Protein AF-A0A512MGT5-F1 (afdb_monomer_lite)

Foldseek 3Di:
DDADAEAEEEALVQLLCVDPVSVVQVVDPVRNVVSSVVVQVLVQLLCVQPVHAYEYEAADDAQQKDWDDDDSGHIYIYHHNVDGSLRVLLVVLLVPLVPHAYEYEHPDPVSQVSSVVSNYHYDYSVVVVVSSVVSVVVVVVVVVVVVVVQVVCVVVVVPDDDDDPPDVPQAPPDQDFFDPQLLVVLLVQLQVLFFQWKWKDFLNHTPDIDGHNPHDAFFWDFLFQLLQLLVLLLVLLCVVVVLFDQQDQLCVQVVVCVVPPQNRRAGNQLLLLQQSQFAQPAVLPDAQAQQSLVVLSPTDRRDRRQAFRHHHQSSVSSVLSSSQRSLCPDPHNDHSQVSSQVQPQVQLVHHRFQFRQYNVGDGRSRTGGIGGLVSSLSSLLCLLVCNPPRDDNVSSVSQQCHGPNANQGGRQKGFQQQQPPVADADDPVVLNVPDRVPHDRHSYHPENPADRSWMWRARAQGFIWIHRNNRSMTITIGGGVRPDGSHVSRVSRSD

pLDDT: mean 87.96, std 15.78, range [27.14, 98.88]

Sequence (495 aa):
MSMPPPFLLVDGHNVMHAWPELASHLRSASKRHLARVELLQRLRNLQDMIGVQVVVVFDGTTAKITEEREPNGLQIIYADAGHTADDLIEKIAAKYAKERPVRVVSADGLVCETVAAFGADWLSPEMLKGMCEDAERDMRGQIDKLKSRRQMLIWLGLGGAGAFAEPLRAAEAGAPPPSAAALQAAGKYCAARKSFTLLVKHQGKVIHESFANGGRRGQPNRIYSGTKGFWGLAAMAAVEDGLIKLDERVADTIKEWQDDERRTKVTMEQLLDFTGGLERGLAIHEDGLKNRNTMAIKRPMVATPGRSFIYGPSQLQVFHEVLKRKLATGARKESPTRYLERRVLRPLGLGSQRYIPDAAGNPLLAAGFMMSASQWAKLGECLLNQGAPVLKPSSFKALLEGSSANGAYSFGFWNNRAAGRLGREIDIENMLDVDWQQQSWNRVCVCKSAPEDLIACIGSAYQRLYAIPSRQLVIVRQGTNVRFSDGELLRLLLA

Organism: NCBI:txid748831

Radius of gyration: 25.87 Å; chains: 1; bounding box: 61×63×74 Å

InterPro domains:
  IPR001466 Beta-lactamase-related [PF00144] (198-410)
  IPR010298 Ribosome-associated endoribonuclease 1 [PF05991] (8-150)
  IPR012338 Beta-lactamase/transpeptidase-like [G3DSA:3.40.710.10] (165-487)
  IPR012338 Beta-lactamase/transpeptidase-like [SSF56601] (166-489)
  IPR050789 Diverse Enzymatic Activities [PTHR43283] (191-479)

Secondary structure (DSSP, 8-state):
-PPPPPEEEEEHHHHHHHSHHHHHHHTSTTTHHHHHHHHHHHHHHHHHHHTPEEEEEEEEEESS-EEEE-TTS-EEEEEETTS-HHHHHHHHHHHHTTTS-EEEE-S-HHHHHHHHHTT-EEE-HHHHHHHHHHHHHHHHHHHHHHHHHHHHHHHTT---S-S---------TTPPPPPHHHHHHHHHHHHHTTEEEEEEEETTEEEEEEE-TT--TT--EE-GGGGHHHHHHHHHHHHHTTS--TTSBGGGT-GGGTT-TTGGG-BHHHHHTT-S-B---GGGG-TT-S-HHHHHHT--B-S-TTT----SSHHHHHHHHHHHHHHHHSSS---HHHHHIIIIITTTT-------B-TTS-B-TTT--EE-HHHHHHHHHHHHTTTTTTS-HHHHGGGGT--SS-TTEETTEEESTTT-TT-EE--HHHHHHS-TTT---TTEES-TTS-TT-EEEEETTTEEEEEEGGGTEEEEEEE--SS--HHHHHHHHH-

Structure (mmCIF, N/CA/C/O backbone):
data_AF-A0A512MGT5-F1
#
_entry.id   AF-A0A512MGT5-F1
#
loop_
_atom_site.group_PDB
_atom_site.id
_atom_site.type_symbol
_atom_site.label_atom_id
_atom_site.label_alt_id
_atom_site.label_comp_id
_atom_site.label_asym_id
_atom_site.label_entity_id
_atom_site.label_seq_id
_atom_site.pdbx_PDB_ins_code
_atom_site.Cartn_x
_atom_site.Cartn_y
_atom_site.Cartn_z
_atom_site.occupancy
_atom_site.B_iso_or_equiv
_atom_site.auth_seq_id
_atom_site.auth_comp_id
_atom_site.auth_asym_id
_atom_site.auth_atom_id
_atom_site.pdbx_PDB_model_num
ATOM 1 N N . MET A 1 1 ? -7.426 3.930 -47.292 1.00 37.84 1 MET A N 1
ATOM 2 C CA . MET A 1 1 ? -6.516 4.494 -46.272 1.00 37.84 1 MET A CA 1
ATOM 3 C C . MET A 1 1 ? -7.372 5.263 -45.281 1.00 37.84 1 MET A C 1
ATOM 5 O O . MET A 1 1 ? -8.122 6.123 -45.720 1.00 37.84 1 MET A O 1
ATOM 9 N N . SER A 1 2 ? -7.370 4.901 -43.996 1.00 41.69 2 SER A N 1
ATOM 10 C CA . SER A 1 2 ? -8.087 5.669 -42.971 1.00 41.69 2 SER A CA 1
ATOM 11 C C . SER A 1 2 ? -7.385 7.013 -42.783 1.00 41.69 2 SER A C 1
ATOM 13 O O . SER A 1 2 ? -6.173 7.027 -42.564 1.00 41.69 2 SER A O 1
ATOM 15 N N . MET A 1 3 ? -8.126 8.117 -42.889 1.00 46.22 3 MET A N 1
ATOM 16 C CA . MET A 1 3 ? -7.612 9.458 -42.597 1.00 46.22 3 MET A CA 1
ATOM 17 C C . MET A 1 3 ? -6.943 9.466 -41.210 1.00 46.22 3 MET A C 1
ATOM 19 O O . MET A 1 3 ? -7.508 8.882 -40.278 1.00 46.22 3 MET A O 1
ATOM 23 N N . PRO A 1 4 ? -5.756 10.077 -41.044 1.00 51.94 4 PRO A N 1
ATOM 24 C CA . PRO A 1 4 ? -5.151 10.229 -39.726 1.00 51.94 4 PRO A CA 1
ATOM 25 C C . PRO A 1 4 ? -6.115 11.006 -38.812 1.00 51.94 4 PRO A C 1
ATOM 27 O O . PRO A 1 4 ? -6.772 11.934 -39.290 1.00 51.94 4 PRO A O 1
ATOM 30 N N . PRO A 1 5 ? -6.227 10.645 -37.518 1.00 54.75 5 PRO A N 1
ATOM 31 C CA . PRO A 1 5 ? -7.159 11.308 -36.611 1.00 54.75 5 PRO A CA 1
ATOM 32 C C . PRO A 1 5 ? -6.875 12.818 -36.585 1.00 54.75 5 PRO A C 1
ATOM 34 O O . PRO A 1 5 ? -5.704 13.205 -36.665 1.00 54.75 5 PRO A O 1
ATOM 37 N N . PRO A 1 6 ? -7.894 13.688 -36.501 1.00 66.62 6 PRO A N 1
ATOM 38 C CA . PRO A 1 6 ? -7.658 15.120 -36.344 1.00 66.62 6 PRO A CA 1
ATOM 39 C C . PRO A 1 6 ? -6.798 15.352 -35.095 1.00 66.62 6 PRO A C 1
ATOM 41 O O . PRO A 1 6 ? -6.901 14.592 -34.125 1.00 66.62 6 PRO A O 1
ATOM 44 N N . PHE A 1 7 ? -5.925 16.360 -35.115 1.00 79.88 7 PHE A N 1
ATOM 45 C CA . PHE A 1 7 ? -5.235 16.781 -33.898 1.00 79.88 7 PHE A CA 1
ATOM 46 C C . PHE A 1 7 ? -5.588 18.220 -33.541 1.00 79.88 7 PHE A C 1
ATOM 48 O O . PHE A 1 7 ? -5.692 19.092 -34.405 1.00 79.88 7 PHE A O 1
ATOM 55 N N . LEU A 1 8 ? -5.834 18.419 -32.251 1.00 92.44 8 LEU A N 1
ATOM 56 C CA . LEU A 1 8 ? -6.263 19.670 -31.655 1.00 92.44 8 LEU A CA 1
ATOM 57 C C . LEU A 1 8 ? -5.042 20.345 -31.040 1.00 92.44 8 LEU A C 1
ATOM 59 O O . LEU A 1 8 ? -4.435 19.800 -30.120 1.00 92.44 8 LEU A O 1
ATOM 63 N N . LEU A 1 9 ? -4.680 21.504 -31.566 1.00 94.00 9 LEU A N 1
ATOM 64 C CA . LEU A 1 9 ? -3.543 22.291 -31.125 1.00 94.00 9 LEU A CA 1
ATOM 65 C C . LEU A 1 9 ? -4.049 23.418 -30.227 1.00 94.00 9 LEU A C 1
ATOM 67 O O . LEU A 1 9 ? -4.790 24.283 -30.678 1.00 94.00 9 LEU A O 1
ATOM 71 N N . VAL A 1 10 ? -3.701 23.374 -28.949 1.00 96.19 10 VAL A N 1
ATOM 72 C CA . VAL A 1 10 ? -4.262 24.252 -27.924 1.00 96.19 10 VAL A CA 1
ATOM 73 C C . VAL A 1 10 ? -3.202 25.232 -27.455 1.00 96.19 10 VAL A C 1
ATOM 75 O O . VAL A 1 10 ? -2.168 24.808 -26.937 1.00 96.19 10 VAL A O 1
ATOM 78 N N . ASP A 1 11 ? -3.488 26.524 -27.570 1.00 95.50 11 ASP A N 1
ATOM 79 C CA . ASP A 1 11 ? -2.745 27.549 -26.850 1.00 95.50 11 ASP A CA 1
ATOM 80 C C . ASP A 1 11 ? -3.095 27.473 -25.360 1.00 95.50 11 ASP A C 1
ATOM 82 O O . ASP A 1 11 ? -4.183 27.841 -24.904 1.00 95.50 11 ASP A O 1
ATOM 86 N N . GLY A 1 12 ? -2.155 26.946 -24.585 1.00 92.94 12 GLY A N 1
ATOM 87 C CA . GLY A 1 12 ? -2.343 26.713 -23.170 1.00 92.94 12 GLY A CA 1
ATOM 88 C C . GLY A 1 12 ? -2.480 28.002 -22.363 1.00 92.94 12 GLY A C 1
ATOM 89 O O . GLY A 1 12 ? -3.252 28.019 -21.405 1.00 92.94 12 GLY A O 1
ATOM 90 N N . HIS A 1 13 ? -1.770 29.080 -22.715 1.00 90.00 13 HIS A N 1
ATOM 91 C CA . HIS A 1 13 ? -1.859 30.334 -21.960 1.00 90.00 13 HIS A CA 1
ATOM 92 C C . HIS A 1 13 ? -3.181 31.033 -22.254 1.00 90.00 13 HIS A C 1
ATOM 94 O O . HIS A 1 13 ? -3.908 31.395 -21.324 1.00 90.00 13 HIS A O 1
ATOM 100 N N . ASN A 1 14 ? -3.535 31.135 -23.533 1.00 92.19 14 ASN A N 1
ATOM 101 C CA . ASN A 1 14 ? -4.763 31.783 -23.958 1.00 92.19 14 ASN A CA 1
ATOM 102 C C . ASN A 1 14 ? -6.011 31.104 -23.361 1.00 92.19 14 ASN A C 1
ATOM 104 O O . ASN A 1 14 ? -6.856 31.777 -22.765 1.00 92.19 14 ASN A O 1
ATOM 108 N N . VAL A 1 15 ? -6.072 29.766 -23.371 1.00 94.56 15 VAL A N 1
ATOM 109 C CA . VAL A 1 15 ? -7.192 29.029 -22.761 1.00 94.56 15 VAL A CA 1
ATOM 110 C C . VAL A 1 15 ? -7.239 29.187 -21.235 1.00 94.56 15 VAL A C 1
ATOM 112 O O . VAL A 1 15 ? -8.321 29.380 -20.674 1.00 94.56 15 VAL A O 1
ATOM 115 N N . MET A 1 16 ? -6.094 29.161 -20.538 1.00 92.94 16 MET A N 1
ATOM 116 C CA . MET A 1 16 ? -6.068 29.388 -19.083 1.00 92.94 16 MET A CA 1
ATOM 117 C C . MET A 1 16 ? -6.577 30.784 -18.695 1.00 92.94 16 MET A C 1
ATOM 119 O O . MET A 1 16 ? -7.149 30.939 -17.616 1.00 92.94 16 MET A O 1
ATOM 123 N N . HIS A 1 17 ? -6.370 31.794 -19.542 1.00 91.50 17 HIS A N 1
ATOM 124 C CA . HIS A 1 17 ? -6.880 33.147 -19.319 1.00 91.50 17 HIS A CA 1
ATOM 125 C C . HIS A 1 17 ? -8.361 33.296 -19.678 1.00 91.50 17 HIS A C 1
ATOM 127 O O . HIS A 1 17 ? -9.073 34.029 -18.991 1.00 91.50 17 HIS A O 1
ATOM 133 N N . ALA A 1 18 ? -8.827 32.596 -20.713 1.00 91.56 18 ALA A N 1
ATOM 134 C CA . ALA A 1 18 ? -10.210 32.667 -21.169 1.00 91.56 18 ALA A CA 1
ATOM 135 C C . ALA A 1 18 ? -11.196 31.969 -20.214 1.00 91.56 18 ALA A C 1
ATOM 137 O O . ALA A 1 18 ? -12.337 32.403 -20.077 1.00 91.56 18 ALA A O 1
ATOM 138 N N . TRP A 1 19 ? -10.783 30.902 -19.517 1.00 93.31 19 TRP A N 1
ATOM 139 C CA . TRP A 1 19 ? -11.670 30.164 -18.608 1.00 93.31 19 TRP A CA 1
ATOM 140 C C . TRP A 1 19 ? -11.680 30.788 -17.206 1.00 93.31 19 TRP A C 1
ATOM 142 O O . TRP A 1 19 ? -10.657 30.726 -16.520 1.00 93.31 19 TRP A O 1
ATOM 152 N N . PRO A 1 20 ? -12.813 31.340 -16.719 1.00 89.75 20 PRO A N 1
ATOM 153 C CA . PRO A 1 20 ? -12.857 32.063 -15.443 1.00 89.75 20 PRO A CA 1
ATOM 154 C C . PRO A 1 20 ? -12.349 31.256 -14.241 1.00 89.75 20 PRO A C 1
ATOM 156 O O . PRO A 1 20 ? -11.696 31.804 -13.349 1.00 89.75 20 PRO A O 1
ATOM 159 N N . GLU A 1 21 ? -12.619 29.950 -14.223 1.00 86.50 21 GLU A N 1
ATOM 160 C CA . GLU A 1 21 ? -12.133 29.023 -13.202 1.00 86.50 21 GLU A CA 1
ATOM 161 C C . GLU A 1 21 ? -10.600 28.912 -13.190 1.00 86.50 21 GLU A C 1
ATOM 163 O O . GLU A 1 21 ? -9.990 28.989 -12.123 1.00 86.50 21 GLU A O 1
ATOM 168 N N . LEU A 1 22 ? -9.964 28.854 -14.362 1.00 89.88 22 LEU A N 1
ATOM 169 C CA . LEU A 1 22 ? -8.514 28.741 -14.506 1.00 89.88 22 LEU A CA 1
ATOM 170 C C . LEU A 1 22 ? -7.835 30.089 -14.267 1.00 89.88 22 LEU A C 1
ATOM 172 O O . LEU A 1 22 ? -6.870 30.179 -13.504 1.00 89.88 22 LEU A O 1
ATOM 176 N N . ALA A 1 23 ? -8.400 31.160 -14.826 1.00 87.38 23 ALA A N 1
ATOM 177 C CA . ALA A 1 23 ? -7.924 32.526 -14.657 1.00 87.38 23 ALA A CA 1
ATOM 178 C C . ALA A 1 23 ? -7.894 32.938 -13.177 1.00 87.38 23 ALA A C 1
ATOM 180 O O . ALA A 1 23 ? -7.013 33.685 -12.738 1.00 87.38 23 ALA A O 1
ATOM 181 N N . SER A 1 24 ? -8.809 32.392 -12.366 1.00 82.12 24 SER A N 1
ATOM 182 C CA . SER A 1 24 ? -8.837 32.615 -10.920 1.00 82.12 24 SER A CA 1
ATOM 183 C C . SER A 1 24 ? -7.530 32.207 -10.220 1.00 82.12 24 SER A C 1
ATOM 185 O O . SER A 1 24 ? -7.102 32.884 -9.275 1.00 82.12 24 SER A O 1
ATOM 187 N N . HIS A 1 25 ? -6.867 31.157 -10.717 1.00 79.56 25 HIS A N 1
ATOM 188 C CA . HIS A 1 25 ? -5.601 30.633 -10.211 1.00 79.56 25 HIS A CA 1
ATOM 189 C C . HIS A 1 25 ? -4.389 31.431 -10.706 1.00 79.56 25 HIS A C 1
ATOM 191 O O . HIS A 1 25 ? -3.364 31.471 -10.023 1.00 79.56 25 HIS A O 1
ATOM 197 N N . LEU A 1 26 ? -4.507 32.130 -11.838 1.00 80.88 26 LEU A N 1
ATOM 198 C CA . LEU A 1 26 ? -3.418 32.923 -12.418 1.00 80.88 26 LEU A CA 1
ATOM 199 C C . LEU A 1 26 ? -3.116 34.208 -11.632 1.00 80.88 26 LEU A C 1
ATOM 201 O O . LEU A 1 26 ? -1.995 34.713 -11.683 1.00 80.88 26 LEU A O 1
ATOM 205 N N . ARG A 1 27 ? -4.074 34.690 -10.825 1.00 77.81 27 ARG A N 1
ATOM 206 C CA . ARG A 1 27 ? -3.921 35.880 -9.962 1.00 77.81 27 ARG A CA 1
ATOM 207 C C . ARG A 1 27 ? -2.831 35.746 -8.896 1.00 77.81 27 ARG A C 1
ATOM 209 O O . ARG A 1 27 ? -2.408 36.745 -8.324 1.00 77.81 27 ARG A O 1
ATOM 216 N N . SER A 1 28 ? -2.383 34.527 -8.600 1.00 73.94 28 SER A N 1
ATOM 217 C CA . SER A 1 28 ? -1.331 34.264 -7.621 1.00 73.94 28 SER A CA 1
ATOM 218 C C . SER A 1 28 ? -0.199 33.472 -8.260 1.00 73.94 28 SER A C 1
ATOM 220 O O . SER A 1 28 ? -0.414 32.387 -8.798 1.00 73.94 28 SER A O 1
ATOM 222 N N . ALA A 1 29 ? 1.030 33.988 -8.162 1.00 67.81 29 ALA A N 1
ATOM 223 C CA . ALA A 1 29 ? 2.218 33.338 -8.718 1.00 67.81 29 ALA A CA 1
ATOM 224 C C . ALA A 1 29 ? 2.404 31.897 -8.211 1.00 67.81 29 ALA A C 1
ATOM 226 O O . ALA A 1 29 ? 2.769 31.021 -8.989 1.00 67.81 29 ALA A O 1
ATOM 227 N N . SER A 1 30 ? 2.063 31.629 -6.945 1.00 67.62 30 SER A N 1
ATOM 228 C CA . SER A 1 30 ? 2.135 30.289 -6.347 1.00 67.62 30 SER A CA 1
ATOM 229 C C . SER A 1 30 ? 1.038 29.331 -6.826 1.00 67.62 30 SER A C 1
ATOM 231 O O . SER A 1 30 ? 1.142 28.130 -6.590 1.00 67.62 30 SER A O 1
ATOM 233 N N . LYS A 1 31 ? -0.001 29.831 -7.508 1.00 69.56 31 LYS A N 1
ATOM 234 C CA . LYS A 1 31 ? -1.149 29.047 -7.990 1.00 69.56 31 LYS A CA 1
ATOM 235 C C . LYS A 1 31 ? -1.207 28.907 -9.511 1.00 69.56 31 LYS A C 1
ATOM 237 O O . LYS A 1 31 ? -2.011 28.115 -9.988 1.00 69.56 31 LYS A O 1
ATOM 242 N N . ARG A 1 32 ? -0.336 29.577 -10.280 1.00 73.06 32 ARG A N 1
ATOM 243 C CA . ARG A 1 32 ? -0.312 29.468 -11.757 1.00 73.06 32 ARG A CA 1
ATOM 244 C C . ARG A 1 32 ? -0.155 28.027 -12.250 1.00 73.06 32 ARG A C 1
ATOM 246 O O . ARG A 1 32 ? -0.757 27.646 -13.246 1.00 73.06 32 ARG A O 1
ATOM 253 N N . HIS A 1 33 ? 0.600 27.205 -11.520 1.00 78.69 33 HIS A N 1
ATOM 254 C CA . HIS A 1 33 ? 0.732 25.779 -11.822 1.00 78.69 33 HIS A CA 1
ATOM 255 C C . HIS A 1 33 ? -0.613 25.026 -11.752 1.00 78.69 33 HIS A C 1
ATOM 257 O O . HIS A 1 33 ? -0.822 24.106 -12.536 1.00 78.69 33 HIS A O 1
ATOM 263 N N . LEU A 1 34 ? -1.539 25.437 -10.875 1.00 75.44 34 LEU A N 1
ATOM 264 C CA . LEU A 1 34 ? -2.852 24.798 -10.718 1.00 75.44 34 LEU A CA 1
ATOM 265 C C . LEU A 1 34 ? -3.745 25.010 -11.945 1.00 75.44 34 LEU A C 1
ATOM 267 O O . LEU A 1 34 ? -4.357 24.051 -12.402 1.00 75.44 34 LEU A O 1
ATOM 271 N N . ALA A 1 35 ? -3.746 26.219 -12.527 1.00 83.06 35 ALA A N 1
ATOM 272 C CA . ALA A 1 35 ? -4.462 26.499 -13.779 1.00 83.06 35 ALA A CA 1
ATOM 273 C C . ALA A 1 35 ? -4.009 25.551 -14.899 1.00 83.06 35 ALA A C 1
ATOM 275 O O . ALA A 1 35 ? -4.823 24.969 -15.612 1.00 83.06 35 ALA A O 1
ATOM 276 N N . ARG A 1 36 ? -2.688 25.348 -14.998 1.00 87.81 36 ARG A N 1
ATOM 277 C CA . ARG A 1 36 ? -2.080 24.462 -15.991 1.00 87.81 36 ARG A CA 1
ATOM 278 C C . ARG A 1 36 ? -2.481 23.007 -15.768 1.00 87.81 36 ARG A C 1
ATOM 280 O O . ARG A 1 36 ? -2.835 22.317 -16.716 1.00 87.81 36 ARG A O 1
ATOM 287 N N . VAL A 1 37 ? -2.423 22.534 -14.525 1.00 84.56 37 VAL A N 1
ATOM 288 C CA . VAL A 1 37 ? -2.795 21.154 -14.178 1.00 84.56 37 VAL A CA 1
ATOM 289 C C . VAL A 1 37 ? -4.266 20.880 -14.493 1.00 84.56 37 VAL A C 1
ATOM 291 O O . VAL A 1 37 ? -4.570 19.846 -15.089 1.00 84.56 37 VAL A O 1
ATOM 294 N N . GLU A 1 38 ? -5.164 21.804 -14.145 1.00 86.88 38 GLU A N 1
ATOM 295 C CA . GLU A 1 38 ? -6.597 21.652 -14.400 1.00 86.88 38 GLU A CA 1
ATOM 296 C C . GLU A 1 38 ? -6.926 21.692 -15.900 1.00 86.88 38 GLU A C 1
ATOM 298 O O . GLU A 1 38 ? -7.662 20.824 -16.376 1.00 86.88 38 GLU A O 1
ATOM 303 N N . LEU A 1 39 ? -6.319 22.609 -16.667 1.00 92.62 39 LEU A N 1
ATOM 304 C CA . LEU A 1 39 ? -6.465 22.649 -18.126 1.00 92.62 39 LEU A CA 1
ATOM 305 C C . LEU A 1 39 ? -6.080 21.310 -18.766 1.00 92.62 39 LEU A C 1
ATOM 307 O O . LEU A 1 39 ? -6.860 20.722 -19.517 1.00 92.62 39 LEU A O 1
ATOM 311 N N . LEU A 1 40 ? -4.892 20.799 -18.432 1.00 92.00 40 LEU A N 1
ATOM 312 C CA . LEU A 1 40 ? -4.407 19.532 -18.974 1.00 92.00 40 LEU A CA 1
ATOM 313 C C . LEU A 1 40 ? -5.333 18.367 -18.595 1.00 92.00 40 LEU A C 1
ATOM 315 O O . LEU A 1 40 ? -5.548 17.467 -19.400 1.00 92.00 40 LEU A O 1
ATOM 319 N N . GLN A 1 41 ? -5.937 18.376 -17.403 1.00 87.38 41 GLN A N 1
ATOM 320 C CA . GLN A 1 41 ? -6.884 17.330 -17.016 1.00 87.38 41 GLN A CA 1
ATOM 321 C C . GLN A 1 41 ? -8.157 17.335 -17.872 1.00 87.38 41 GLN A C 1
ATOM 323 O O . GLN A 1 41 ? -8.597 16.266 -18.301 1.00 87.38 41 GLN A O 1
ATOM 328 N N . ARG A 1 42 ? -8.736 18.508 -18.151 1.00 90.62 42 ARG A N 1
ATOM 329 C CA . ARG A 1 42 ? -9.940 18.606 -18.995 1.00 90.62 42 ARG A CA 1
ATOM 330 C C . ARG A 1 42 ? -9.651 18.219 -20.444 1.00 90.62 42 ARG A C 1
ATOM 332 O O . ARG A 1 42 ? -10.417 17.474 -21.048 1.00 90.62 42 ARG A O 1
ATOM 339 N N . LEU A 1 43 ? -8.492 18.623 -20.962 1.00 92.50 43 LEU A N 1
ATOM 340 C CA . LEU A 1 43 ? -8.041 18.248 -22.302 1.00 92.50 43 LEU A CA 1
ATOM 341 C C . LEU A 1 43 ? -7.778 16.743 -22.448 1.00 92.50 43 LEU A C 1
ATOM 343 O O . LEU A 1 43 ? -8.092 16.178 -23.493 1.00 92.50 43 LEU A O 1
ATOM 347 N N . ARG A 1 44 ? -7.269 16.072 -21.403 1.00 89.19 44 ARG A N 1
ATOM 348 C CA . ARG A 1 44 ? -7.161 14.599 -21.378 1.00 89.19 44 ARG A CA 1
ATOM 349 C C . ARG A 1 44 ? -8.531 13.937 -21.473 1.00 89.19 44 ARG A C 1
ATOM 351 O O . ARG A 1 44 ? -8.715 13.045 -22.294 1.00 89.19 44 ARG A O 1
ATOM 358 N N . ASN A 1 45 ? -9.495 14.395 -20.670 1.00 82.38 45 ASN A N 1
ATOM 359 C CA . ASN A 1 45 ? -10.861 13.864 -20.704 1.00 82.38 45 ASN A CA 1
ATOM 360 C C . ASN A 1 45 ? -11.483 14.031 -22.098 1.00 82.38 45 ASN A C 1
ATOM 362 O O . ASN A 1 45 ? -12.121 13.109 -22.601 1.00 82.38 45 ASN A O 1
ATOM 366 N N . LEU A 1 46 ? -11.266 15.187 -22.732 1.00 86.69 46 LEU A N 1
ATOM 367 C CA . LEU A 1 46 ? -11.719 15.452 -24.092 1.00 86.69 46 LEU A CA 1
ATOM 368 C C . LEU A 1 46 ? -11.067 14.494 -25.100 1.00 86.69 46 LEU A C 1
ATOM 370 O O . LEU A 1 46 ? -11.786 13.820 -25.835 1.00 86.69 46 LEU A O 1
ATOM 374 N N . GLN A 1 47 ? -9.732 14.393 -25.102 1.00 88.19 47 GLN A N 1
ATOM 375 C CA . GLN A 1 47 ? -8.970 13.471 -25.955 1.00 88.19 47 GLN A CA 1
ATOM 376 C C . GLN A 1 47 ? -9.507 12.037 -25.867 1.00 88.19 47 GLN A C 1
ATOM 378 O O . GLN A 1 47 ? -9.779 11.419 -26.898 1.00 88.19 47 GLN A O 1
ATOM 383 N N . ASP A 1 48 ? -9.705 11.532 -24.650 1.00 80.56 48 ASP A N 1
ATOM 384 C CA . ASP A 1 48 ? -10.178 10.168 -24.409 1.00 80.56 48 ASP A CA 1
ATOM 385 C C . ASP A 1 48 ? -11.612 9.946 -24.914 1.00 80.56 48 ASP A C 1
ATOM 387 O O . ASP A 1 48 ? -11.941 8.860 -25.394 1.00 80.56 48 ASP A O 1
ATOM 391 N N . MET A 1 49 ? -12.471 10.965 -24.817 1.00 79.44 49 MET A N 1
ATOM 392 C CA . MET A 1 49 ? -13.886 10.859 -25.178 1.00 79.44 49 MET A CA 1
ATOM 393 C C . MET A 1 49 ? -14.142 10.972 -26.679 1.00 79.44 49 MET A C 1
ATOM 395 O O . MET A 1 49 ? -14.991 10.246 -27.196 1.00 79.44 49 MET A O 1
ATOM 399 N N . ILE A 1 50 ? -13.430 11.859 -27.381 1.00 78.19 50 ILE A N 1
ATOM 400 C CA . ILE A 1 50 ? -13.659 12.095 -28.818 1.00 78.19 50 ILE A CA 1
ATOM 401 C C . ILE A 1 50 ? -12.563 11.508 -29.719 1.00 78.19 50 ILE A C 1
ATOM 403 O O . ILE A 1 50 ? -12.658 11.609 -30.940 1.00 78.19 50 ILE A O 1
ATOM 407 N N . GLY A 1 51 ? -11.536 10.868 -29.145 1.00 73.94 51 GLY A N 1
ATOM 408 C CA . GLY A 1 51 ? -10.481 10.171 -29.890 1.00 73.94 51 GLY A CA 1
ATOM 409 C C . GLY A 1 51 ? -9.566 11.096 -30.701 1.00 73.94 51 GLY A C 1
ATOM 410 O O . GLY A 1 51 ? -9.004 10.677 -31.714 1.00 73.94 51 GLY A O 1
ATOM 411 N N . VAL A 1 52 ? -9.440 12.357 -30.282 1.00 81.56 52 VAL A N 1
ATOM 412 C CA . VAL A 1 52 ? -8.599 13.387 -30.913 1.00 81.56 52 VAL A CA 1
ATOM 413 C C . VAL A 1 52 ? -7.214 13.398 -30.270 1.00 81.56 52 VAL A C 1
ATOM 415 O O . VAL A 1 52 ? -7.107 13.289 -29.056 1.00 81.56 52 VAL A O 1
ATOM 418 N N . GLN A 1 53 ? -6.142 13.567 -31.047 1.00 85.62 53 GLN A N 1
ATOM 419 C CA . GLN A 1 53 ? -4.816 13.792 -30.458 1.00 85.62 53 GLN A CA 1
ATOM 420 C C . GLN A 1 53 ? -4.693 15.265 -30.053 1.00 85.62 53 GLN A C 1
ATOM 422 O O . GLN A 1 53 ? -4.774 16.139 -30.910 1.00 85.62 53 GLN A O 1
ATOM 427 N N . VAL A 1 54 ? -4.484 15.562 -28.775 1.00 92.31 54 VAL A N 1
ATOM 428 C CA . VAL A 1 54 ? -4.372 16.937 -28.279 1.00 92.31 54 VAL A CA 1
ATOM 429 C C . VAL A 1 54 ? -2.907 17.288 -28.025 1.00 92.31 54 VAL A C 1
ATOM 431 O O . VAL A 1 54 ? -2.178 16.574 -27.329 1.00 92.31 54 VAL A O 1
ATOM 434 N N . VAL A 1 55 ? -2.487 18.411 -28.602 1.00 93.81 55 VAL A N 1
ATOM 435 C CA . VAL A 1 55 ? -1.171 19.020 -28.416 1.00 93.81 55 VAL A CA 1
ATOM 436 C C . VAL A 1 55 ? -1.374 20.362 -27.727 1.00 93.81 55 VAL A C 1
ATOM 438 O O . VAL A 1 55 ? -2.118 21.194 -28.233 1.00 93.81 55 VAL A O 1
ATOM 441 N N . VAL A 1 56 ? -0.737 20.583 -26.583 1.00 95.62 56 VAL A N 1
ATOM 442 C CA . VAL A 1 56 ? -0.858 21.825 -25.811 1.00 95.62 56 VAL A CA 1
ATOM 443 C C . VAL A 1 56 ? 0.461 22.570 -25.867 1.00 95.62 56 VAL A C 1
ATOM 445 O O . VAL A 1 56 ? 1.497 22.002 -25.522 1.00 95.62 56 VAL A O 1
ATOM 448 N N . VAL A 1 57 ? 0.425 23.827 -26.294 1.00 95.31 57 VAL A N 1
ATOM 449 C CA . VAL A 1 57 ? 1.609 24.676 -26.417 1.00 95.31 57 VAL A CA 1
ATOM 450 C C . VAL A 1 57 ? 1.573 25.752 -25.340 1.00 95.31 57 VAL A C 1
ATOM 452 O O . VAL A 1 57 ? 0.553 26.402 -25.139 1.00 95.31 57 VAL A O 1
ATOM 455 N N . PHE A 1 58 ? 2.680 25.925 -24.628 1.00 93.50 58 PHE A N 1
ATOM 456 C CA . PHE A 1 58 ? 2.875 27.003 -23.663 1.00 93.50 58 PHE A CA 1
ATOM 457 C C . PHE A 1 58 ? 4.100 27.830 -24.047 1.00 93.50 58 PHE A C 1
ATOM 459 O O . PHE A 1 58 ? 5.055 27.304 -24.622 1.00 93.50 58 PHE A O 1
ATOM 466 N N . ASP A 1 59 ? 4.125 29.094 -23.632 1.00 89.38 59 ASP A N 1
ATOM 467 C CA . ASP A 1 59 ? 5.369 29.859 -23.614 1.00 89.38 59 ASP A CA 1
ATOM 468 C C . ASP A 1 59 ? 6.384 29.166 -22.704 1.00 89.38 59 ASP A C 1
ATOM 470 O O . ASP A 1 59 ? 6.047 28.681 -21.613 1.00 89.38 59 ASP A O 1
ATOM 474 N N . GLY A 1 60 ? 7.637 29.114 -23.142 1.00 84.81 60 GLY A N 1
ATOM 475 C CA . GLY A 1 60 ? 8.718 28.578 -22.331 1.00 84.81 60 GLY A CA 1
ATOM 476 C C . GLY A 1 60 ? 9.750 29.628 -21.966 1.00 84.81 60 GLY A C 1
ATOM 477 O O . GLY A 1 60 ? 9.846 30.711 -22.531 1.00 84.81 60 GLY A O 1
ATOM 478 N N . THR A 1 61 ? 10.530 29.292 -20.947 1.00 79.69 61 THR A N 1
ATOM 479 C CA . THR A 1 61 ? 11.574 30.156 -20.380 1.00 79.69 61 THR A CA 1
ATOM 480 C C . THR A 1 61 ? 12.976 29.613 -20.653 1.00 79.69 61 THR A C 1
ATOM 482 O O . THR A 1 61 ? 13.971 30.165 -20.184 1.00 79.69 61 THR A O 1
ATOM 485 N N . THR A 1 62 ? 13.073 28.506 -21.391 1.00 79.00 62 THR A N 1
ATOM 486 C CA . THR A 1 62 ? 14.312 27.776 -21.660 1.00 79.00 62 THR A CA 1
ATOM 487 C C . THR A 1 62 ? 14.894 28.148 -23.017 1.00 79.00 62 THR A C 1
ATOM 489 O O . THR A 1 62 ? 14.168 28.417 -23.961 1.00 79.00 62 THR A O 1
ATOM 492 N N . ALA A 1 63 ? 16.219 28.082 -23.167 1.00 77.19 63 ALA A N 1
ATOM 493 C CA . ALA A 1 63 ? 16.900 28.408 -24.429 1.00 77.19 63 ALA A CA 1
ATOM 494 C C . ALA A 1 63 ? 16.596 27.443 -25.601 1.00 77.19 63 ALA A C 1
ATOM 496 O O . ALA A 1 63 ? 17.106 27.634 -26.701 1.00 77.19 63 ALA A O 1
ATOM 497 N N . LYS A 1 64 ? 15.835 26.370 -25.362 1.00 83.06 64 LYS A N 1
ATOM 498 C CA . LYS A 1 64 ? 15.411 25.388 -26.366 1.00 83.06 64 LYS A CA 1
ATOM 499 C C . LYS A 1 64 ? 13.959 25.000 -26.124 1.00 83.06 64 LYS A C 1
ATOM 501 O O . LYS A 1 64 ? 13.534 24.968 -24.966 1.00 83.06 64 LYS A O 1
ATOM 506 N N . ILE A 1 65 ? 13.266 24.642 -27.205 1.00 82.69 65 ILE A N 1
ATOM 507 C CA . ILE A 1 65 ? 11.936 24.032 -27.163 1.00 82.69 65 ILE A CA 1
ATOM 508 C C . ILE A 1 65 ? 12.033 22.739 -26.352 1.00 82.69 65 ILE A C 1
ATOM 510 O O . ILE A 1 65 ? 12.953 21.938 -26.554 1.00 82.69 65 ILE A O 1
ATOM 514 N N . THR A 1 66 ? 11.093 22.540 -25.433 1.00 87.38 66 THR A N 1
ATOM 515 C CA . THR A 1 66 ? 10.984 21.295 -24.666 1.00 87.38 66 THR A CA 1
ATOM 516 C C . THR A 1 66 ? 9.655 20.621 -24.954 1.00 87.38 66 THR A C 1
ATOM 518 O O . THR A 1 66 ? 8.636 21.280 -25.135 1.00 87.38 66 THR A O 1
ATOM 521 N N . GLU A 1 67 ? 9.682 19.295 -25.029 1.00 86.75 67 GLU A N 1
ATOM 522 C CA . GLU A 1 67 ? 8.508 18.476 -25.300 1.00 86.75 67 GLU A CA 1
ATOM 523 C C . GLU A 1 67 ? 8.356 17.433 -24.195 1.00 86.75 67 GLU A C 1
ATOM 525 O O . GLU A 1 67 ? 9.288 16.686 -23.882 1.00 86.75 67 GLU A O 1
ATOM 530 N N . GLU A 1 68 ? 7.160 17.367 -23.626 1.00 86.31 68 GLU A N 1
ATOM 531 C CA . GLU A 1 68 ? 6.725 16.336 -22.699 1.00 86.31 68 GLU A CA 1
ATOM 532 C C . GLU A 1 68 ? 5.619 15.527 -23.380 1.00 86.31 68 GLU A C 1
ATOM 534 O O . GLU A 1 68 ? 4.571 16.059 -23.745 1.00 86.31 68 GLU A O 1
ATOM 539 N N . ARG A 1 69 ? 5.842 14.223 -23.570 1.00 79.38 69 ARG A N 1
ATOM 540 C CA . ARG A 1 69 ? 4.856 13.335 -24.194 1.00 79.38 69 ARG A CA 1
ATOM 541 C C . ARG A 1 69 ? 4.354 12.309 -23.195 1.00 79.38 69 ARG A C 1
ATOM 543 O O . ARG A 1 69 ? 5.114 11.456 -22.734 1.00 79.38 69 ARG A O 1
ATOM 550 N N . GLU A 1 70 ? 3.067 12.375 -22.882 1.00 76.56 70 GLU A N 1
ATOM 551 C CA . GLU A 1 70 ? 2.416 11.396 -22.018 1.00 76.56 70 GLU A CA 1
ATOM 552 C C . GLU A 1 70 ? 2.160 10.087 -22.800 1.00 76.56 70 GLU A C 1
ATOM 554 O O . GLU A 1 70 ? 1.697 10.132 -23.946 1.00 76.56 70 GLU A O 1
ATOM 559 N N . PRO A 1 71 ? 2.423 8.895 -22.229 1.00 48.00 71 PRO A N 1
ATOM 560 C CA . PRO A 1 71 ? 2.087 7.627 -22.879 1.00 48.00 71 PRO A CA 1
ATOM 561 C C . PRO A 1 71 ? 0.571 7.504 -23.124 1.00 48.00 71 PRO A C 1
ATOM 563 O O . PRO A 1 71 ? -0.198 7.355 -22.177 1.00 48.00 71 PRO A O 1
ATOM 566 N N . ASN A 1 72 ? 0.147 7.551 -24.395 1.00 59.56 72 ASN A N 1
ATOM 567 C CA . ASN A 1 72 ? -1.260 7.623 -24.839 1.00 59.56 72 ASN A CA 1
ATOM 568 C C . ASN A 1 72 ? -2.046 8.848 -24.316 1.00 59.56 72 ASN A C 1
ATOM 570 O O . ASN A 1 72 ? -3.273 8.821 -24.308 1.00 59.56 72 ASN A O 1
ATOM 574 N N . GLY A 1 73 ? -1.350 9.899 -23.873 1.00 74.69 73 GLY A N 1
ATOM 575 C CA . GLY A 1 73 ? -1.943 11.116 -23.313 1.00 74.69 73 GLY A CA 1
ATOM 576 C C . GLY A 1 73 ? -1.655 12.348 -24.167 1.00 74.69 73 GLY A C 1
ATOM 577 O O . GLY A 1 73 ? -1.500 12.244 -25.387 1.00 74.69 73 GLY A O 1
ATOM 578 N N . LEU A 1 74 ? -1.606 13.516 -23.529 1.00 88.25 74 LEU A N 1
ATOM 579 C CA . LEU A 1 74 ? -1.336 14.777 -24.218 1.00 88.25 74 LEU A CA 1
ATOM 580 C C . LEU A 1 74 ? 0.120 14.854 -24.690 1.00 88.25 74 LEU A C 1
ATOM 582 O O . LEU A 1 74 ? 1.035 14.295 -24.075 1.00 88.25 74 LEU A O 1
ATOM 586 N N . GLN A 1 75 ? 0.339 15.607 -25.762 1.00 91.19 75 GLN A N 1
ATOM 587 C CA . GLN A 1 75 ? 1.661 16.121 -26.105 1.00 91.19 75 GLN A CA 1
ATOM 588 C C . GLN A 1 75 ? 1.739 17.570 -25.627 1.00 91.19 75 GLN A C 1
ATOM 590 O O . GLN A 1 75 ? 0.904 18.384 -26.003 1.00 91.19 75 GLN A O 1
ATOM 595 N N . ILE A 1 76 ? 2.707 17.894 -24.778 1.00 93.75 76 ILE A N 1
ATOM 596 C CA . ILE A 1 76 ? 2.868 19.229 -24.201 1.00 93.75 76 ILE A CA 1
ATOM 597 C C . ILE A 1 76 ? 4.182 19.800 -24.715 1.00 93.75 76 ILE A C 1
ATOM 599 O O . ILE A 1 76 ? 5.228 19.167 -24.588 1.00 93.75 76 ILE A O 1
ATOM 603 N N . ILE A 1 77 ? 4.132 20.988 -25.302 1.00 92.81 77 ILE A N 1
ATOM 604 C CA . ILE A 1 77 ? 5.293 21.648 -25.891 1.00 92.81 77 ILE A CA 1
ATOM 605 C C . ILE A 1 77 ? 5.463 23.011 -25.229 1.00 92.81 77 ILE A C 1
ATOM 607 O O . ILE A 1 77 ? 4.512 23.781 -25.138 1.00 92.81 77 ILE A O 1
ATOM 611 N N . TYR A 1 78 ? 6.675 23.316 -24.777 1.00 91.62 78 TYR A N 1
ATOM 612 C CA . TYR A 1 78 ? 7.044 24.657 -24.333 1.00 91.62 78 TYR A CA 1
ATOM 613 C C . TYR A 1 78 ? 7.934 25.293 -25.394 1.00 91.62 78 TYR A C 1
ATOM 615 O O . TYR A 1 78 ? 8.949 24.696 -25.776 1.00 91.62 78 TYR A O 1
ATOM 623 N N . ALA A 1 79 ? 7.560 26.486 -25.853 1.00 89.69 79 ALA A N 1
ATOM 624 C CA . ALA A 1 79 ? 8.379 27.285 -26.759 1.00 89.69 79 ALA A CA 1
ATOM 625 C C . ALA A 1 79 ? 9.748 27.614 -26.128 1.00 89.69 79 ALA A C 1
ATOM 627 O O . ALA A 1 79 ? 9.949 27.464 -24.923 1.00 89.69 79 ALA A O 1
ATOM 628 N N . ASP A 1 80 ? 10.730 28.013 -26.933 1.00 88.00 80 ASP A N 1
ATOM 629 C CA . ASP A 1 80 ? 11.980 28.535 -26.374 1.00 88.00 80 ASP A CA 1
ATOM 630 C C . ASP A 1 80 ? 11.831 30.007 -25.962 1.00 88.00 80 ASP A C 1
ATOM 632 O O . ASP A 1 80 ? 10.887 30.678 -26.349 1.00 88.00 80 ASP A O 1
ATOM 636 N N . ALA A 1 81 ? 12.779 30.529 -25.187 1.00 80.00 81 ALA A N 1
ATOM 637 C CA . ALA A 1 81 ? 12.740 31.902 -24.683 1.00 80.00 81 ALA A CA 1
ATOM 638 C C . ALA A 1 81 ? 12.778 32.992 -25.780 1.00 80.00 81 ALA A C 1
ATOM 640 O O . ALA A 1 81 ? 12.638 34.170 -25.455 1.00 80.00 81 ALA A O 1
ATOM 641 N N . GLY A 1 82 ? 13.030 32.628 -27.044 1.00 82.62 82 GLY A N 1
ATOM 642 C CA . GLY A 1 82 ? 13.059 33.533 -28.193 1.00 82.62 82 GLY A CA 1
ATOM 643 C C . GLY A 1 82 ? 11.824 33.453 -29.094 1.00 82.62 82 GLY A C 1
ATOM 644 O O . GLY A 1 82 ? 11.770 34.208 -30.061 1.00 82.62 82 GLY A O 1
ATOM 645 N N . HIS A 1 83 ? 10.863 32.573 -28.800 1.00 86.50 83 HIS A N 1
ATOM 646 C CA . HIS A 1 83 ? 9.638 32.384 -29.578 1.00 86.50 83 HIS A CA 1
ATOM 647 C C . HIS A 1 83 ? 8.428 32.220 -28.654 1.00 86.50 83 HIS A C 1
ATOM 649 O O . HIS A 1 83 ? 8.534 31.642 -27.574 1.00 86.50 83 HIS A O 1
ATOM 655 N N . THR A 1 84 ? 7.261 32.680 -29.087 1.00 89.12 84 THR A N 1
ATOM 656 C CA . THR A 1 84 ? 6.015 32.506 -28.329 1.00 89.12 84 THR A CA 1
ATOM 657 C C . THR A 1 84 ? 5.344 31.166 -28.637 1.00 89.12 84 THR A C 1
ATOM 659 O O . THR A 1 84 ? 5.692 30.460 -29.594 1.00 89.12 84 THR A O 1
ATOM 662 N N . ALA A 1 85 ? 4.363 30.790 -27.814 1.00 87.94 85 ALA A N 1
ATOM 663 C CA . ALA A 1 85 ? 3.451 29.696 -28.126 1.00 87.94 85 ALA A CA 1
ATOM 664 C C . ALA A 1 85 ? 2.775 29.906 -29.490 1.00 87.94 85 ALA A C 1
ATOM 666 O O . ALA A 1 85 ? 2.692 28.953 -30.266 1.00 87.94 85 ALA A O 1
ATOM 667 N N . ASP A 1 86 ? 2.390 31.143 -29.807 1.00 90.00 86 ASP A N 1
ATOM 668 C CA . ASP A 1 86 ? 1.781 31.529 -31.084 1.00 90.00 86 ASP A CA 1
ATOM 669 C C . ASP A 1 86 ? 2.701 31.211 -32.267 1.00 90.00 86 ASP A C 1
ATOM 671 O O . ASP A 1 86 ? 2.299 30.486 -33.180 1.00 90.00 86 ASP A O 1
ATOM 675 N N . ASP A 1 87 ? 3.974 31.627 -32.202 1.00 86.38 87 ASP A N 1
ATOM 676 C CA . ASP A 1 87 ? 4.970 31.350 -33.248 1.00 86.38 87 ASP A CA 1
ATOM 677 C C . ASP A 1 87 ? 5.086 29.847 -33.537 1.00 86.38 87 ASP A C 1
ATOM 679 O O . ASP A 1 87 ? 5.284 29.402 -34.675 1.00 86.38 87 ASP A O 1
ATOM 683 N N . LEU A 1 88 ? 5.024 29.033 -32.481 1.00 90.69 88 LEU A N 1
ATOM 684 C CA . LEU A 1 88 ? 5.143 27.587 -32.593 1.00 90.69 88 LEU A CA 1
ATOM 685 C C . LEU A 1 88 ? 3.849 26.951 -33.109 1.00 90.69 88 LEU A C 1
ATOM 687 O O . LEU A 1 88 ? 3.912 26.015 -33.911 1.00 90.69 88 LEU A O 1
ATOM 691 N N . ILE A 1 89 ? 2.693 27.470 -32.697 1.00 91.75 89 ILE A N 1
ATOM 692 C CA . ILE A 1 89 ? 1.376 27.053 -33.178 1.00 91.75 89 ILE A CA 1
ATOM 693 C C . ILE A 1 89 ? 1.256 27.303 -34.681 1.00 91.75 89 ILE A C 1
ATOM 695 O O . ILE A 1 89 ? 0.904 26.382 -35.423 1.00 91.75 89 ILE A O 1
ATOM 699 N N . GLU A 1 90 ? 1.631 28.492 -35.149 1.00 90.56 90 GLU A N 1
ATOM 700 C CA . GLU A 1 90 ? 1.631 28.851 -36.568 1.00 90.56 90 GLU A CA 1
ATOM 701 C C . GLU A 1 90 ? 2.567 27.951 -37.382 1.00 90.56 90 GLU A C 1
ATOM 703 O O . GLU A 1 90 ? 2.171 27.422 -38.422 1.00 90.56 90 GLU A O 1
ATOM 708 N N . LYS A 1 91 ? 3.786 27.686 -36.885 1.00 90.06 91 LYS A N 1
ATOM 709 C CA . LYS A 1 91 ? 4.742 26.765 -37.531 1.00 90.06 91 LYS A CA 1
ATOM 710 C C . LYS A 1 91 ? 4.201 25.336 -37.629 1.00 90.06 91 LYS A C 1
ATOM 712 O O . LYS A 1 91 ? 4.379 24.680 -38.658 1.00 90.06 91 LYS A O 1
ATOM 717 N N . ILE A 1 92 ? 3.558 24.832 -36.573 1.00 89.88 92 ILE A N 1
ATOM 718 C CA . ILE A 1 92 ? 2.947 23.494 -36.563 1.00 89.88 92 ILE A CA 1
ATOM 719 C C . ILE A 1 92 ? 1.766 23.453 -37.543 1.00 89.88 92 ILE A C 1
ATOM 721 O O . ILE A 1 92 ? 1.676 22.517 -38.341 1.00 89.88 92 ILE A O 1
ATOM 725 N N . ALA A 1 93 ? 0.900 24.467 -37.537 1.00 88.31 93 ALA A N 1
ATOM 726 C CA . ALA A 1 93 ? -0.230 24.565 -38.456 1.00 88.31 93 ALA A CA 1
ATOM 727 C C . ALA A 1 93 ? 0.237 24.628 -39.920 1.00 88.31 93 ALA A C 1
ATOM 729 O O . ALA A 1 93 ? -0.179 23.793 -40.720 1.00 88.31 93 ALA A O 1
ATOM 730 N N . ALA A 1 94 ? 1.179 25.514 -40.256 1.00 87.69 94 ALA A N 1
ATOM 731 C CA . ALA A 1 94 ? 1.743 25.649 -41.603 1.00 87.69 94 ALA A CA 1
ATOM 732 C C . ALA A 1 94 ? 2.315 24.333 -42.148 1.00 87.69 94 ALA A C 1
ATOM 734 O O . ALA A 1 94 ? 2.186 24.033 -43.337 1.00 87.69 94 ALA A O 1
ATOM 735 N N . LYS A 1 95 ? 2.944 23.543 -41.270 1.00 89.19 95 LYS A N 1
ATOM 736 C CA . LYS A 1 95 ? 3.558 22.267 -41.632 1.00 89.19 95 LYS A CA 1
ATOM 737 C C . LYS A 1 95 ? 2.530 21.164 -41.885 1.00 89.19 95 LYS A C 1
ATOM 739 O O . LYS A 1 95 ? 2.698 20.405 -42.831 1.00 89.19 95 LYS A O 1
ATOM 744 N N . TYR A 1 96 ? 1.508 21.039 -41.039 1.00 87.56 96 TYR A N 1
ATOM 745 C CA . TYR A 1 96 ? 0.647 19.8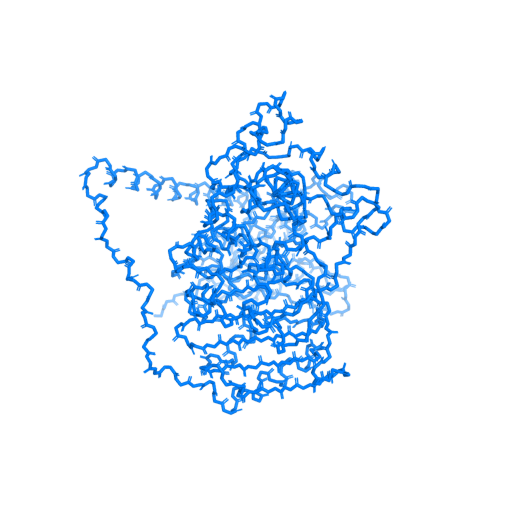50 -41.033 1.00 87.56 96 TYR A CA 1
ATOM 746 C C . TYR A 1 96 ? -0.764 20.070 -41.589 1.00 87.56 96 TYR A C 1
ATOM 748 O O . TYR A 1 96 ? -1.393 19.089 -41.983 1.00 87.56 96 TYR A O 1
ATOM 756 N N . ALA A 1 97 ? -1.262 21.309 -41.663 1.00 86.94 97 ALA A N 1
ATOM 757 C CA . ALA A 1 97 ? -2.643 21.606 -42.068 1.00 86.94 97 ALA A CA 1
ATOM 758 C C . ALA A 1 97 ? -2.985 21.158 -43.499 1.00 86.94 97 ALA A C 1
ATOM 760 O O . ALA A 1 97 ? -4.132 20.836 -43.791 1.00 86.94 97 ALA A O 1
ATOM 761 N N . LYS A 1 98 ? -1.982 21.055 -44.379 1.00 83.69 98 LYS A N 1
ATOM 762 C CA . LYS A 1 98 ? -2.153 20.540 -45.749 1.00 83.69 98 LYS A CA 1
ATOM 763 C C . LYS A 1 98 ? -2.168 19.011 -45.837 1.00 83.69 98 LYS A C 1
ATOM 765 O O . LYS A 1 98 ? -2.647 18.467 -46.826 1.00 83.69 98 LYS A O 1
ATOM 770 N N . GLU A 1 99 ? -1.625 18.321 -44.834 1.00 82.69 99 GLU A N 1
ATOM 771 C CA . GLU A 1 99 ? -1.433 16.863 -44.839 1.00 82.69 99 GLU A CA 1
ATOM 772 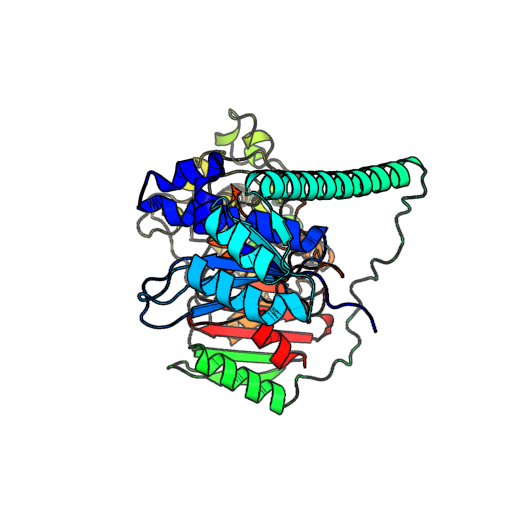C C . GLU A 1 99 ? -2.483 16.123 -44.002 1.00 82.69 99 GLU A C 1
ATOM 774 O O . GLU A 1 99 ? -2.778 14.953 -44.256 1.00 82.69 99 GLU A O 1
ATOM 779 N N . ARG A 1 100 ? -3.052 16.783 -42.986 1.00 83.69 100 ARG A N 1
ATOM 780 C CA . ARG A 1 100 ? -4.101 16.226 -42.125 1.00 83.69 100 ARG A CA 1
ATOM 781 C C . ARG A 1 100 ? -4.959 17.329 -41.501 1.00 83.69 100 ARG A C 1
ATOM 783 O O . ARG A 1 100 ? -4.473 18.444 -41.352 1.00 83.69 100 ARG A O 1
ATOM 790 N N . PRO A 1 101 ? -6.192 17.021 -41.056 1.00 84.81 101 PRO A N 1
ATOM 791 C CA . PRO A 1 101 ? -7.025 17.996 -40.361 1.00 84.81 101 PRO A CA 1
ATOM 792 C C . PRO A 1 101 ? -6.357 18.491 -39.070 1.00 84.81 101 PRO A C 1
ATOM 794 O O . PRO A 1 101 ? -6.075 17.698 -38.162 1.00 84.81 101 PRO A O 1
ATOM 797 N N . VAL A 1 102 ? -6.124 19.802 -39.000 1.00 90.38 102 VAL A N 1
ATOM 798 C CA . VAL A 1 102 ? -5.600 20.511 -37.827 1.00 90.38 102 VAL A CA 1
ATOM 799 C C . VAL A 1 102 ? -6.659 21.479 -37.348 1.00 90.38 102 VAL A C 1
ATOM 801 O O . VAL A 1 102 ? -7.238 22.205 -38.154 1.00 90.38 102 VAL A O 1
ATOM 804 N N . ARG A 1 103 ? -6.899 21.492 -36.038 1.00 92.88 103 ARG A N 1
ATOM 805 C CA . ARG A 1 103 ? -7.779 22.472 -35.413 1.00 92.88 103 ARG A CA 1
ATOM 806 C C . ARG A 1 103 ? -7.043 23.195 -34.301 1.00 92.88 103 ARG A C 1
ATOM 808 O O . ARG A 1 103 ? -6.520 22.538 -33.407 1.00 92.88 103 ARG A O 1
ATOM 815 N N . VAL A 1 104 ? -6.998 24.517 -34.363 1.00 94.31 104 VAL A N 1
ATOM 816 C CA . VAL A 1 104 ? -6.281 25.367 -33.407 1.00 94.31 104 VAL A CA 1
ATOM 817 C C . VAL A 1 104 ? -7.260 25.969 -32.405 1.00 94.31 104 VAL A C 1
ATOM 819 O O . VAL A 1 104 ? -8.362 26.355 -32.776 1.00 94.31 104 VAL A O 1
ATOM 822 N N . VAL A 1 105 ? -6.885 26.039 -31.131 1.00 95.75 105 VAL A N 1
ATOM 823 C CA . VAL A 1 105 ? -7.666 26.723 -30.097 1.00 95.75 105 VAL A CA 1
ATOM 824 C C . VAL A 1 105 ? -6.885 27.922 -29.595 1.00 95.75 105 VAL A C 1
ATOM 826 O O . VAL A 1 105 ? -5.863 27.749 -28.932 1.00 95.75 105 VAL A O 1
ATOM 829 N N . SER A 1 106 ? -7.390 29.114 -29.897 1.00 92.00 106 SER A N 1
ATOM 830 C CA . SER A 1 106 ? -6.905 30.388 -29.367 1.00 92.00 106 SER A CA 1
ATOM 831 C C . SER A 1 106 ? -8.029 31.428 -29.442 1.00 92.00 106 SER A C 1
ATOM 833 O O . SER A 1 106 ? -8.937 31.321 -30.264 1.00 92.00 106 SER A O 1
ATOM 835 N N . ALA A 1 107 ? -7.998 32.412 -28.552 1.00 85.75 107 ALA A N 1
ATOM 836 C CA . ALA A 1 107 ? -8.801 33.629 -28.609 1.00 85.75 107 ALA A CA 1
ATOM 837 C C . ALA A 1 107 ? -8.060 34.778 -29.312 1.00 85.75 107 ALA A C 1
ATOM 839 O O . ALA A 1 107 ? -8.632 35.857 -29.453 1.00 85.75 107 ALA A O 1
ATOM 840 N N . ASP A 1 108 ? -6.803 34.579 -29.726 1.00 86.94 108 ASP A N 1
ATOM 841 C CA . ASP A 1 108 ? -6.087 35.562 -30.536 1.00 86.94 108 ASP A CA 1
ATOM 842 C C . ASP A 1 108 ? -6.567 35.495 -31.995 1.00 86.94 108 ASP A C 1
ATOM 844 O O . ASP A 1 108 ? -6.399 34.487 -32.689 1.00 86.94 108 ASP A O 1
ATOM 848 N N . GLY A 1 109 ? -7.192 36.582 -32.455 1.00 78.19 109 GLY A N 1
ATOM 849 C CA . GLY A 1 109 ? -7.731 36.691 -33.807 1.00 78.19 109 GLY A CA 1
ATOM 850 C C . GLY A 1 109 ? -6.661 36.633 -34.899 1.00 78.19 109 GLY A C 1
ATOM 851 O O . GLY A 1 109 ? -6.920 36.049 -35.948 1.00 78.19 109 GLY A O 1
ATOM 852 N N . LEU A 1 110 ? -5.457 37.158 -34.647 1.00 81.25 110 LEU A N 1
ATOM 853 C CA . LEU A 1 110 ? -4.359 37.124 -35.618 1.00 81.25 110 LEU A CA 1
ATOM 854 C C . LEU A 1 110 ? -3.843 35.698 -35.800 1.00 81.25 110 LEU A C 1
ATOM 856 O O . LEU A 1 110 ? -3.687 35.243 -36.932 1.00 81.25 110 LEU A O 1
ATOM 860 N N . VAL A 1 111 ? -3.672 34.955 -34.703 1.00 86.56 111 VAL A N 1
ATOM 861 C CA . VAL A 1 111 ? -3.294 33.534 -34.764 1.00 86.56 111 VAL A CA 1
ATOM 862 C C . VAL A 1 111 ? -4.357 32.740 -35.527 1.00 86.56 111 VAL A C 1
ATOM 864 O O . VAL A 1 111 ? -4.019 31.930 -36.390 1.00 86.56 111 VAL A O 1
ATOM 867 N N . CYS A 1 112 ? -5.645 33.000 -35.271 1.00 86.69 112 CYS A N 1
ATOM 868 C CA . CYS A 1 112 ? -6.752 32.335 -35.966 1.00 86.69 112 CYS A CA 1
ATOM 869 C C . CYS A 1 112 ? -6.764 32.615 -37.479 1.00 86.69 112 CYS A C 1
ATOM 871 O O . CYS A 1 112 ? -6.945 31.687 -38.270 1.00 86.69 112 CYS A O 1
ATOM 873 N N . GLU A 1 113 ? -6.551 33.865 -37.898 1.00 80.56 113 GLU A N 1
ATOM 874 C CA . GLU A 1 113 ? -6.461 34.241 -39.315 1.00 80.56 113 GLU A CA 1
ATOM 875 C C . GLU A 1 113 ? -5.261 33.579 -40.004 1.00 80.56 113 GLU A C 1
ATOM 877 O O . GLU A 1 113 ? -5.401 33.009 -41.092 1.00 80.56 113 GLU A O 1
ATOM 882 N N . THR A 1 114 ? -4.098 33.579 -39.348 1.00 85.44 114 THR A N 1
ATOM 883 C CA . THR A 1 114 ? -2.867 32.983 -39.878 1.00 85.44 114 THR A CA 1
ATOM 884 C C . THR A 1 114 ? -3.002 31.472 -40.071 1.00 85.44 114 THR A C 1
ATOM 886 O O . THR A 1 114 ? -2.699 30.946 -41.146 1.00 85.44 114 THR A O 1
ATOM 889 N N . VAL A 1 115 ? -3.504 30.741 -39.070 1.00 86.31 115 VAL A N 1
ATOM 890 C CA . VAL A 1 115 ? -3.656 29.278 -39.181 1.00 86.31 115 VAL A CA 1
ATOM 891 C C . VAL A 1 115 ? -4.759 28.889 -40.170 1.00 86.31 115 VAL A C 1
ATOM 893 O O . VAL A 1 115 ? -4.611 27.885 -40.874 1.00 86.31 115 VAL A O 1
ATOM 896 N N . ALA A 1 116 ? -5.806 29.711 -40.308 1.00 86.19 116 ALA A N 1
ATOM 897 C CA . ALA A 1 116 ? -6.824 29.543 -41.343 1.00 86.19 116 ALA A CA 1
ATOM 898 C C . ALA A 1 116 ? -6.239 29.713 -42.753 1.00 86.19 116 ALA A C 1
ATOM 900 O O . ALA A 1 116 ? -6.527 28.904 -43.638 1.00 86.19 116 ALA A O 1
ATOM 901 N N . ALA A 1 117 ? -5.347 30.689 -42.963 1.00 83.75 117 ALA A N 1
ATOM 902 C CA . ALA A 1 117 ? -4.636 30.864 -44.232 1.00 83.75 117 ALA A CA 1
ATOM 903 C C . ALA A 1 117 ? -3.747 29.654 -44.594 1.00 83.75 117 ALA A C 1
ATOM 905 O O . ALA A 1 117 ? -3.511 29.382 -45.775 1.00 83.75 117 ALA A O 1
ATOM 906 N N . PHE A 1 118 ? -3.291 28.884 -43.599 1.00 88.88 118 PHE A N 1
ATOM 907 C CA . PHE A 1 118 ? -2.570 27.622 -43.804 1.00 88.88 118 PHE A CA 1
ATOM 908 C C . PHE A 1 118 ? -3.473 26.401 -44.039 1.00 88.88 118 PHE A C 1
ATOM 910 O O . PHE A 1 118 ? -2.962 25.339 -44.403 1.00 88.88 118 PHE A O 1
ATOM 917 N N . GLY A 1 119 ? -4.793 26.552 -43.894 1.00 85.25 119 GLY A N 1
ATOM 918 C CA . GLY A 1 119 ? -5.785 25.492 -44.085 1.00 85.25 119 GLY A CA 1
ATOM 919 C C . GLY A 1 119 ? -6.179 24.744 -42.809 1.00 85.25 119 GLY A C 1
ATOM 920 O O . GLY A 1 119 ? -6.747 23.658 -42.910 1.00 85.25 119 GLY A O 1
ATOM 921 N N . ALA A 1 120 ? -5.864 25.276 -41.621 1.00 88.94 120 ALA A N 1
ATOM 922 C CA . ALA A 1 120 ? -6.344 24.732 -40.351 1.00 88.94 120 ALA A CA 1
ATOM 923 C C . ALA A 1 120 ? -7.703 25.340 -39.963 1.00 88.94 120 ALA A C 1
ATOM 925 O O . ALA A 1 120 ? -7.965 26.514 -40.212 1.00 88.94 120 ALA A O 1
ATOM 926 N N . ASP A 1 121 ? -8.543 24.555 -39.290 1.00 88.50 121 ASP A N 1
ATOM 927 C CA . ASP A 1 121 ? -9.720 25.086 -38.597 1.00 88.50 121 ASP A CA 1
ATOM 928 C C . ASP A 1 121 ? -9.293 25.764 -37.288 1.00 88.50 121 ASP A C 1
ATOM 930 O O . ASP A 1 121 ? -8.255 25.422 -36.713 1.00 88.50 121 ASP A O 1
ATOM 934 N N . TRP A 1 122 ? -10.135 26.637 -36.734 1.00 91.75 122 TRP A N 1
ATOM 935 C CA . TRP A 1 122 ? -9.937 27.171 -35.387 1.00 91.75 122 TRP A CA 1
ATOM 936 C C . TRP A 1 122 ? -11.206 27.089 -34.524 1.00 91.75 122 TRP A C 1
ATOM 938 O O . TRP A 1 122 ? -12.320 26.945 -35.030 1.00 91.75 122 TRP A O 1
ATOM 948 N N . LEU A 1 123 ? -11.022 27.119 -33.204 1.00 91.69 123 LEU A N 1
ATOM 949 C CA . LEU A 1 123 ? -12.071 27.161 -32.185 1.00 91.69 123 LEU A CA 1
ATOM 950 C C . LEU A 1 123 ? -11.734 28.213 -31.139 1.00 91.69 123 LEU A C 1
ATOM 952 O O . LEU A 1 123 ? -10.575 28.355 -30.750 1.00 91.69 123 LEU A O 1
ATOM 956 N N . SER A 1 124 ? -12.765 28.862 -30.603 1.00 93.38 124 SER A N 1
ATOM 957 C CA . SER A 1 124 ? -12.579 29.694 -29.420 1.00 93.38 124 SER A CA 1
ATOM 958 C C . SER A 1 124 ? -12.360 28.830 -28.166 1.00 93.38 124 SER A C 1
ATOM 960 O O . SER A 1 124 ? -12.841 27.685 -28.098 1.00 93.38 124 SER A O 1
ATOM 962 N N . PRO A 1 125 ? -11.691 29.363 -27.129 1.00 95.12 125 PRO A N 1
ATOM 963 C CA . PRO A 1 125 ? -11.585 28.693 -25.839 1.00 95.12 125 PRO A CA 1
ATOM 964 C C . PRO A 1 125 ? -12.942 28.331 -25.219 1.00 95.12 125 PRO A C 1
ATOM 966 O O . PRO A 1 125 ? -13.045 27.315 -24.535 1.00 95.12 125 PRO A O 1
ATOM 969 N N . GLU A 1 126 ? -13.999 29.106 -25.456 1.00 93.38 126 GLU A N 1
ATOM 970 C CA . GLU A 1 126 ? -15.353 28.838 -24.950 1.00 93.38 126 GLU A CA 1
ATOM 971 C C . GLU A 1 126 ? -15.982 27.628 -25.643 1.00 93.38 126 GLU A C 1
ATOM 973 O O . GLU A 1 126 ? -16.608 26.797 -24.985 1.00 93.38 126 GLU A O 1
ATOM 978 N N . MET A 1 127 ? -15.774 27.477 -26.955 1.00 89.94 127 MET A N 1
ATOM 979 C CA . MET A 1 127 ? -16.209 26.277 -27.674 1.00 89.94 127 MET A CA 1
ATOM 980 C C . MET A 1 127 ? -15.460 25.042 -27.171 1.00 89.94 127 MET A C 1
ATOM 982 O O . MET A 1 127 ? -16.082 24.010 -26.917 1.00 89.94 127 MET A O 1
ATOM 986 N N . LEU A 1 128 ? -14.144 25.155 -26.952 1.00 94.50 128 LEU A N 1
ATOM 987 C CA . LEU A 1 128 ? -13.354 24.091 -26.330 1.00 94.50 128 LEU A CA 1
ATOM 988 C C . LEU A 1 128 ? -13.879 23.746 -24.928 1.00 94.50 128 LEU A C 1
ATOM 990 O O . LEU A 1 128 ? -13.946 22.568 -24.574 1.00 94.50 128 LEU A O 1
ATOM 994 N N . LYS A 1 129 ? -14.271 24.752 -24.138 1.00 94.38 129 LYS A N 1
ATOM 995 C CA . LYS A 1 129 ? -14.854 24.550 -22.808 1.00 94.38 129 LYS A CA 1
ATOM 996 C C . LYS A 1 129 ? -16.140 23.738 -22.890 1.00 94.38 129 LYS A C 1
ATOM 998 O O . LYS A 1 129 ? -16.248 22.733 -22.196 1.00 94.38 129 LYS A O 1
ATOM 1003 N N . GLY A 1 130 ? -17.056 24.120 -23.782 1.00 91.56 130 GLY A N 1
ATOM 1004 C CA . GLY A 1 130 ? -18.293 23.377 -24.025 1.00 91.56 130 GLY A CA 1
ATOM 1005 C C . GLY A 1 130 ? -18.025 21.930 -24.444 1.00 91.56 130 GLY A C 1
ATOM 1006 O O . GLY A 1 130 ? -18.619 21.011 -23.892 1.00 91.56 130 GLY A O 1
ATOM 1007 N N . MET A 1 131 ? -17.049 21.704 -25.329 1.00 91.12 131 MET A N 1
ATOM 1008 C CA . MET A 1 131 ? -16.631 20.350 -25.713 1.00 91.12 131 MET A CA 1
ATOM 1009 C C . MET A 1 131 ? -16.093 19.537 -24.525 1.00 91.12 131 MET A C 1
ATOM 1011 O O . MET A 1 131 ? -16.398 18.351 -24.410 1.00 91.12 131 MET A O 1
ATOM 1015 N N . CYS A 1 132 ? -15.306 20.150 -23.634 1.00 89.19 132 CYS A N 1
ATOM 1016 C CA . CYS A 1 132 ? -14.825 19.491 -22.417 1.00 89.19 132 CYS A CA 1
ATOM 1017 C C . CYS A 1 132 ? -15.981 19.152 -21.465 1.00 89.19 132 CYS A C 1
ATOM 1019 O O . CYS A 1 132 ? -16.048 18.036 -20.958 1.00 89.19 132 CYS A O 1
ATOM 1021 N N . GLU A 1 133 ? -16.906 20.086 -21.247 1.00 90.69 133 GLU A N 1
ATOM 1022 C CA . GLU A 1 133 ? -18.077 19.890 -20.385 1.00 90.69 133 GLU A CA 1
ATOM 1023 C C . GLU A 1 133 ? -19.017 18.807 -20.936 1.00 90.69 133 GLU A C 1
ATOM 1025 O O . GLU A 1 133 ? -19.511 17.966 -20.181 1.00 90.69 133 GLU A O 1
ATOM 1030 N N . ASP A 1 134 ? -19.219 18.773 -22.254 1.00 84.62 134 ASP A N 1
ATOM 1031 C CA . ASP A 1 134 ? -19.989 17.738 -22.939 1.00 84.62 134 ASP A CA 1
ATOM 1032 C C . ASP A 1 134 ? -19.307 16.372 -22.823 1.00 84.62 134 ASP A C 1
ATOM 1034 O O . ASP A 1 134 ? -19.960 15.394 -22.460 1.00 84.62 134 ASP A O 1
ATOM 1038 N N . ALA A 1 135 ? -17.989 16.301 -23.036 1.00 78.81 135 ALA A N 1
ATOM 1039 C CA . ALA A 1 135 ? -17.209 15.081 -22.844 1.00 78.81 135 ALA A CA 1
ATOM 1040 C C . ALA A 1 135 ? -17.307 14.564 -21.397 1.00 78.81 135 ALA A C 1
ATOM 1042 O O . ALA A 1 135 ? -17.495 13.367 -21.166 1.00 78.81 135 ALA A O 1
ATOM 1043 N N . GLU A 1 136 ? -17.246 15.455 -20.407 1.00 82.38 136 GLU A N 1
ATOM 1044 C CA . GLU A 1 136 ? -17.419 15.118 -18.993 1.00 82.38 136 GLU A CA 1
ATOM 1045 C C . GLU A 1 136 ? -18.849 14.659 -18.668 1.00 82.38 136 GLU A C 1
ATOM 1047 O O . GLU A 1 136 ? -19.044 13.707 -17.899 1.00 82.38 136 GLU A O 1
ATOM 1052 N N . ARG A 1 137 ? -19.865 15.295 -19.265 1.00 82.94 137 ARG A N 1
ATOM 1053 C CA . ARG A 1 137 ? -21.274 14.905 -19.123 1.00 82.94 137 ARG A CA 1
ATOM 1054 C C . ARG A 1 137 ? -21.543 13.547 -19.759 1.00 82.94 137 ARG A C 1
ATOM 1056 O O . ARG A 1 137 ? -22.203 12.717 -19.136 1.00 82.94 137 ARG A O 1
ATOM 1063 N N . ASP A 1 138 ? -21.011 13.290 -20.945 1.00 73.50 138 ASP A N 1
ATOM 1064 C CA . ASP A 1 138 ? -21.161 12.021 -21.654 1.00 73.50 138 ASP A CA 1
ATOM 1065 C C . ASP A 1 138 ? -20.432 10.895 -20.929 1.00 73.50 138 ASP A C 1
ATOM 1067 O O . ASP A 1 138 ? -20.982 9.803 -20.766 1.00 73.50 138 ASP A O 1
ATOM 1071 N N . MET A 1 139 ? -19.244 11.173 -20.390 1.00 68.31 139 MET A N 1
ATOM 1072 C CA . MET A 1 139 ? -18.531 10.254 -19.507 1.00 68.31 139 MET A CA 1
ATOM 1073 C C . MET A 1 139 ? -19.379 9.907 -18.275 1.00 68.31 139 MET A C 1
ATOM 1075 O O . MET A 1 139 ? -19.543 8.730 -17.936 1.00 68.31 139 MET A O 1
ATOM 1079 N N . ARG A 1 140 ? -19.994 10.909 -17.633 1.00 70.38 140 ARG A N 1
ATOM 1080 C CA . ARG A 1 140 ? -20.919 10.708 -16.505 1.00 70.38 140 ARG A CA 1
ATOM 1081 C C . ARG A 1 140 ? -22.155 9.899 -16.921 1.00 70.38 140 ARG A C 1
ATOM 1083 O O . ARG A 1 140 ? -22.531 8.958 -16.226 1.00 70.38 140 ARG A O 1
ATOM 1090 N N . GLY A 1 141 ? -22.724 10.182 -18.091 1.00 64.38 141 GLY A N 1
ATOM 1091 C CA . GLY A 1 141 ? -23.863 9.461 -18.660 1.00 64.38 141 GLY A CA 1
ATOM 1092 C C . GLY A 1 141 ? -23.552 8.002 -19.009 1.00 64.38 141 GLY A C 1
ATOM 1093 O O . GLY A 1 141 ? -24.382 7.123 -18.775 1.00 64.38 141 GLY A O 1
ATOM 1094 N N . GLN A 1 142 ? -22.352 7.698 -19.510 1.00 59.94 142 GLN A N 1
ATOM 1095 C CA . GLN A 1 142 ? -21.895 6.322 -19.730 1.00 59.94 142 GLN A CA 1
ATOM 1096 C C . GLN A 1 142 ? -21.728 5.571 -18.405 1.00 59.94 142 GLN A C 1
ATOM 1098 O O . GLN A 1 142 ? -22.154 4.419 -18.292 1.00 59.94 142 GLN A O 1
ATOM 1103 N N . ILE A 1 143 ? -21.182 6.230 -17.379 1.00 53.41 143 ILE A N 1
ATOM 1104 C CA . ILE A 1 143 ? -21.080 5.680 -16.021 1.00 53.41 143 ILE A CA 1
ATOM 1105 C C . ILE A 1 143 ? -22.475 5.370 -15.453 1.00 53.41 143 ILE A C 1
ATOM 1107 O O . ILE A 1 143 ? -22.682 4.292 -14.889 1.00 53.41 143 ILE A O 1
ATOM 1111 N N . ASP A 1 144 ? -23.453 6.254 -15.643 1.00 53.47 144 ASP A N 1
ATOM 1112 C CA . ASP A 1 144 ? -24.813 6.070 -15.128 1.00 53.47 144 ASP A CA 1
ATOM 1113 C C . ASP A 1 144 ? -25.631 5.050 -15.942 1.00 53.47 144 ASP A C 1
ATOM 1115 O O . ASP A 1 144 ? -26.387 4.263 -15.363 1.00 53.47 144 ASP A O 1
ATOM 1119 N N . LYS A 1 145 ? -25.407 4.936 -17.260 1.00 47.88 145 LYS A N 1
ATOM 1120 C CA . LYS A 1 145 ? -25.923 3.830 -18.095 1.00 47.88 145 LYS A CA 1
ATOM 1121 C C . LYS A 1 145 ? -25.362 2.471 -17.667 1.00 47.88 145 LYS A C 1
ATOM 1123 O O . LYS A 1 145 ? -26.080 1.473 -17.679 1.00 47.88 145 LYS A O 1
ATOM 1128 N N . LEU A 1 146 ? -24.093 2.411 -17.264 1.00 42.75 146 LEU A N 1
ATOM 1129 C CA . LEU A 1 146 ? -23.473 1.184 -16.757 1.00 42.75 146 LEU A CA 1
ATOM 1130 C C . LEU A 1 146 ? -24.001 0.805 -15.366 1.00 42.75 146 LEU A C 1
ATOM 1132 O O . LEU A 1 146 ? -24.239 -0.376 -15.107 1.00 42.75 146 LEU A O 1
ATOM 1136 N N . LYS A 1 147 ? -24.254 1.787 -14.492 1.00 45.66 147 LYS A N 1
ATOM 1137 C CA . LYS A 1 147 ? -24.900 1.563 -13.186 1.00 45.66 147 LYS A CA 1
ATOM 1138 C C . LYS A 1 147 ? -26.348 1.099 -13.334 1.00 45.66 147 LYS A C 1
ATOM 1140 O O . LYS A 1 147 ? -26.726 0.114 -12.709 1.00 45.66 147 LYS A O 1
ATOM 1145 N N . SER A 1 148 ? -27.129 1.742 -14.201 1.00 45.97 148 SER A N 1
ATOM 1146 C CA . SER A 1 148 ? -28.532 1.384 -14.457 1.00 45.97 148 SER A CA 1
ATOM 1147 C C . SER A 1 148 ? -28.680 0.034 -15.161 1.00 45.97 148 SER A C 1
ATOM 1149 O O . SER A 1 148 ? -29.531 -0.749 -14.756 1.00 45.97 148 SER A O 1
ATOM 1151 N N . ARG A 1 149 ? -27.805 -0.321 -16.117 1.00 42.12 149 ARG A N 1
ATOM 1152 C CA . ARG A 1 149 ? -27.737 -1.689 -16.673 1.00 42.12 149 ARG A CA 1
ATOM 1153 C C . ARG A 1 149 ? -27.414 -2.727 -15.605 1.00 42.12 149 ARG A C 1
ATOM 1155 O O . ARG A 1 149 ? -28.043 -3.778 -15.572 1.00 42.12 149 ARG A O 1
ATOM 1162 N N . ARG A 1 150 ? -26.476 -2.428 -14.702 1.00 41.03 150 ARG A N 1
ATOM 1163 C CA . ARG A 1 150 ? -26.152 -3.302 -13.567 1.00 41.03 150 ARG A CA 1
ATOM 1164 C C . ARG A 1 150 ? -27.344 -3.452 -12.612 1.00 41.03 150 ARG A C 1
ATOM 1166 O O . ARG A 1 150 ? -27.621 -4.565 -12.188 1.00 41.03 150 ARG A O 1
ATOM 1173 N N . GLN A 1 151 ? -28.080 -2.374 -12.329 1.00 39.34 151 GLN A N 1
ATOM 1174 C CA . GLN A 1 151 ? -29.307 -2.398 -11.518 1.00 39.34 151 GLN A CA 1
ATOM 1175 C C . GLN A 1 151 ? -30.452 -3.171 -12.202 1.00 39.34 151 GLN A C 1
ATOM 1177 O O . GLN A 1 151 ? -31.134 -3.953 -11.550 1.00 39.34 151 GLN A O 1
ATOM 1182 N N . MET A 1 152 ? -30.640 -2.993 -13.512 1.00 30.75 152 MET A N 1
ATOM 1183 C CA . MET A 1 152 ? -31.673 -3.656 -14.318 1.00 30.75 152 MET A CA 1
ATOM 1184 C C . MET A 1 152 ? -31.416 -5.162 -14.451 1.00 30.75 152 MET A C 1
ATOM 1186 O O . MET A 1 152 ? -32.349 -5.952 -14.353 1.00 30.75 152 MET A O 1
ATOM 1190 N N . LEU A 1 153 ? -30.154 -5.574 -14.605 1.00 33.38 153 LEU A N 1
ATOM 1191 C CA . LEU A 1 153 ? -29.766 -6.989 -14.609 1.00 33.38 153 LEU A CA 1
ATOM 1192 C C . LEU A 1 153 ? -30.021 -7.654 -13.247 1.00 33.38 153 LEU A C 1
ATOM 1194 O O . LEU A 1 153 ? -30.473 -8.794 -13.208 1.00 33.38 153 LEU A O 1
ATOM 1198 N N . ILE A 1 154 ? -29.807 -6.932 -12.142 1.00 37.88 154 ILE A N 1
ATOM 1199 C CA . ILE A 1 154 ? -30.166 -7.389 -10.788 1.00 37.88 154 ILE A CA 1
ATOM 1200 C C . ILE A 1 154 ? -31.692 -7.531 -10.642 1.00 37.88 154 ILE A C 1
ATOM 1202 O O . ILE A 1 154 ? -32.162 -8.506 -10.066 1.00 37.88 154 ILE A O 1
ATOM 1206 N N . TRP A 1 155 ? -32.468 -6.594 -11.194 1.00 32.06 155 TRP A N 1
ATOM 1207 C CA . TRP A 1 155 ? -33.933 -6.581 -11.096 1.00 32.06 155 TRP A CA 1
ATOM 1208 C C . TRP A 1 155 ? -34.614 -7.665 -11.951 1.00 32.06 155 TRP A C 1
ATOM 1210 O O . TRP A 1 155 ? -35.622 -8.228 -11.542 1.00 32.06 155 TRP A O 1
ATOM 1220 N N . LEU A 1 156 ? -34.042 -8.003 -13.112 1.00 32.62 156 LEU A N 1
ATOM 1221 C CA . LEU A 1 156 ? -34.550 -9.046 -14.015 1.00 32.62 156 LEU A CA 1
ATOM 1222 C C . LEU A 1 156 ? -34.191 -10.479 -13.585 1.00 32.62 156 LEU A C 1
ATOM 1224 O O . LEU A 1 156 ? -34.469 -11.417 -14.327 1.00 32.62 156 LEU A O 1
ATOM 1228 N N . GLY A 1 157 ? -33.516 -10.677 -12.447 1.00 30.77 157 GLY A N 1
ATOM 1229 C CA . GLY A 1 157 ? -33.079 -12.010 -12.004 1.00 30.77 157 GLY A CA 1
ATOM 1230 C C . GLY A 1 157 ? -32.044 -12.683 -12.921 1.00 30.77 157 GLY A C 1
ATOM 1231 O O . GLY A 1 157 ? -31.612 -13.797 -12.647 1.00 30.77 157 GLY A O 1
ATOM 1232 N N . LEU A 1 158 ? -31.601 -11.997 -13.980 1.00 34.09 158 LEU A N 1
ATOM 1233 C CA . LEU A 1 158 ? -30.505 -12.398 -14.868 1.00 34.09 158 LEU A CA 1
ATOM 1234 C C . LEU A 1 158 ? -29.131 -11.988 -14.317 1.00 34.09 158 LEU A C 1
ATOM 1236 O O . LEU A 1 158 ? -28.099 -12.364 -14.868 1.00 34.09 158 LEU A O 1
ATOM 1240 N N . GLY A 1 159 ? -29.097 -11.253 -13.204 1.00 34.25 159 GLY A N 1
ATOM 1241 C CA . GLY A 1 159 ? -27.922 -11.027 -12.367 1.00 34.25 159 GLY A CA 1
ATOM 1242 C C . GLY A 1 159 ? -27.560 -12.278 -11.568 1.00 34.25 159 GLY A C 1
ATOM 1243 O O . GLY A 1 159 ? -27.452 -12.224 -10.346 1.00 34.25 159 GLY A O 1
ATOM 1244 N N . GLY A 1 160 ? -27.422 -13.410 -12.257 1.00 28.89 160 GLY A N 1
ATOM 1245 C CA . GLY A 1 160 ? -26.957 -14.655 -11.679 1.00 28.89 160 GLY A CA 1
ATOM 1246 C C . GLY A 1 160 ? -25.528 -14.500 -11.177 1.00 28.89 160 GLY A C 1
ATOM 1247 O O . GLY A 1 160 ? -24.607 -14.178 -11.930 1.00 28.89 160 GLY A O 1
ATOM 1248 N N . ALA A 1 161 ? -25.352 -14.768 -9.886 1.00 35.06 161 ALA A N 1
ATOM 1249 C CA . ALA A 1 161 ? -24.108 -15.297 -9.365 1.00 35.06 161 ALA A CA 1
ATOM 1250 C C . ALA A 1 161 ? -23.653 -16.453 -10.275 1.00 35.06 161 ALA A C 1
ATOM 1252 O O . ALA A 1 161 ? -24.388 -17.417 -10.458 1.00 35.06 161 ALA A O 1
ATOM 1253 N N . GLY A 1 162 ? -22.464 -16.334 -10.866 1.00 31.34 162 GLY A N 1
ATOM 1254 C CA . GLY A 1 162 ? -21.899 -17.374 -11.729 1.00 31.34 162 GLY A CA 1
ATOM 1255 C C . GLY A 1 162 ? -21.796 -16.987 -13.202 1.00 31.34 162 GLY A C 1
ATOM 1256 O O . GLY A 1 162 ? -22.458 -17.563 -14.054 1.00 31.34 162 GLY A O 1
ATOM 1257 N N . ALA A 1 163 ? -20.885 -16.069 -13.515 1.00 27.14 163 ALA A N 1
ATOM 1258 C CA . ALA A 1 163 ? -20.184 -16.070 -14.796 1.00 27.14 163 ALA A CA 1
ATOM 1259 C C . ALA A 1 163 ? -18.740 -15.614 -14.544 1.00 27.14 163 ALA A C 1
ATOM 1261 O O . ALA A 1 163 ? -18.432 -14.427 -14.524 1.00 27.14 163 ALA A O 1
ATOM 1262 N N . PHE A 1 164 ? -17.899 -16.612 -14.259 1.00 33.25 164 PHE A N 1
ATOM 1263 C CA . PHE A 1 164 ? -16.434 -16.603 -14.274 1.00 33.25 164 PHE A CA 1
ATOM 1264 C C . PHE A 1 164 ? -15.724 -15.493 -13.479 1.00 33.25 164 PHE A C 1
ATOM 1266 O O . PHE A 1 164 ? -14.945 -14.714 -14.017 1.00 33.25 164 PHE A O 1
ATOM 1273 N N . ALA A 1 165 ? -15.864 -15.527 -12.153 1.00 33.28 165 ALA A N 1
ATOM 1274 C CA . ALA A 1 165 ? -14.634 -15.598 -11.375 1.00 33.28 165 ALA A CA 1
ATOM 1275 C C . ALA A 1 165 ? -14.236 -17.074 -11.414 1.00 33.28 165 ALA A C 1
ATOM 1277 O O . ALA A 1 165 ? -14.850 -17.890 -10.722 1.00 33.28 165 ALA A O 1
ATOM 1278 N N . GLU A 1 166 ? -13.273 -17.434 -12.269 1.00 28.30 166 GLU A N 1
ATOM 1279 C CA . GLU A 1 166 ? -12.536 -18.670 -12.020 1.00 28.30 166 GLU A CA 1
ATOM 1280 C C . GLU A 1 166 ? -12.128 -18.657 -10.531 1.00 28.30 166 GLU A C 1
ATOM 1282 O O . GLU A 1 166 ? -11.830 -17.579 -9.985 1.00 28.30 166 GLU A O 1
ATOM 1287 N N . PRO A 1 167 ? -12.106 -19.811 -9.836 1.00 32.81 167 PRO A N 1
ATOM 1288 C CA . PRO A 1 167 ? -11.283 -19.888 -8.633 1.00 32.81 167 PRO A CA 1
ATOM 1289 C C . PRO A 1 167 ? -9.925 -19.284 -9.000 1.00 32.81 167 PRO A C 1
ATOM 1291 O O . PRO A 1 167 ? -9.488 -19.504 -10.127 1.00 32.81 167 PRO A O 1
ATOM 1294 N N . LEU A 1 168 ? -9.295 -18.495 -8.113 1.00 39.78 168 LEU A N 1
ATOM 1295 C CA . LEU A 1 168 ? -7.875 -18.139 -8.257 1.00 39.78 168 LEU A CA 1
ATOM 1296 C C . LEU A 1 168 ? -7.196 -19.422 -8.721 1.00 39.78 168 LEU A C 1
ATOM 1298 O O . LEU A 1 168 ? -7.172 -20.373 -7.934 1.00 39.78 168 LEU A O 1
ATOM 1302 N N . ARG A 1 169 ? -6.848 -19.509 -10.018 1.00 36.44 169 ARG A N 1
ATOM 1303 C CA . ARG A 1 169 ? -6.438 -20.775 -10.621 1.00 36.44 169 ARG A CA 1
ATOM 1304 C C . ARG A 1 169 ? -5.324 -21.241 -9.709 1.00 36.44 169 ARG A C 1
ATOM 1306 O O . ARG A 1 169 ? -4.355 -20.502 -9.516 1.00 36.44 169 ARG A O 1
ATOM 1313 N N . ALA A 1 170 ? -5.513 -22.396 -9.066 1.00 39.53 170 ALA A N 1
ATOM 1314 C CA . ALA A 1 170 ? -4.404 -23.066 -8.414 1.00 39.53 170 ALA A CA 1
ATOM 1315 C C . ALA A 1 170 ? -3.292 -23.032 -9.454 1.00 39.53 170 ALA A C 1
ATOM 1317 O O . ALA A 1 170 ? -3.563 -23.418 -10.595 1.00 39.53 170 ALA A O 1
ATOM 1318 N N . ALA A 1 171 ? -2.161 -22.407 -9.100 1.00 40.56 171 ALA A N 1
ATOM 1319 C CA . ALA A 1 171 ? -1.089 -22.109 -10.033 1.00 40.56 171 ALA A CA 1
ATOM 1320 C C . ALA A 1 171 ? -0.955 -23.292 -10.988 1.00 40.56 171 ALA A C 1
ATOM 1322 O O . ALA A 1 171 ? -0.747 -24.415 -10.523 1.00 40.56 171 ALA A O 1
ATOM 1323 N N . GLU A 1 172 ? -1.143 -23.072 -12.294 1.00 41.19 172 GLU A N 1
ATOM 1324 C CA . GLU A 1 172 ? -0.636 -24.050 -13.243 1.00 41.19 172 GLU A CA 1
ATOM 1325 C C . GLU A 1 172 ? 0.837 -24.188 -12.871 1.00 41.19 172 GLU A C 1
ATOM 1327 O O . GLU A 1 172 ? 1.614 -23.232 -12.959 1.00 41.19 172 GLU A O 1
ATOM 1332 N N . ALA A 1 173 ? 1.196 -25.341 -12.314 1.00 43.38 173 ALA A N 1
ATOM 1333 C CA . ALA A 1 173 ? 2.572 -25.681 -12.046 1.00 43.38 173 ALA A CA 1
ATOM 1334 C C . ALA A 1 173 ? 3.269 -25.674 -13.411 1.00 43.38 173 ALA A C 1
ATOM 1336 O O . ALA A 1 173 ? 3.174 -26.649 -14.148 1.00 43.38 173 ALA A O 1
ATOM 1337 N N . GLY A 1 174 ? 3.869 -24.546 -13.809 1.00 56.16 174 GLY A N 1
ATOM 1338 C CA . GLY A 1 174 ? 4.358 -24.451 -15.184 1.00 56.16 174 GLY A CA 1
ATOM 1339 C C . GLY A 1 174 ? 4.770 -23.093 -15.737 1.00 56.16 174 GLY A C 1
ATOM 1340 O O . GLY A 1 174 ? 5.368 -23.086 -16.809 1.00 56.16 174 GLY A O 1
ATOM 1341 N N . ALA A 1 175 ? 4.531 -21.955 -15.074 1.00 73.81 175 ALA A N 1
ATOM 1342 C CA . ALA A 1 175 ? 5.135 -20.711 -15.560 1.00 73.81 175 ALA A CA 1
ATOM 1343 C C . ALA A 1 175 ? 6.673 -20.816 -15.446 1.00 73.81 175 ALA A C 1
ATOM 1345 O O . ALA A 1 175 ? 7.175 -21.062 -14.345 1.00 73.81 175 ALA A O 1
ATOM 1346 N N . PRO A 1 176 ? 7.436 -20.673 -16.546 1.00 87.50 176 PRO A N 1
ATOM 1347 C CA . PRO A 1 176 ? 8.888 -20.706 -16.465 1.00 87.50 176 PRO A CA 1
ATOM 1348 C C . PRO A 1 176 ? 9.391 -19.513 -15.639 1.00 87.50 176 PRO A C 1
ATOM 1350 O O . PRO A 1 176 ? 8.756 -18.450 -15.642 1.00 87.50 176 PRO A O 1
ATOM 1353 N N . PRO A 1 177 ? 10.532 -19.652 -14.937 1.00 94.19 177 PRO A N 1
ATOM 1354 C CA . PRO A 1 177 ? 11.156 -18.507 -14.294 1.00 94.19 177 PRO A CA 1
ATOM 1355 C C . PRO A 1 177 ? 11.535 -17.454 -15.350 1.00 94.19 177 PRO A C 1
ATOM 1357 O O . PRO A 1 177 ? 11.792 -17.812 -16.505 1.00 94.19 177 PRO A O 1
ATOM 1360 N N . PRO A 1 178 ? 11.658 -16.174 -14.957 1.00 96.00 178 PRO A N 1
ATOM 1361 C CA . PRO A 1 178 ? 12.276 -15.154 -15.792 1.00 96.00 178 PRO A CA 1
ATOM 1362 C C . PRO A 1 178 ? 13.608 -15.646 -16.370 1.00 96.00 178 PRO A C 1
ATOM 1364 O O . PRO A 1 178 ? 14.419 -16.249 -15.659 1.00 96.00 178 PRO A O 1
ATOM 1367 N N . SER A 1 179 ? 13.842 -15.387 -17.657 1.00 96.88 179 SER A N 1
ATOM 1368 C CA . SER A 1 179 ? 15.080 -15.802 -18.323 1.00 96.88 179 SER A CA 1
ATOM 1369 C C . SER A 1 179 ? 16.314 -15.150 -17.684 1.00 96.88 179 SER A C 1
ATOM 1371 O O . SER A 1 179 ? 16.241 -14.076 -17.084 1.00 96.88 179 SER A O 1
ATOM 1373 N N . ALA A 1 180 ? 17.493 -15.751 -17.865 1.00 96.88 180 ALA A N 1
ATOM 1374 C CA . ALA A 1 180 ? 18.741 -15.146 -17.395 1.00 96.88 180 ALA A CA 1
ATOM 1375 C C . ALA A 1 180 ? 18.955 -13.727 -17.968 1.00 96.88 180 ALA A C 1
ATOM 1377 O O . ALA A 1 180 ? 19.434 -12.841 -17.261 1.00 96.88 180 ALA A O 1
ATOM 1378 N N . ALA A 1 181 ? 18.548 -13.492 -19.221 1.00 97.69 181 ALA A N 1
ATOM 1379 C CA . ALA A 1 181 ? 18.601 -12.176 -19.853 1.00 97.69 181 ALA A CA 1
ATOM 1380 C C . ALA A 1 181 ? 17.643 -11.174 -19.183 1.00 97.69 181 ALA A C 1
ATOM 1382 O O . ALA A 1 181 ? 18.055 -10.052 -18.887 1.00 97.69 181 ALA A O 1
ATOM 1383 N N . ALA A 1 182 ? 16.410 -11.591 -18.876 1.00 98.00 182 ALA A N 1
ATOM 1384 C CA . ALA A 1 182 ? 15.430 -10.787 -18.142 1.00 98.00 182 ALA A CA 1
ATOM 1385 C C . ALA A 1 182 ? 15.943 -10.398 -16.745 1.00 98.00 182 ALA A C 1
ATOM 1387 O O . ALA A 1 182 ? 15.910 -9.226 -16.368 1.00 98.00 182 ALA A O 1
ATOM 1388 N N . LEU A 1 183 ? 16.503 -11.358 -16.001 1.00 98.50 183 LEU A N 1
ATOM 1389 C CA . LEU A 1 183 ? 17.087 -11.124 -14.676 1.00 98.50 183 LEU A CA 1
ATOM 1390 C C . LEU A 1 183 ? 18.267 -10.142 -14.733 1.00 98.50 183 LEU A C 1
ATOM 1392 O O . LEU A 1 183 ? 18.350 -9.215 -13.923 1.00 98.50 183 LEU A O 1
ATOM 1396 N N . GLN A 1 184 ? 19.155 -10.285 -15.723 1.00 98.00 184 GLN A N 1
ATOM 1397 C CA . GLN A 1 184 ? 20.259 -9.345 -15.932 1.00 98.00 184 GLN A CA 1
ATOM 1398 C C . GLN A 1 184 ? 19.767 -7.943 -16.309 1.00 98.00 184 GLN A C 1
ATOM 1400 O O . GLN A 1 184 ? 20.286 -6.954 -15.786 1.00 98.00 184 GLN A O 1
ATOM 1405 N N . ALA A 1 185 ? 18.774 -7.839 -17.196 1.00 98.44 185 ALA A N 1
ATOM 1406 C CA . ALA A 1 185 ? 18.199 -6.562 -17.607 1.00 98.44 185 ALA A CA 1
ATOM 1407 C C . ALA A 1 185 ? 17.522 -5.850 -16.426 1.00 98.44 185 ALA A C 1
ATOM 1409 O O . ALA A 1 185 ? 17.800 -4.676 -16.178 1.00 98.44 185 ALA A O 1
ATOM 1410 N N . ALA A 1 186 ? 16.730 -6.577 -15.632 1.00 98.31 186 ALA A N 1
ATOM 1411 C CA . ALA A 1 186 ? 16.123 -6.077 -14.403 1.00 98.31 186 ALA A CA 1
ATOM 1412 C C . ALA A 1 186 ? 17.179 -5.631 -13.376 1.00 98.31 186 ALA A C 1
ATOM 1414 O O . ALA A 1 186 ? 17.057 -4.558 -12.785 1.00 98.31 186 ALA A O 1
ATOM 1415 N N . GLY A 1 187 ? 18.260 -6.400 -13.203 1.00 97.94 187 GLY A N 1
ATOM 1416 C CA . GLY A 1 187 ? 19.384 -6.027 -12.342 1.00 97.94 187 GLY A CA 1
ATOM 1417 C C . GLY A 1 187 ? 20.053 -4.716 -12.772 1.00 97.94 187 GLY A C 1
ATOM 1418 O O . GLY A 1 187 ? 20.242 -3.820 -11.946 1.00 97.94 187 GLY A O 1
ATOM 1419 N N . LYS A 1 188 ? 20.355 -4.565 -14.071 1.00 97.75 188 LYS A N 1
ATOM 1420 C CA . LYS A 1 188 ? 20.927 -3.331 -14.647 1.00 97.75 188 LYS A CA 1
ATOM 1421 C C . LYS A 1 188 ? 19.984 -2.140 -14.483 1.00 97.75 188 LYS A C 1
ATOM 1423 O O . LYS A 1 188 ? 20.419 -1.073 -14.049 1.00 97.75 188 LYS A O 1
ATOM 1428 N N . TYR A 1 189 ? 18.700 -2.340 -14.774 1.00 97.56 189 TYR A N 1
ATOM 1429 C CA . TYR A 1 189 ? 17.653 -1.347 -14.565 1.00 97.56 189 TYR A CA 1
ATOM 1430 C C . TYR A 1 189 ? 17.628 -0.870 -13.107 1.00 97.56 189 TYR A C 1
ATOM 1432 O O . TYR A 1 189 ? 17.823 0.315 -12.827 1.00 97.56 189 TYR A O 1
ATOM 1440 N N . CYS A 1 190 ? 17.491 -1.796 -12.156 1.00 97.00 190 CYS A N 1
ATOM 1441 C CA . CYS A 1 190 ? 17.461 -1.478 -10.734 1.00 97.00 190 CYS A CA 1
ATOM 1442 C C . CYS A 1 190 ? 18.731 -0.747 -10.276 1.00 97.00 190 CYS A C 1
ATOM 1444 O O . CYS A 1 190 ? 18.625 0.250 -9.555 1.00 97.00 190 CYS A O 1
ATOM 1446 N N . ALA A 1 191 ? 19.916 -1.191 -10.702 1.00 95.50 191 ALA A N 1
ATOM 1447 C CA . ALA A 1 191 ? 21.182 -0.547 -10.358 1.00 95.50 191 ALA A CA 1
ATOM 1448 C C . ALA A 1 191 ? 21.242 0.909 -10.853 1.00 95.50 191 ALA A C 1
ATOM 1450 O O . ALA A 1 191 ? 21.596 1.805 -10.080 1.00 95.50 191 ALA A O 1
ATOM 1451 N N . ALA A 1 192 ? 20.817 1.163 -12.097 1.00 95.12 192 ALA A N 1
ATOM 1452 C CA . ALA A 1 192 ? 20.761 2.503 -12.680 1.00 95.12 192 ALA A CA 1
ATOM 1453 C C . ALA A 1 192 ? 19.759 3.430 -11.964 1.00 95.12 192 ALA A C 1
ATOM 1455 O O . ALA A 1 192 ? 19.948 4.644 -11.947 1.00 95.12 192 ALA A O 1
ATOM 1456 N N . ARG A 1 193 ? 18.718 2.869 -11.333 1.00 94.00 193 ARG A N 1
ATOM 1457 C CA . ARG A 1 193 ? 17.696 3.591 -10.548 1.00 94.00 193 ARG A CA 1
ATOM 1458 C C . ARG A 1 193 ? 17.985 3.560 -9.046 1.00 94.00 193 ARG A C 1
ATOM 1460 O O . ARG A 1 193 ? 17.081 3.450 -8.220 1.00 94.00 193 ARG A O 1
ATOM 1467 N N . LYS A 1 194 ? 19.272 3.598 -8.683 1.00 91.12 194 LYS A N 1
ATOM 1468 C CA . LYS A 1 194 ? 19.752 3.694 -7.292 1.00 91.12 194 LYS A CA 1
ATOM 1469 C C . LYS A 1 194 ? 19.158 2.634 -6.354 1.00 91.12 194 LYS A C 1
ATOM 1471 O O . LYS A 1 194 ? 18.886 2.898 -5.184 1.00 91.12 194 LYS A O 1
ATOM 1476 N N . SER A 1 195 ? 18.949 1.419 -6.863 1.00 94.31 195 SER A N 1
ATOM 1477 C CA . SER A 1 195 ? 18.589 0.281 -6.013 1.00 94.31 195 SER A CA 1
ATOM 1478 C C . SER A 1 195 ? 19.817 -0.226 -5.266 1.00 94.31 195 SER A C 1
ATOM 1480 O O . SER A 1 195 ? 20.903 -0.310 -5.840 1.00 94.31 195 SER A O 1
ATOM 1482 N N . PHE A 1 196 ? 19.631 -0.563 -3.995 1.00 94.88 196 PHE A N 1
ATOM 1483 C CA . PHE A 1 196 ? 20.621 -1.222 -3.150 1.00 94.88 196 PHE A CA 1
ATOM 1484 C C . PHE A 1 196 ? 20.593 -2.734 -3.356 1.00 94.88 196 PHE A C 1
ATOM 1486 O O . PHE A 1 196 ? 21.643 -3.361 -3.467 1.00 94.88 196 PHE A O 1
ATOM 1493 N N . THR A 1 197 ? 19.385 -3.297 -3.456 1.00 98.19 197 THR A N 1
ATOM 1494 C CA . THR A 1 197 ? 19.160 -4.739 -3.586 1.00 98.19 197 THR A CA 1
ATOM 1495 C C . THR A 1 197 ? 17.991 -5.005 -4.528 1.00 98.19 197 THR A C 1
ATOM 1497 O O . THR A 1 197 ? 16.932 -4.388 -4.392 1.00 98.19 197 THR A O 1
ATOM 1500 N N . LEU A 1 198 ? 18.173 -5.957 -5.443 1.00 98.62 198 LEU A N 1
ATOM 1501 C CA . LEU A 1 198 ? 17.094 -6.652 -6.148 1.00 98.62 198 LEU A CA 1
ATOM 1502 C C . LEU A 1 198 ? 17.213 -8.141 -5.821 1.00 98.62 198 LEU A C 1
ATOM 1504 O O . LEU A 1 198 ? 18.265 -8.730 -6.053 1.00 98.62 198 LEU A O 1
ATOM 1508 N N . LEU A 1 199 ? 16.141 -8.730 -5.303 1.00 98.88 199 LEU A N 1
ATOM 1509 C CA . LEU A 1 199 ? 16.008 -10.156 -5.023 1.00 98.88 199 LEU A CA 1
ATOM 1510 C C . LEU A 1 199 ? 14.811 -10.691 -5.808 1.00 98.88 199 LEU A C 1
ATOM 1512 O O . LEU A 1 199 ? 13.723 -10.125 -5.722 1.00 98.88 199 LEU A O 1
ATOM 1516 N N . VAL A 1 200 ? 14.994 -11.793 -6.528 1.00 98.81 200 VAL A N 1
ATOM 1517 C CA . VAL A 1 200 ? 13.916 -12.501 -7.225 1.00 98.81 200 VAL A CA 1
ATOM 1518 C C . VAL A 1 200 ? 13.918 -13.954 -6.776 1.00 98.81 200 VAL A C 1
ATOM 1520 O O . VAL A 1 200 ? 14.941 -14.644 -6.846 1.00 98.81 200 VAL A O 1
ATOM 1523 N N . LYS A 1 201 ? 12.760 -14.423 -6.317 1.00 98.69 201 LYS A N 1
ATOM 1524 C CA . LYS A 1 201 ? 12.503 -15.820 -5.992 1.00 98.69 201 LYS A CA 1
ATOM 1525 C C . LYS A 1 201 ? 11.457 -16.395 -6.930 1.00 98.69 201 LYS A C 1
ATOM 1527 O O . LYS A 1 201 ? 10.466 -15.732 -7.211 1.00 98.69 201 LYS A O 1
ATOM 1532 N N . HIS A 1 202 ? 11.658 -17.640 -7.335 1.00 98.06 202 HIS A N 1
ATOM 1533 C CA . HIS A 1 202 ? 10.689 -18.440 -8.072 1.00 98.06 202 HIS A CA 1
ATOM 1534 C C . HIS A 1 202 ? 10.524 -19.783 -7.363 1.00 98.06 202 HIS A C 1
ATOM 1536 O O . HIS A 1 202 ? 11.526 -20.426 -7.042 1.00 98.06 202 HIS A O 1
ATOM 1542 N N . GLN A 1 203 ? 9.281 -20.178 -7.068 1.00 95.44 203 GLN A N 1
ATOM 1543 C CA . GLN A 1 203 ? 8.969 -21.430 -6.356 1.00 95.44 203 GLN A CA 1
ATOM 1544 C C . GLN A 1 203 ? 9.801 -21.601 -5.066 1.00 95.44 203 GLN A C 1
ATOM 1546 O O . GLN A 1 203 ? 10.430 -22.629 -4.820 1.00 95.44 203 GLN A O 1
ATOM 1551 N N . GLY A 1 204 ? 9.892 -20.531 -4.269 1.00 94.50 204 GLY A N 1
ATOM 1552 C CA . GLY A 1 204 ? 10.629 -20.515 -2.998 1.00 94.50 204 GLY A CA 1
ATOM 1553 C C . GLY A 1 204 ? 12.162 -20.468 -3.112 1.00 94.50 204 GLY A C 1
ATOM 1554 O O . GLY A 1 204 ? 12.835 -20.235 -2.104 1.00 94.50 204 GLY A O 1
ATOM 1555 N N . LYS A 1 205 ? 12.743 -20.600 -4.311 1.00 97.19 205 LYS A N 1
ATOM 1556 C CA . LYS A 1 205 ? 14.197 -20.541 -4.538 1.00 97.19 205 LYS A CA 1
ATOM 1557 C C . LYS A 1 205 ? 14.624 -19.155 -5.003 1.00 97.19 205 LYS A C 1
ATOM 1559 O O . LYS A 1 205 ? 13.957 -18.553 -5.836 1.00 97.19 205 LYS A O 1
ATOM 1564 N N . VAL A 1 206 ? 15.739 -18.648 -4.479 1.00 98.38 206 VAL A N 1
ATOM 1565 C CA . VAL A 1 206 ? 16.359 -17.415 -4.991 1.00 98.38 206 VAL A CA 1
ATOM 1566 C C . VAL A 1 206 ? 16.967 -17.720 -6.358 1.00 98.38 206 VAL A C 1
ATOM 1568 O O . VAL A 1 206 ? 17.857 -18.560 -6.448 1.00 98.38 206 VAL A O 1
ATOM 1571 N N . ILE A 1 207 ? 16.478 -17.054 -7.402 1.00 98.25 207 ILE A N 1
ATOM 1572 C CA . ILE A 1 207 ? 16.973 -17.207 -8.782 1.00 98.25 207 ILE A CA 1
ATOM 1573 C C . ILE A 1 207 ? 17.799 -16.005 -9.242 1.00 98.25 207 ILE A C 1
ATOM 1575 O O . ILE A 1 207 ? 18.569 -16.114 -10.188 1.00 98.25 207 ILE A O 1
ATOM 1579 N N . HIS A 1 208 ? 17.667 -14.867 -8.558 1.00 98.38 208 HIS A N 1
ATOM 1580 C CA . HIS A 1 208 ? 18.510 -13.699 -8.774 1.00 98.38 208 HIS A CA 1
ATOM 1581 C C . HIS A 1 208 ? 18.655 -12.907 -7.489 1.00 98.38 208 HIS A C 1
ATOM 1583 O O . HIS A 1 208 ? 17.684 -12.677 -6.767 1.00 98.38 208 HIS A O 1
ATOM 1589 N N . GLU A 1 209 ? 19.867 -12.437 -7.239 1.00 98.06 209 GLU A N 1
ATOM 1590 C CA . GLU A 1 209 ? 20.131 -11.464 -6.198 1.00 98.06 209 GLU A CA 1
ATOM 1591 C C . GLU A 1 209 ? 21.298 -10.585 -6.625 1.00 98.06 209 GLU A C 1
ATOM 1593 O O . GLU A 1 209 ? 22.397 -11.071 -6.888 1.00 98.06 209 GLU A O 1
ATOM 1598 N N . SER A 1 210 ? 21.055 -9.283 -6.706 1.00 97.31 210 SER A N 1
ATOM 1599 C CA . SER A 1 210 ? 22.070 -8.309 -7.090 1.00 97.31 210 SER A CA 1
ATOM 1600 C C . SER A 1 210 ? 22.105 -7.155 -6.110 1.00 97.31 210 SER A C 1
ATOM 1602 O O . SER A 1 210 ? 21.059 -6.672 -5.668 1.00 97.31 210 SER A O 1
ATOM 1604 N N . PHE A 1 211 ? 23.318 -6.684 -5.845 1.00 97.69 211 PHE A N 1
ATOM 1605 C CA . PHE A 1 211 ? 23.591 -5.555 -4.974 1.00 97.69 211 PHE A CA 1
ATOM 1606 C C . PHE A 1 211 ? 24.275 -4.450 -5.769 1.00 97.69 211 PHE A C 1
ATOM 1608 O O . PHE A 1 211 ? 25.170 -4.717 -6.568 1.00 97.69 211 PHE A O 1
ATOM 1615 N N . ALA A 1 212 ? 23.852 -3.212 -5.557 1.00 95.88 212 ALA A N 1
ATOM 1616 C CA . ALA A 1 212 ? 24.424 -2.037 -6.201 1.00 95.88 212 ALA A CA 1
ATOM 1617 C C . ALA A 1 212 ? 24.381 -0.850 -5.236 1.00 95.88 212 ALA A C 1
ATOM 1619 O O . ALA A 1 212 ? 23.784 -0.936 -4.167 1.00 95.88 212 ALA A O 1
ATOM 1620 N N . ASN A 1 213 ? 25.017 0.267 -5.597 1.00 94.31 213 ASN A N 1
ATOM 1621 C CA . ASN A 1 213 ? 24.915 1.529 -4.850 1.00 94.31 213 ASN A CA 1
ATOM 1622 C C . ASN A 1 213 ? 25.190 1.384 -3.332 1.00 94.31 213 ASN A C 1
ATOM 1624 O O . ASN A 1 213 ? 24.511 1.997 -2.514 1.00 94.31 213 ASN A O 1
ATOM 1628 N N . GLY A 1 214 ? 26.160 0.540 -2.958 1.00 92.44 214 GLY A N 1
ATOM 1629 C CA . GLY A 1 214 ? 26.541 0.290 -1.562 1.00 92.44 214 GLY A CA 1
ATOM 1630 C C . GLY A 1 214 ? 25.708 -0.763 -0.818 1.00 92.44 214 GLY A C 1
ATOM 1631 O O . GLY A 1 214 ? 26.012 -1.044 0.342 1.00 92.44 214 GLY A O 1
ATOM 1632 N N . GLY A 1 215 ? 24.704 -1.366 -1.463 1.00 93.88 215 GLY A N 1
ATOM 1633 C CA . GLY A 1 215 ? 23.914 -2.458 -0.897 1.00 93.88 215 GLY A CA 1
ATOM 1634 C C . GLY A 1 215 ? 24.733 -3.726 -0.651 1.00 93.88 215 GLY A C 1
ATOM 1635 O O . GLY A 1 215 ? 25.724 -3.991 -1.336 1.00 93.88 215 GLY A O 1
ATOM 1636 N N . ARG A 1 216 ? 24.327 -4.518 0.347 1.00 94.75 216 ARG A N 1
ATOM 1637 C CA . ARG A 1 216 ? 24.981 -5.784 0.713 1.00 94.75 216 ARG A CA 1
ATOM 1638 C C . ARG A 1 216 ? 23.961 -6.854 1.094 1.00 94.75 216 ARG A C 1
ATOM 1640 O O . ARG A 1 216 ? 22.868 -6.558 1.581 1.00 94.75 216 ARG A O 1
ATOM 1647 N N . ARG A 1 217 ? 24.356 -8.118 0.930 1.00 95.94 217 ARG A N 1
ATOM 1648 C CA . ARG A 1 217 ? 23.576 -9.286 1.364 1.00 95.94 217 ARG A CA 1
ATOM 1649 C C . ARG A 1 217 ? 23.219 -9.177 2.842 1.00 95.94 217 ARG A C 1
ATOM 1651 O O . ARG A 1 217 ? 24.071 -8.868 3.667 1.00 95.94 217 ARG A O 1
ATOM 1658 N N . GLY A 1 218 ? 21.954 -9.435 3.167 1.00 94.19 218 GLY A N 1
ATOM 1659 C CA . GLY A 1 218 ? 21.461 -9.422 4.547 1.00 94.19 218 GLY A CA 1
ATOM 1660 C C . GLY A 1 218 ? 21.361 -8.036 5.196 1.00 94.19 218 GLY A C 1
ATOM 1661 O O . GLY A 1 218 ? 20.903 -7.952 6.332 1.00 94.19 218 GLY A O 1
ATOM 1662 N N . GLN A 1 219 ? 21.724 -6.951 4.502 1.00 93.88 219 GLN A N 1
ATOM 1663 C CA . GLN A 1 219 ? 21.629 -5.601 5.052 1.00 93.88 219 GLN A CA 1
ATOM 1664 C C . GLN A 1 219 ? 20.159 -5.195 5.250 1.00 93.88 219 GLN A C 1
ATOM 1666 O O . GLN A 1 219 ? 19.391 -5.216 4.283 1.00 93.88 219 GLN A O 1
ATOM 1671 N N . PRO A 1 220 ? 19.743 -4.810 6.470 1.00 93.31 220 PRO A N 1
ATOM 1672 C CA . PRO A 1 220 ? 18.393 -4.328 6.706 1.00 93.31 220 PRO A CA 1
ATOM 1673 C C . PRO A 1 220 ? 18.227 -2.887 6.216 1.00 93.31 220 PRO A C 1
ATOM 1675 O O . PRO A 1 220 ? 19.002 -2.004 6.579 1.00 93.31 220 PRO A O 1
ATOM 1678 N N . ASN A 1 221 ? 17.167 -2.638 5.449 1.00 92.38 221 ASN A N 1
ATOM 1679 C CA . ASN A 1 221 ? 16.775 -1.310 4.980 1.00 92.38 221 ASN A CA 1
ATOM 1680 C C . ASN A 1 221 ? 15.380 -0.963 5.496 1.00 92.38 221 ASN A C 1
ATOM 1682 O O . ASN A 1 221 ? 14.563 -1.852 5.747 1.00 92.38 221 ASN A O 1
ATOM 1686 N N . ARG A 1 222 ? 15.085 0.333 5.640 1.00 91.25 222 ARG A N 1
ATOM 1687 C CA . ARG A 1 222 ? 13.720 0.792 5.928 1.00 91.25 222 ARG A CA 1
ATOM 1688 C C . ARG A 1 222 ? 12.802 0.340 4.798 1.00 91.25 222 ARG A C 1
ATOM 1690 O O . ARG A 1 222 ? 13.077 0.639 3.642 1.00 91.25 222 ARG A O 1
ATOM 1697 N N . ILE A 1 223 ? 11.709 -0.337 5.141 1.00 94.12 223 ILE A N 1
ATOM 1698 C CA . ILE A 1 223 ? 10.665 -0.705 4.169 1.00 94.12 223 ILE A CA 1
ATOM 1699 C C . ILE A 1 223 ? 9.503 0.296 4.164 1.00 94.12 223 ILE A C 1
ATOM 1701 O O . ILE A 1 223 ? 8.584 0.170 3.358 1.00 94.12 223 ILE A O 1
ATOM 1705 N N . TYR A 1 224 ? 9.546 1.302 5.050 1.00 93.06 224 TYR A N 1
ATOM 1706 C CA . TYR A 1 224 ? 8.534 2.351 5.188 1.00 93.06 224 TYR A CA 1
ATOM 1707 C C . TYR A 1 224 ? 7.118 1.748 5.198 1.00 93.06 224 TYR A C 1
ATOM 1709 O O . TYR A 1 224 ? 6.854 0.810 5.955 1.00 93.06 224 TYR A O 1
ATOM 1717 N N . SER A 1 225 ? 6.221 2.238 4.334 1.00 95.00 225 SER A N 1
ATOM 1718 C CA . SER A 1 225 ? 4.846 1.745 4.185 1.00 95.00 225 SER A CA 1
ATOM 1719 C C . SER A 1 225 ? 4.708 0.250 3.889 1.00 95.00 225 SER A C 1
ATOM 1721 O O . SER A 1 225 ? 3.658 -0.309 4.199 1.00 95.00 225 SER A O 1
ATOM 1723 N N . GLY A 1 226 ? 5.774 -0.433 3.460 1.00 95.00 226 GLY A N 1
ATOM 1724 C CA . GLY A 1 226 ? 5.832 -1.895 3.419 1.00 95.00 226 GLY A CA 1
ATOM 1725 C C . GLY A 1 226 ? 5.575 -2.580 4.771 1.00 95.00 226 GLY A C 1
ATOM 1726 O O . GLY A 1 226 ? 5.255 -3.764 4.805 1.00 95.00 226 GLY A O 1
ATOM 1727 N N . THR A 1 227 ? 5.655 -1.839 5.884 1.00 97.19 227 THR A N 1
ATOM 1728 C CA . THR A 1 227 ? 5.304 -2.301 7.240 1.00 97.19 227 THR A CA 1
ATOM 1729 C C . THR A 1 227 ? 3.813 -2.644 7.375 1.00 97.19 227 THR A C 1
ATOM 1731 O O . THR A 1 227 ? 3.456 -3.535 8.145 1.00 97.19 227 THR A O 1
ATOM 1734 N N . LYS A 1 228 ? 2.930 -1.965 6.627 1.00 98.38 228 LYS A N 1
ATOM 1735 C CA . LYS A 1 228 ? 1.471 -2.063 6.804 1.00 98.38 228 LYS A CA 1
ATOM 1736 C C . LYS A 1 228 ? 0.933 -3.469 6.550 1.00 98.38 228 LYS A C 1
ATOM 1738 O O . LYS A 1 228 ? 0.085 -3.919 7.311 1.00 98.38 228 LYS A O 1
ATOM 1743 N N . GLY A 1 229 ? 1.474 -4.184 5.560 1.00 97.94 229 GLY A N 1
ATOM 1744 C CA . GLY A 1 229 ? 1.034 -5.546 5.233 1.00 97.94 229 GLY A CA 1
ATOM 1745 C C . GLY A 1 229 ? 1.154 -6.526 6.409 1.00 97.94 229 GLY A C 1
ATOM 1746 O O . GLY A 1 229 ? 0.302 -7.392 6.583 1.00 97.94 229 GLY A O 1
ATOM 1747 N N . PHE A 1 230 ? 2.143 -6.349 7.295 1.00 98.75 230 PHE A N 1
ATOM 1748 C CA . PHE A 1 230 ? 2.259 -7.166 8.512 1.00 98.75 230 PHE A CA 1
ATOM 1749 C C . PHE A 1 230 ? 1.118 -6.905 9.502 1.00 98.75 230 PHE A C 1
ATOM 1751 O O . PHE A 1 230 ? 0.638 -7.831 10.151 1.00 98.75 230 PHE A O 1
ATOM 1758 N N . TRP A 1 231 ? 0.666 -5.655 9.602 1.00 98.50 231 TRP A N 1
ATOM 1759 C CA . TRP A 1 231 ? -0.469 -5.285 10.445 1.00 98.50 231 TRP A CA 1
ATOM 1760 C C . TRP A 1 231 ? -1.814 -5.654 9.814 1.00 98.50 231 TRP A C 1
ATOM 1762 O O . TRP A 1 231 ? -2.727 -5.998 10.555 1.00 98.50 231 TRP A O 1
ATOM 1772 N N . GLY A 1 232 ? -1.913 -5.694 8.481 1.00 98.50 232 GLY A N 1
ATOM 1773 C CA . GLY A 1 232 ? -3.048 -6.295 7.772 1.00 98.50 232 GLY A CA 1
ATOM 1774 C C . GLY A 1 232 ? -3.198 -7.786 8.072 1.00 98.50 232 GLY A C 1
ATOM 1775 O O . GLY A 1 232 ? -4.274 -8.240 8.456 1.00 98.50 232 GLY A O 1
ATOM 1776 N N . LEU A 1 233 ? -2.092 -8.540 8.014 1.00 98.81 233 LEU A N 1
ATOM 1777 C CA . LEU A 1 233 ? -2.075 -9.939 8.458 1.00 98.81 233 LEU A CA 1
ATOM 1778 C C . LEU A 1 233 ? -2.457 -10.075 9.938 1.00 98.81 233 LEU A C 1
ATOM 1780 O O . LEU A 1 233 ? -3.203 -10.982 10.294 1.00 98.81 233 LEU A O 1
ATOM 1784 N N . ALA A 1 234 ? -1.981 -9.176 10.805 1.00 98.81 234 ALA A N 1
ATOM 1785 C CA . ALA A 1 234 ? -2.347 -9.189 12.221 1.00 98.81 234 ALA A CA 1
ATOM 1786 C C . ALA A 1 234 ? -3.842 -8.911 12.442 1.00 98.81 234 ALA A C 1
ATOM 1788 O O . ALA A 1 234 ? -4.444 -9.537 13.311 1.00 98.81 234 ALA A O 1
ATOM 1789 N N . ALA A 1 235 ? -4.442 -8.013 11.656 1.00 98.81 235 ALA A N 1
ATOM 1790 C CA . ALA A 1 235 ? -5.873 -7.739 11.700 1.00 98.81 235 ALA A CA 1
ATOM 1791 C C . ALA A 1 235 ? -6.683 -8.984 11.326 1.00 98.81 235 ALA A C 1
ATOM 1793 O O . ALA A 1 235 ? -7.535 -9.410 12.099 1.00 98.81 235 ALA A O 1
ATOM 1794 N N . MET A 1 236 ? -6.357 -9.647 10.215 1.00 98.75 236 MET A N 1
ATOM 1795 C CA . MET A 1 236 ? -7.064 -10.874 9.834 1.00 98.75 236 MET A CA 1
ATOM 1796 C C . MET A 1 236 ? -6.785 -12.047 10.774 1.00 98.75 236 MET A C 1
ATOM 1798 O O . MET A 1 236 ? -7.683 -12.841 11.033 1.00 98.75 236 MET A O 1
ATOM 1802 N N . ALA A 1 237 ? -5.597 -12.125 11.377 1.00 98.75 237 ALA A N 1
ATOM 1803 C CA . ALA A 1 237 ? -5.349 -13.085 12.448 1.00 98.75 237 ALA A CA 1
ATOM 1804 C C . ALA A 1 237 ? -6.246 -12.789 13.659 1.00 98.75 237 ALA A C 1
ATOM 1806 O O . ALA A 1 237 ? -6.736 -13.710 14.295 1.00 98.75 237 ALA A O 1
ATOM 1807 N N . ALA A 1 238 ? -6.481 -11.512 13.981 1.00 98.69 238 ALA A N 1
ATOM 1808 C CA . ALA A 1 238 ? -7.385 -11.110 15.062 1.00 98.69 238 ALA A CA 1
ATOM 1809 C C . ALA A 1 238 ? -8.858 -11.404 14.740 1.00 98.69 238 ALA A C 1
ATOM 1811 O O . ALA A 1 238 ? -9.625 -11.674 15.661 1.00 98.69 238 ALA A O 1
ATOM 1812 N N . VAL A 1 239 ? -9.237 -11.421 13.459 1.00 98.69 239 VAL A N 1
ATOM 1813 C CA . VAL A 1 239 ? -10.534 -11.951 13.011 1.00 98.69 239 VAL A CA 1
ATOM 1814 C C . VAL A 1 239 ? -10.611 -13.463 13.249 1.00 98.69 239 VAL A C 1
ATOM 1816 O O . VAL A 1 239 ? -11.580 -13.932 13.839 1.00 98.69 239 VAL A O 1
ATOM 1819 N N . GLU A 1 240 ? -9.587 -14.233 12.860 1.00 98.44 240 GLU A N 1
ATOM 1820 C CA . GLU A 1 240 ? -9.548 -15.689 13.100 1.00 98.44 240 GLU A CA 1
ATOM 1821 C C . GLU A 1 240 ? -9.563 -16.053 14.587 1.00 98.44 240 GLU A C 1
ATOM 1823 O O . GLU A 1 240 ? -10.216 -17.019 14.980 1.00 98.44 240 GLU A O 1
ATOM 1828 N N . ASP A 1 241 ? -8.866 -15.266 15.406 1.00 97.94 241 ASP A N 1
ATOM 1829 C CA . ASP A 1 241 ? -8.799 -15.425 16.858 1.00 97.94 241 ASP A CA 1
ATOM 1830 C C . ASP A 1 241 ? -10.082 -14.886 17.553 1.00 97.94 241 ASP A C 1
ATOM 1832 O O . ASP A 1 241 ? -10.193 -14.948 18.777 1.00 97.94 241 ASP A O 1
ATOM 1836 N N . GLY A 1 242 ? -11.058 -14.348 16.803 1.00 97.06 242 GLY A N 1
ATOM 1837 C CA . GLY A 1 242 ? -12.339 -13.851 17.324 1.00 97.06 242 GLY A CA 1
ATOM 1838 C C . GLY A 1 242 ? -12.249 -12.558 18.145 1.00 97.06 242 GLY A C 1
ATOM 1839 O O . GLY A 1 242 ? -13.193 -12.207 18.852 1.00 97.06 242 GLY A O 1
ATOM 1840 N N . LEU A 1 243 ? -11.121 -11.844 18.075 1.00 97.62 243 LEU A N 1
ATOM 1841 C CA . LEU A 1 243 ? -10.890 -10.588 18.796 1.00 97.62 243 LEU A CA 1
ATOM 1842 C C . LEU A 1 243 ? -11.626 -9.408 18.154 1.00 97.62 243 LEU A C 1
ATOM 1844 O O . LEU A 1 243 ? -12.039 -8.485 18.862 1.00 97.62 243 LEU A O 1
ATOM 1848 N N . ILE A 1 244 ? -11.767 -9.435 16.827 1.00 97.94 244 ILE A N 1
ATOM 1849 C CA . ILE A 1 244 ? -12.461 -8.409 16.046 1.00 97.94 244 ILE A CA 1
ATOM 1850 C C . ILE A 1 244 ? -13.346 -9.025 14.956 1.00 97.94 244 ILE A C 1
ATOM 1852 O O . ILE A 1 244 ? -13.137 -10.168 14.550 1.00 97.94 244 ILE A O 1
ATOM 1856 N N . LYS A 1 245 ? -14.307 -8.251 14.448 1.00 98.50 245 LYS A N 1
ATOM 1857 C CA . LYS A 1 245 ? -15.061 -8.549 13.218 1.00 98.50 245 LYS A CA 1
ATOM 1858 C C . LYS A 1 245 ? -14.936 -7.383 12.245 1.00 98.50 245 LYS A C 1
ATOM 1860 O O . LYS A 1 245 ? -14.881 -6.232 12.663 1.00 98.50 245 LYS A O 1
ATOM 1865 N N . LEU A 1 246 ? -14.904 -7.671 10.947 1.00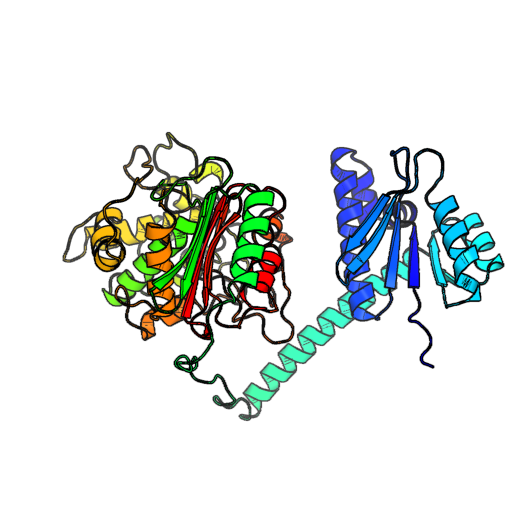 98.38 246 LEU A N 1
ATOM 1866 C CA . LEU A 1 246 ? -14.737 -6.643 9.914 1.00 98.38 246 LEU A CA 1
ATOM 1867 C C . LEU A 1 246 ? -15.906 -5.647 9.862 1.00 98.38 246 LEU A C 1
ATOM 1869 O O . LEU A 1 246 ? -15.696 -4.453 9.652 1.00 98.38 246 LEU A O 1
ATOM 1873 N N . ASP A 1 247 ? -17.119 -6.116 10.130 1.00 98.00 247 ASP A N 1
ATOM 1874 C CA . ASP A 1 247 ? -18.344 -5.323 10.135 1.00 98.00 247 ASP A CA 1
ATOM 1875 C C . ASP A 1 247 ? -18.658 -4.664 11.493 1.00 98.00 247 ASP A C 1
ATOM 1877 O O . ASP A 1 247 ? -19.580 -3.847 11.568 1.00 98.00 247 ASP A O 1
ATOM 1881 N N . GLU A 1 248 ? -17.895 -4.957 12.560 1.00 98.50 248 GLU A N 1
ATOM 1882 C CA . GLU A 1 248 ? -18.113 -4.320 13.867 1.00 98.50 248 GLU A CA 1
ATOM 1883 C C . GLU A 1 248 ? -17.811 -2.820 13.809 1.00 98.50 248 GLU A C 1
ATOM 1885 O O . GLU A 1 248 ? -16.950 -2.360 13.045 1.00 98.50 248 GLU A O 1
ATOM 1890 N N . ARG A 1 249 ? -18.497 -2.036 14.649 1.00 98.69 249 ARG A N 1
ATOM 1891 C CA . ARG A 1 249 ? -18.245 -0.598 14.720 1.00 98.69 249 ARG A CA 1
ATOM 1892 C C . ARG A 1 249 ? -16.999 -0.351 15.548 1.00 98.69 249 ARG A C 1
ATOM 1894 O O . ARG A 1 249 ? -16.865 -0.824 16.673 1.00 98.69 249 ARG A O 1
ATOM 1901 N N . VAL A 1 250 ? -16.104 0.492 15.041 1.00 98.75 250 VAL A N 1
ATOM 1902 C CA . VAL A 1 250 ? -14.901 0.900 15.785 1.00 98.75 250 VAL A CA 1
ATOM 1903 C C . VAL A 1 250 ? -15.286 1.556 17.119 1.00 98.75 250 VAL A C 1
ATOM 1905 O O . VAL A 1 250 ? -14.636 1.322 18.141 1.00 98.75 250 VAL A O 1
ATOM 1908 N N . ALA A 1 251 ? -16.392 2.309 17.134 1.00 98.50 251 ALA A N 1
ATOM 1909 C CA . ALA A 1 251 ? -16.942 2.956 18.326 1.00 98.50 251 ALA A CA 1
ATOM 1910 C C . ALA A 1 251 ? -17.436 1.974 19.410 1.00 98.50 251 ALA A C 1
ATOM 1912 O O . ALA A 1 251 ? -17.582 2.364 20.571 1.00 98.50 251 ALA A O 1
ATOM 1913 N N . ASP A 1 252 ? -17.617 0.687 19.091 1.00 98.06 252 ASP A N 1
ATOM 1914 C CA . ASP A 1 252 ? -17.911 -0.333 20.103 1.00 98.06 252 ASP A CA 1
ATOM 1915 C C . ASP A 1 252 ? -16.725 -0.512 21.061 1.00 98.06 252 ASP A C 1
ATOM 1917 O O . ASP A 1 252 ? -16.925 -0.817 22.237 1.00 98.06 252 ASP A O 1
ATOM 1921 N N . THR A 1 253 ? -15.502 -0.229 20.597 1.00 98.50 253 THR A N 1
ATOM 1922 C CA . THR A 1 253 ? -14.266 -0.297 21.395 1.00 98.50 253 THR A CA 1
ATOM 1923 C C . THR A 1 253 ? -13.692 1.084 21.730 1.00 98.50 253 THR A C 1
ATOM 1925 O O . THR A 1 253 ? -13.201 1.316 22.840 1.00 98.50 253 THR A O 1
ATOM 1928 N N . ILE A 1 254 ? -13.746 2.018 20.781 1.00 98.62 254 ILE A N 1
ATOM 1929 C CA . ILE A 1 254 ? -13.287 3.401 20.947 1.00 98.62 254 ILE A CA 1
ATOM 1930 C C . ILE A 1 254 ? -14.472 4.250 21.397 1.00 98.62 254 ILE A C 1
ATOM 1932 O O . ILE A 1 254 ? -15.149 4.885 20.592 1.00 98.62 254 ILE A O 1
ATOM 1936 N N . LYS A 1 255 ? -14.751 4.232 22.703 1.00 98.12 255 LYS A N 1
ATOM 1937 C CA . LYS A 1 255 ? -15.902 4.939 23.283 1.00 98.12 255 LYS A CA 1
ATOM 1938 C C . LYS A 1 255 ? -15.832 6.455 23.089 1.00 98.12 255 LYS A C 1
ATOM 1940 O O . LYS A 1 255 ? -16.864 7.103 23.005 1.00 98.12 255 LYS A O 1
ATOM 1945 N N . GLU A 1 256 ? -14.634 6.996 22.882 1.00 98.00 256 GLU A N 1
ATOM 1946 C CA . GLU A 1 256 ? -14.388 8.401 22.535 1.00 98.00 256 GLU A CA 1
ATOM 1947 C C . GLU A 1 256 ? -15.045 8.850 21.218 1.00 98.00 256 GLU A C 1
ATOM 1949 O O . GLU A 1 256 ? -15.016 10.031 20.888 1.00 98.00 256 GLU A O 1
ATOM 1954 N N . TRP A 1 257 ? -15.578 7.919 20.425 1.00 98.19 257 TRP A N 1
ATOM 1955 C CA . TRP A 1 257 ? -16.261 8.197 19.164 1.00 98.19 257 TRP A CA 1
ATOM 1956 C C . TRP A 1 257 ? -17.790 8.189 19.271 1.00 98.19 257 TRP A C 1
ATOM 1958 O O . TRP A 1 257 ? -18.444 8.459 18.267 1.00 98.19 257 TRP A O 1
ATOM 1968 N N . GLN A 1 258 ? -18.367 7.879 20.439 1.00 95.56 258 GLN A N 1
ATOM 1969 C CA . GLN A 1 258 ? -19.818 7.700 20.590 1.00 95.56 258 GLN A CA 1
ATOM 1970 C C . GLN A 1 258 ? -20.636 8.971 20.330 1.00 95.56 258 GLN A C 1
ATOM 1972 O O . GLN A 1 258 ? -21.753 8.866 19.831 1.00 95.56 258 GLN A O 1
ATOM 1977 N N . ASP A 1 259 ? -20.058 10.147 20.579 1.00 93.81 259 ASP A N 1
ATOM 1978 C CA . ASP A 1 259 ? -20.750 11.435 20.438 1.00 93.81 259 ASP A CA 1
ATOM 1979 C C . ASP A 1 259 ? -20.688 12.025 19.011 1.00 93.81 259 ASP A C 1
ATOM 1981 O O . ASP A 1 259 ? -21.202 13.114 18.762 1.00 93.81 259 ASP A O 1
ATOM 1985 N N . ASP A 1 260 ? -20.059 11.336 18.049 1.00 94.81 260 ASP A N 1
ATOM 1986 C CA . ASP A 1 260 ? -19.958 11.775 16.650 1.00 94.81 260 ASP A CA 1
ATOM 1987 C C . ASP A 1 260 ? -20.655 10.767 15.727 1.00 94.81 260 ASP A C 1
ATOM 1989 O O . ASP A 1 260 ? -20.175 9.653 15.497 1.00 94.81 260 ASP A O 1
ATOM 1993 N N . GLU A 1 261 ? -21.781 11.187 15.146 1.00 95.19 261 GLU A N 1
ATOM 1994 C CA . GLU A 1 261 ? -22.631 10.355 14.288 1.00 95.19 261 GLU A CA 1
ATOM 1995 C C . GLU A 1 261 ? -21.887 9.741 13.087 1.00 95.19 261 GLU A C 1
ATOM 1997 O O . GLU A 1 261 ? -22.249 8.670 12.594 1.00 95.19 261 GLU A O 1
ATOM 2002 N N . ARG A 1 262 ? -20.835 10.398 12.579 1.00 95.88 262 ARG A N 1
ATOM 2003 C CA . ARG A 1 262 ? -20.039 9.845 11.475 1.00 95.88 262 ARG A CA 1
ATOM 2004 C C . ARG A 1 262 ? -19.091 8.769 11.985 1.00 95.88 262 ARG A C 1
ATOM 2006 O O . ARG A 1 262 ? -18.928 7.748 11.322 1.00 95.88 262 ARG A O 1
ATOM 2013 N N . ARG A 1 263 ? -18.482 8.969 13.154 1.00 97.44 263 ARG A N 1
ATOM 2014 C CA . ARG A 1 263 ? -17.516 8.019 13.728 1.00 97.44 263 ARG A CA 1
ATOM 2015 C C . ARG A 1 263 ? -18.168 6.734 14.213 1.00 97.44 263 ARG A C 1
ATOM 2017 O O . ARG A 1 263 ? -17.586 5.665 14.037 1.00 97.44 263 ARG A O 1
ATOM 2024 N N . THR A 1 264 ? -19.380 6.811 14.760 1.00 97.50 264 THR A N 1
ATOM 2025 C CA . THR A 1 264 ? -20.135 5.623 15.197 1.00 97.50 264 THR A CA 1
ATOM 2026 C C . THR A 1 264 ? -20.462 4.667 14.050 1.00 97.50 264 THR A C 1
ATOM 2028 O O . THR A 1 264 ? -20.651 3.474 14.277 1.00 97.50 264 THR A O 1
ATOM 2031 N N . LYS A 1 265 ? -20.463 5.159 12.805 1.00 97.62 265 LYS A N 1
ATOM 2032 C CA . LYS A 1 265 ? -20.716 4.364 11.596 1.00 97.62 265 LYS A CA 1
ATOM 2033 C C . LYS A 1 265 ? -19.464 3.705 11.014 1.00 97.62 265 LYS A C 1
ATOM 2035 O O . LYS A 1 265 ? -19.613 2.825 10.170 1.00 97.62 265 LYS A O 1
ATOM 2040 N N . VAL A 1 266 ? -18.253 4.073 11.433 1.00 98.69 266 VAL A N 1
ATOM 2041 C CA . VAL A 1 266 ? -17.020 3.491 10.875 1.00 98.69 266 VAL A CA 1
ATOM 2042 C C . VAL A 1 266 ? -16.911 2.019 11.275 1.00 98.69 266 VAL A C 1
ATOM 2044 O O . VAL A 1 266 ? -16.878 1.694 12.465 1.00 98.69 266 VAL A O 1
ATOM 2047 N N . THR A 1 267 ? -16.850 1.128 10.286 1.00 98.81 267 THR A N 1
ATOM 2048 C CA . THR A 1 267 ? -16.590 -0.304 10.503 1.00 98.81 267 THR A CA 1
ATOM 2049 C C . THR A 1 267 ? -15.090 -0.584 10.589 1.00 98.81 267 THR A C 1
ATOM 2051 O O . THR A 1 267 ? -14.276 0.194 10.082 1.00 98.81 267 THR A O 1
ATOM 2054 N N . MET A 1 268 ? -14.709 -1.728 11.154 1.00 98.81 268 MET A N 1
ATOM 2055 C CA . MET A 1 268 ? -13.311 -2.170 11.153 1.00 98.81 268 MET A CA 1
ATOM 2056 C C . MET A 1 268 ? -12.738 -2.328 9.732 1.00 98.81 268 MET A C 1
ATOM 2058 O O . MET A 1 268 ? -11.615 -1.905 9.478 1.00 98.81 268 MET A O 1
ATOM 2062 N N . GLU A 1 269 ? -13.519 -2.856 8.787 1.00 98.62 269 GLU A N 1
ATOM 2063 C CA . GLU A 1 269 ? -13.123 -2.999 7.379 1.00 98.62 269 GLU A CA 1
ATOM 2064 C C . GLU A 1 269 ? -12.777 -1.650 6.742 1.00 98.62 269 GLU A C 1
ATOM 2066 O O . GLU A 1 269 ? -11.651 -1.443 6.302 1.00 98.62 269 GLU A O 1
ATOM 2071 N N . GLN A 1 270 ? -13.697 -0.681 6.795 1.00 98.69 270 GLN A N 1
ATOM 2072 C CA . GLN A 1 270 ? -13.450 0.695 6.355 1.00 98.69 270 GLN A CA 1
ATOM 2073 C C . GLN A 1 270 ? -12.208 1.319 7.000 1.00 98.69 270 GLN A C 1
ATOM 2075 O O . GLN A 1 270 ? -11.478 2.054 6.333 1.00 98.69 270 GLN A O 1
ATOM 2080 N N . LEU A 1 271 ? -11.951 1.038 8.281 1.00 98.00 271 LEU A N 1
ATOM 2081 C CA . LEU A 1 271 ? -10.754 1.522 8.963 1.00 98.00 271 LEU A CA 1
ATOM 2082 C C . LEU A 1 271 ? -9.473 0.921 8.359 1.00 98.00 271 LEU A C 1
ATOM 2084 O O . LEU A 1 271 ? -8.488 1.632 8.172 1.00 98.00 271 LEU A O 1
ATOM 2088 N N . LEU A 1 272 ? -9.476 -0.372 8.036 1.00 98.38 272 LEU A N 1
ATOM 2089 C CA . LEU A 1 272 ? -8.325 -1.098 7.488 1.00 98.38 272 LEU A CA 1
ATOM 2090 C C . LEU A 1 272 ? -8.123 -0.868 5.978 1.00 98.38 272 LEU A C 1
ATOM 2092 O O . LEU A 1 272 ? -6.985 -0.860 5.510 1.00 98.38 272 LEU A O 1
ATOM 2096 N N . ASP A 1 273 ? -9.194 -0.593 5.233 1.00 98.06 273 ASP A N 1
ATOM 2097 C CA . ASP A 1 273 ? -9.165 -0.165 3.824 1.00 98.06 273 ASP A CA 1
ATOM 2098 C C . ASP A 1 273 ? -8.835 1.320 3.646 1.00 98.06 273 ASP A C 1
ATOM 2100 O O . ASP A 1 273 ? -8.762 1.827 2.527 1.00 98.06 273 ASP A O 1
ATOM 2104 N N . PHE A 1 274 ? -8.644 2.041 4.749 1.00 98.25 274 PHE A N 1
ATOM 2105 C CA . PHE A 1 274 ? -8.391 3.478 4.767 1.00 98.25 274 PHE A CA 1
ATOM 2106 C C . PHE A 1 274 ? -9.520 4.302 4.136 1.00 98.25 274 PHE A C 1
ATOM 2108 O O . PHE A 1 274 ? -9.302 5.376 3.572 1.00 98.25 274 PHE A O 1
ATOM 2115 N N . THR A 1 275 ? -10.756 3.846 4.317 1.00 98.31 275 THR A N 1
ATOM 2116 C CA . THR A 1 275 ? -11.977 4.546 3.907 1.00 98.31 275 THR A CA 1
ATOM 2117 C C . THR A 1 275 ? -12.822 5.037 5.080 1.00 98.31 275 THR A C 1
ATOM 2119 O O . THR A 1 275 ? -13.898 5.589 4.873 1.00 98.31 275 THR A O 1
ATOM 2122 N N . GLY A 1 276 ? -12.333 4.938 6.319 1.00 97.19 276 GLY A N 1
ATOM 2123 C CA . GLY A 1 276 ? -13.033 5.411 7.517 1.00 97.19 276 GLY A CA 1
ATOM 2124 C C . GLY A 1 276 ? -13.242 6.928 7.610 1.00 97.19 276 GLY A C 1
ATOM 2125 O O . GLY A 1 276 ? -13.940 7.372 8.509 1.00 97.19 276 GLY A O 1
ATOM 2126 N N . GLY A 1 277 ? -12.676 7.732 6.700 1.00 97.06 277 GLY A N 1
ATOM 2127 C CA . GLY A 1 277 ? -12.944 9.174 6.588 1.00 97.06 277 GLY A CA 1
ATOM 2128 C C . GLY A 1 277 ? -12.138 10.089 7.519 1.00 97.06 277 GLY A C 1
ATOM 2129 O O . GLY A 1 277 ? -12.360 11.302 7.521 1.00 97.06 277 GLY A O 1
ATOM 2130 N N . LEU A 1 278 ? -11.192 9.538 8.284 1.00 97.56 278 LEU A N 1
ATOM 2131 C CA . LEU A 1 278 ? -10.262 10.319 9.104 1.00 97.56 278 LEU A CA 1
ATOM 2132 C C . LEU A 1 278 ? -9.230 11.058 8.246 1.00 97.56 278 LEU A C 1
ATOM 2134 O O . LEU A 1 278 ? -8.751 10.534 7.242 1.00 97.56 278 LEU A O 1
ATOM 2138 N N . GLU A 1 279 ? -8.826 12.242 8.702 1.00 95.81 279 GLU A N 1
ATOM 2139 C CA . GLU A 1 279 ? -7.665 12.968 8.177 1.00 95.81 279 GLU A CA 1
ATOM 2140 C C . GLU A 1 279 ? -6.400 12.081 8.185 1.00 95.81 279 GLU A C 1
ATOM 2142 O O . GLU A 1 279 ? -6.192 11.290 9.113 1.00 95.81 279 GLU A O 1
ATOM 2147 N N . ARG A 1 280 ? -5.549 12.213 7.152 1.00 87.50 280 ARG A N 1
ATOM 2148 C CA . ARG A 1 280 ? -4.370 11.356 6.894 1.00 87.50 280 ARG A CA 1
ATOM 2149 C C . ARG A 1 280 ? -3.456 11.238 8.115 1.00 87.50 280 ARG A C 1
ATOM 2151 O O . ARG A 1 280 ? -3.004 10.136 8.420 1.00 87.50 280 ARG A O 1
ATOM 2158 N N . GLY A 1 281 ? -3.197 12.350 8.804 1.00 88.38 281 GLY A N 1
ATOM 2159 C CA . GLY A 1 281 ? -2.448 12.420 10.056 1.00 88.38 281 GLY A CA 1
ATOM 2160 C C . GLY A 1 281 ? -0.945 12.256 9.886 1.00 88.38 281 GLY A C 1
ATOM 2161 O O . GLY A 1 281 ? -0.326 11.554 10.677 1.00 88.38 281 GLY A O 1
ATOM 2162 N N . LEU A 1 282 ? -0.336 12.881 8.872 1.00 84.12 282 LEU A N 1
ATOM 2163 C CA . LEU A 1 282 ? 1.089 12.689 8.550 1.00 84.12 282 LEU A CA 1
ATOM 2164 C C . LEU A 1 282 ? 2.036 12.931 9.740 1.00 84.12 282 LEU A C 1
ATOM 2166 O O . LEU A 1 282 ? 2.998 12.178 9.883 1.00 84.12 282 LEU A O 1
ATOM 2170 N N . ALA A 1 283 ? 1.708 13.871 10.632 1.00 80.75 283 ALA A N 1
ATOM 2171 C CA . ALA A 1 283 ? 2.456 14.160 11.861 1.00 80.75 283 ALA A CA 1
ATOM 2172 C C . ALA A 1 283 ? 2.546 12.972 12.848 1.00 80.75 283 ALA A C 1
ATOM 2174 O O . ALA A 1 283 ? 3.403 12.952 13.720 1.00 80.75 283 ALA A O 1
ATOM 2175 N N . ILE A 1 284 ? 1.730 11.919 12.699 1.00 88.88 284 ILE A N 1
ATOM 2176 C CA . ILE A 1 284 ? 1.852 10.674 13.489 1.00 88.88 284 ILE A CA 1
ATOM 2177 C C . ILE A 1 284 ? 3.188 9.944 13.232 1.00 88.88 284 ILE A C 1
ATOM 2179 O O . ILE A 1 284 ? 3.605 9.117 14.050 1.00 88.88 284 ILE A O 1
ATOM 2183 N N . HIS A 1 285 ? 3.857 10.234 12.109 1.00 84.12 285 HIS A N 1
ATOM 2184 C CA . HIS A 1 285 ? 5.187 9.701 11.806 1.00 84.12 285 HIS A CA 1
ATOM 2185 C C . HIS A 1 285 ? 6.304 10.329 12.640 1.00 84.12 285 HIS A C 1
ATOM 2187 O O . HIS A 1 285 ? 7.397 9.770 12.653 1.00 84.12 285 HIS A O 1
ATOM 2193 N N . GLU A 1 286 ? 6.056 11.464 13.296 1.00 80.69 286 GLU A N 1
ATOM 2194 C CA . GLU A 1 286 ? 7.074 12.158 14.077 1.00 80.69 286 GLU A CA 1
ATOM 2195 C C . GLU A 1 286 ? 7.549 11.310 15.266 1.00 80.69 286 GLU A C 1
ATOM 2197 O O . GLU A 1 286 ? 6.801 10.529 15.876 1.00 80.69 286 GLU A O 1
ATOM 2202 N N . ASP A 1 287 ? 8.828 11.477 15.586 1.00 83.94 287 ASP A N 1
ATOM 2203 C CA . ASP A 1 287 ? 9.437 10.931 16.791 1.00 83.94 287 ASP A CA 1
ATOM 2204 C C . ASP A 1 287 ? 9.080 11.810 18.007 1.00 83.94 287 ASP A C 1
ATOM 2206 O O . ASP A 1 287 ? 8.652 12.953 17.873 1.00 83.94 287 ASP A O 1
ATOM 2210 N N . GLY A 1 288 ? 9.231 11.278 19.223 1.00 88.94 288 GLY A N 1
ATOM 2211 C CA . GLY A 1 288 ? 9.025 12.054 20.458 1.00 88.94 288 GLY A CA 1
ATOM 2212 C C . GLY A 1 288 ? 7.564 12.377 20.809 1.00 88.94 288 GLY A C 1
ATOM 2213 O O . GLY A 1 288 ? 7.309 13.070 21.793 1.00 88.94 288 GLY A O 1
ATOM 2214 N N . LEU A 1 289 ? 6.589 11.859 20.055 1.00 93.38 289 LEU A N 1
ATOM 2215 C CA . LEU A 1 289 ? 5.169 12.036 20.360 1.00 93.38 289 LEU A CA 1
ATOM 2216 C C . LEU A 1 289 ? 4.806 11.468 21.740 1.00 93.38 289 LEU A C 1
ATOM 2218 O O . LEU A 1 289 ? 5.263 10.394 22.136 1.00 93.38 289 LEU A O 1
ATOM 2222 N N . LYS A 1 290 ? 3.897 12.150 22.448 1.00 97.62 290 LYS A N 1
ATOM 2223 C CA . LYS A 1 290 ? 3.383 11.680 23.745 1.00 97.62 290 LYS A CA 1
ATOM 2224 C C . LYS A 1 290 ? 2.556 10.399 23.607 1.00 97.62 290 LYS A C 1
ATOM 2226 O O . LYS A 1 290 ? 2.771 9.435 24.331 1.00 97.62 290 LYS A O 1
ATOM 2231 N N . ASN A 1 291 ? 1.563 10.416 22.718 1.00 98.25 291 ASN A N 1
ATOM 2232 C CA . ASN A 1 291 ? 0.691 9.273 22.459 1.00 98.25 291 ASN A CA 1
ATOM 2233 C C . ASN A 1 291 ? 0.069 9.385 21.060 1.00 98.25 291 ASN A C 1
ATOM 2235 O O . ASN A 1 291 ? -0.872 10.156 20.842 1.00 98.25 291 ASN A O 1
ATOM 2239 N N . ARG A 1 292 ? 0.583 8.609 20.107 1.00 97.06 292 ARG A N 1
ATOM 2240 C CA . ARG A 1 292 ? 0.132 8.630 18.717 1.00 97.06 292 ARG A CA 1
ATOM 2241 C C . ARG A 1 292 ? -1.226 7.966 18.504 1.00 97.06 292 ARG A C 1
ATOM 2243 O O . ARG A 1 292 ? -1.946 8.376 17.600 1.00 97.06 292 ARG A O 1
ATOM 2250 N N . ASN A 1 293 ? -1.624 7.006 19.344 1.00 98.50 293 ASN A N 1
ATOM 2251 C CA . ASN A 1 293 ? -2.971 6.430 19.258 1.00 98.50 293 ASN A CA 1
ATOM 2252 C C . ASN A 1 293 ? -4.016 7.475 19.642 1.00 98.50 293 ASN A C 1
ATOM 2254 O O . ASN A 1 293 ? -4.957 7.705 18.892 1.00 98.50 293 ASN A O 1
ATOM 2258 N N . THR A 1 294 ? -3.828 8.169 20.768 1.00 98.44 294 THR A N 1
ATOM 2259 C CA . THR A 1 294 ? -4.729 9.255 21.179 1.00 98.44 294 THR A CA 1
ATOM 2260 C C . THR A 1 294 ? -4.767 10.367 20.132 1.00 98.44 294 THR A C 1
ATOM 2262 O O . THR A 1 294 ? -5.837 10.893 19.833 1.00 98.44 294 THR A O 1
ATOM 2265 N N . MET A 1 295 ? -3.619 10.704 19.535 1.00 98.12 295 MET A N 1
ATOM 2266 C CA . MET A 1 295 ? -3.553 11.663 18.431 1.00 98.12 295 MET A CA 1
ATOM 2267 C C . MET A 1 295 ? -4.382 11.219 17.217 1.00 98.12 295 MET A C 1
ATOM 2269 O O . MET A 1 295 ? -5.049 12.064 16.618 1.00 98.12 295 MET A O 1
ATOM 2273 N N . ALA A 1 296 ? -4.353 9.924 16.880 1.00 98.31 296 ALA A N 1
ATOM 2274 C CA . ALA A 1 296 ? -5.115 9.323 15.788 1.00 98.31 296 ALA A CA 1
ATOM 2275 C C . ALA A 1 296 ? -6.627 9.287 16.071 1.00 98.31 296 ALA A C 1
ATOM 2277 O O . ALA A 1 296 ? -7.420 9.708 15.234 1.00 98.31 296 ALA A O 1
ATOM 2278 N N . ILE A 1 297 ? -7.030 8.870 17.276 1.00 98.56 297 ILE A N 1
ATOM 2279 C CA . ILE A 1 297 ? -8.435 8.841 17.724 1.00 98.56 297 ILE A CA 1
ATOM 2280 C C . ILE A 1 297 ? -9.070 10.230 17.616 1.00 98.56 297 ILE A C 1
ATOM 2282 O O . ILE A 1 297 ? -10.221 10.349 17.203 1.00 98.56 297 ILE A O 1
ATOM 2286 N N . LYS A 1 298 ? -8.307 11.283 17.935 1.00 97.69 298 LYS A N 1
ATOM 2287 C CA . LYS A 1 298 ? -8.748 12.685 17.883 1.00 97.69 298 LYS A CA 1
ATOM 2288 C C . LYS A 1 298 ? -8.657 13.327 16.492 1.00 97.69 298 LYS A C 1
ATOM 2290 O O . LYS A 1 298 ? -9.000 14.499 16.358 1.00 97.69 298 LYS A O 1
ATOM 2295 N N . ARG A 1 299 ? -8.187 12.616 15.456 1.00 96.75 299 ARG A N 1
ATOM 2296 C CA . ARG A 1 299 ? -8.094 13.182 14.097 1.00 96.75 299 ARG A CA 1
ATOM 2297 C C . ARG A 1 299 ? -9.470 13.609 13.591 1.00 96.75 299 ARG A C 1
ATOM 2299 O O . ARG A 1 299 ? -10.428 12.880 13.848 1.00 96.75 299 ARG A O 1
ATOM 2306 N N . PRO A 1 300 ? -9.594 14.738 12.874 1.00 96.94 300 PRO A N 1
ATOM 2307 C CA . PRO A 1 300 ? -10.864 15.159 12.292 1.00 96.94 300 PRO A CA 1
ATOM 2308 C C . PRO A 1 300 ? -11.428 14.142 11.292 1.00 96.94 300 PRO A C 1
ATOM 2310 O O . PRO A 1 300 ? -10.676 13.470 10.586 1.00 96.94 300 PRO A O 1
ATOM 2313 N N . MET A 1 301 ? -12.757 14.089 11.198 1.00 96.25 301 MET A N 1
ATOM 2314 C CA . MET A 1 301 ? -13.476 13.415 10.115 1.00 96.25 301 MET A CA 1
ATOM 2315 C C . MET A 1 301 ? -13.588 14.365 8.918 1.00 96.25 301 MET A C 1
ATOM 2317 O O . MET A 1 301 ? -14.327 15.351 8.979 1.00 96.25 301 MET A O 1
ATOM 2321 N N . VAL A 1 302 ? -12.859 14.072 7.840 1.00 94.88 302 VAL A N 1
ATOM 2322 C CA . VAL A 1 302 ? -12.772 14.911 6.627 1.00 94.88 302 VAL A CA 1
ATOM 2323 C C . VAL A 1 302 ? -13.551 14.341 5.441 1.00 94.88 302 VAL A C 1
ATOM 2325 O O . VAL A 1 302 ? -13.762 15.042 4.457 1.00 94.88 302 VAL A O 1
ATOM 2328 N N . ALA A 1 303 ? -14.015 13.094 5.539 1.00 93.44 303 ALA A N 1
ATOM 2329 C CA . ALA A 1 303 ? -14.884 12.468 4.551 1.00 93.44 303 ALA A CA 1
ATOM 2330 C C . ALA A 1 303 ? -15.954 11.595 5.218 1.00 93.44 303 ALA A C 1
ATOM 2332 O O . ALA A 1 303 ? -15.864 11.237 6.394 1.00 93.44 303 ALA A O 1
ATOM 2333 N N . THR A 1 304 ? -16.983 11.247 4.448 1.00 94.69 304 THR A N 1
ATOM 2334 C CA . THR A 1 304 ? -17.987 10.267 4.878 1.00 94.69 304 THR A CA 1
ATOM 2335 C C . THR A 1 304 ? -17.365 8.863 4.863 1.00 94.69 304 THR A C 1
ATOM 2337 O O . THR A 1 304 ? -16.734 8.517 3.858 1.00 94.69 304 THR A O 1
ATOM 2340 N N . PRO A 1 305 ? -17.550 8.037 5.913 1.00 96.19 305 PRO A N 1
ATOM 2341 C CA . PRO A 1 305 ? -17.046 6.664 5.931 1.00 96.19 305 PRO A CA 1
ATOM 2342 C C . PRO A 1 305 ? -17.455 5.867 4.683 1.00 96.19 305 PRO A C 1
ATOM 2344 O O . PRO A 1 305 ? -18.595 5.944 4.222 1.00 96.19 305 PRO A O 1
ATOM 2347 N N . GLY A 1 306 ? -16.506 5.130 4.112 1.00 93.69 306 GLY A N 1
ATOM 2348 C CA . GLY A 1 306 ? -16.659 4.321 2.904 1.00 93.69 306 GLY A CA 1
ATOM 2349 C C . GLY A 1 306 ? -16.631 5.093 1.578 1.00 93.69 306 GLY A C 1
ATOM 2350 O O . GLY A 1 306 ? -16.664 4.460 0.526 1.00 93.69 306 GLY A O 1
ATOM 2351 N N . ARG A 1 307 ? -16.588 6.437 1.580 1.00 92.75 307 ARG A N 1
ATOM 2352 C CA . ARG A 1 307 ? -16.701 7.242 0.342 1.00 92.75 307 ARG A CA 1
ATOM 2353 C C . ARG A 1 307 ? -15.381 7.641 -0.298 1.00 92.75 307 ARG A C 1
ATOM 2355 O O . ARG A 1 307 ? -15.356 7.877 -1.501 1.00 92.75 307 ARG A O 1
ATOM 2362 N N . SER A 1 308 ? -14.310 7.737 0.479 1.00 93.94 308 SER A N 1
ATOM 2363 C CA . SER A 1 308 ? -13.025 8.240 -0.008 1.00 93.94 308 SER A CA 1
ATOM 2364 C C . SER A 1 308 ? -11.887 7.429 0.575 1.00 93.94 308 SER A C 1
ATOM 2366 O O . SER A 1 308 ? -11.894 7.115 1.763 1.00 93.94 308 SER A O 1
ATOM 2368 N N . PHE A 1 309 ? -10.906 7.115 -0.263 1.00 97.44 309 PHE A N 1
ATOM 2369 C CA . PHE A 1 309 ? -9.662 6.496 0.161 1.00 97.44 309 PHE A CA 1
ATOM 2370 C C . PHE A 1 309 ? -8.690 7.576 0.638 1.00 97.44 309 PHE A C 1
ATOM 2372 O O . PHE A 1 309 ? -8.326 8.468 -0.125 1.00 97.44 309 PHE A O 1
ATOM 2379 N N . ILE A 1 310 ? -8.287 7.514 1.908 1.00 96.56 310 ILE A N 1
ATOM 2380 C CA . ILE A 1 310 ? -7.437 8.526 2.542 1.00 96.56 310 ILE A CA 1
ATOM 2381 C C . ILE A 1 310 ? -6.224 7.835 3.155 1.00 96.56 310 ILE A C 1
ATOM 2383 O O . ILE A 1 310 ? -6.235 7.385 4.303 1.00 96.56 310 ILE A O 1
ATOM 2387 N N . TYR A 1 311 ? -5.157 7.749 2.364 1.00 95.19 311 TYR A N 1
ATOM 2388 C CA . TYR A 1 311 ? -3.955 7.030 2.758 1.00 95.19 311 TYR A CA 1
ATOM 2389 C C . TYR A 1 311 ? -3.126 7.796 3.789 1.00 95.19 311 TYR A C 1
ATOM 2391 O O . TYR A 1 311 ? -2.631 8.898 3.527 1.00 95.19 311 TYR A O 1
ATOM 2399 N N . GLY A 1 312 ? -2.914 7.186 4.952 1.00 90.12 312 GLY A N 1
ATOM 2400 C CA . GLY A 1 312 ? -2.134 7.777 6.031 1.00 90.12 312 GLY A CA 1
ATOM 2401 C C . GLY A 1 312 ? -2.037 6.873 7.261 1.00 90.12 312 GLY A C 1
ATOM 2402 O O . GLY A 1 312 ? -2.598 5.777 7.281 1.00 90.12 312 GLY A O 1
ATOM 2403 N N . PRO A 1 313 ? -1.286 7.290 8.290 1.00 93.88 313 PRO A N 1
ATOM 2404 C CA . PRO A 1 313 ? -1.098 6.509 9.510 1.00 93.88 313 PRO A CA 1
ATOM 2405 C C . PRO A 1 313 ? -2.310 6.506 10.453 1.00 93.88 313 PRO A C 1
ATOM 2407 O O . PRO A 1 313 ? -2.405 5.597 11.277 1.00 93.88 313 PRO A O 1
ATOM 2410 N N . SER A 1 314 ? -3.220 7.486 10.361 1.00 97.81 314 SER A N 1
ATOM 2411 C CA . SER A 1 314 ? -4.314 7.667 11.328 1.00 97.81 314 SER A CA 1
ATOM 2412 C C . SER A 1 314 ? -5.143 6.408 11.542 1.00 97.81 314 SER A C 1
ATOM 2414 O O . SER A 1 314 ? -5.284 5.943 12.671 1.00 97.81 314 SER A O 1
ATOM 2416 N N . GLN A 1 315 ? -5.667 5.831 10.460 1.00 98.06 315 GLN A N 1
ATOM 2417 C CA . GLN A 1 315 ? -6.616 4.723 10.569 1.00 98.06 315 GLN A CA 1
ATOM 2418 C C . GLN A 1 315 ? -5.957 3.477 11.175 1.00 98.06 315 GLN A C 1
ATOM 2420 O O . GLN A 1 315 ? -6.525 2.825 12.049 1.00 98.06 315 GLN A O 1
ATOM 2425 N N . LEU A 1 316 ? -4.695 3.224 10.818 1.00 97.94 316 LEU A N 1
ATOM 2426 C CA . LEU A 1 316 ? -3.932 2.097 11.345 1.00 97.94 316 LEU A CA 1
ATOM 2427 C C . LEU A 1 316 ? -3.558 2.273 12.829 1.00 97.94 316 LEU A C 1
ATOM 2429 O O . LEU A 1 316 ? -3.543 1.293 13.572 1.00 97.94 316 LEU A O 1
ATOM 2433 N N . GLN A 1 317 ? -3.316 3.502 13.303 1.00 98.56 317 GLN A N 1
ATOM 2434 C CA . GLN A 1 317 ? -3.132 3.747 14.742 1.00 98.56 317 GLN A CA 1
ATOM 2435 C C . GLN A 1 317 ? -4.430 3.602 15.543 1.00 98.56 317 GLN A C 1
ATOM 2437 O O . GLN A 1 317 ? -4.380 3.166 16.693 1.00 98.56 317 GLN A O 1
ATOM 2442 N N . VAL A 1 318 ? -5.589 3.930 14.961 1.00 98.88 318 VAL A N 1
ATOM 2443 C CA . VAL A 1 318 ? -6.882 3.637 15.601 1.00 98.88 318 VAL A CA 1
ATOM 2444 C C . VAL A 1 318 ? -7.098 2.125 15.686 1.00 98.88 318 VAL A C 1
ATOM 2446 O O . VAL A 1 318 ? -7.461 1.632 16.752 1.00 98.88 318 VAL A O 1
ATOM 2449 N N . PHE A 1 319 ? -6.784 1.371 14.625 1.00 98.81 319 PHE A N 1
ATOM 2450 C CA . PHE A 1 319 ? -6.810 -0.097 14.662 1.00 98.81 319 PHE A CA 1
ATOM 2451 C C . PHE A 1 319 ? -5.906 -0.648 15.773 1.00 98.81 319 PHE A C 1
ATOM 2453 O O . PHE A 1 319 ? -6.324 -1.513 16.543 1.00 98.81 319 PHE A O 1
ATOM 2460 N N . HIS A 1 320 ? -4.690 -0.111 15.912 1.00 98.69 320 HIS A N 1
ATOM 2461 C CA . HIS A 1 320 ? -3.788 -0.501 16.992 1.00 98.69 320 HIS A CA 1
ATOM 2462 C C . HIS A 1 320 ? -4.404 -0.281 18.380 1.00 98.69 320 HIS A C 1
ATOM 2464 O O . HIS A 1 320 ? -4.258 -1.140 19.249 1.00 98.69 320 HIS A O 1
ATOM 2470 N N . GLU A 1 321 ? -5.106 0.834 18.601 1.00 98.88 321 GLU A N 1
ATOM 2471 C CA . GLU A 1 321 ? -5.805 1.071 19.866 1.00 98.88 321 GLU A CA 1
ATOM 2472 C C . GLU A 1 321 ? -6.942 0.067 20.097 1.00 98.88 321 GLU A C 1
ATOM 2474 O O . GLU A 1 321 ? -7.066 -0.461 21.204 1.00 98.88 321 GLU A O 1
ATOM 2479 N N . VAL A 1 322 ? -7.741 -0.244 19.068 1.00 98.81 322 VAL A N 1
ATOM 2480 C CA . VAL A 1 322 ? -8.795 -1.267 19.172 1.00 98.81 322 VAL A CA 1
ATOM 2481 C C . VAL A 1 322 ? -8.189 -2.606 19.579 1.00 98.81 322 VAL A C 1
ATOM 2483 O O . VAL A 1 322 ? -8.604 -3.193 20.579 1.00 98.81 322 VAL A O 1
ATOM 2486 N N . LEU A 1 323 ? -7.159 -3.056 18.858 1.00 98.75 323 LEU A N 1
ATOM 2487 C CA . LEU A 1 323 ? -6.475 -4.312 19.144 1.00 98.75 323 LEU A CA 1
ATOM 2488 C C . LEU A 1 323 ? -5.888 -4.317 20.564 1.00 98.75 323 LEU A C 1
ATOM 2490 O O . LEU A 1 323 ? -6.048 -5.293 21.293 1.00 98.75 323 LEU A O 1
ATOM 2494 N N . LYS A 1 324 ? -5.270 -3.210 20.995 1.00 98.62 324 LYS A N 1
ATOM 2495 C CA . LYS A 1 324 ? -4.731 -3.047 22.354 1.00 98.62 324 LYS A CA 1
ATOM 2496 C C . LYS A 1 324 ? -5.806 -3.236 23.425 1.00 98.62 324 LYS A C 1
ATOM 2498 O O . LYS A 1 324 ? -5.567 -3.955 24.392 1.00 98.62 324 LYS A O 1
ATOM 2503 N N . ARG A 1 325 ? -6.984 -2.627 23.258 1.00 98.44 325 ARG A N 1
ATOM 2504 C CA . ARG A 1 325 ? -8.098 -2.743 24.217 1.00 98.44 325 ARG A CA 1
ATOM 2505 C C . ARG A 1 325 ? -8.690 -4.150 24.243 1.00 98.44 325 ARG A C 1
ATOM 2507 O O . ARG A 1 325 ? -8.904 -4.684 25.327 1.00 98.44 325 ARG A O 1
ATOM 2514 N N . LYS A 1 326 ? -8.88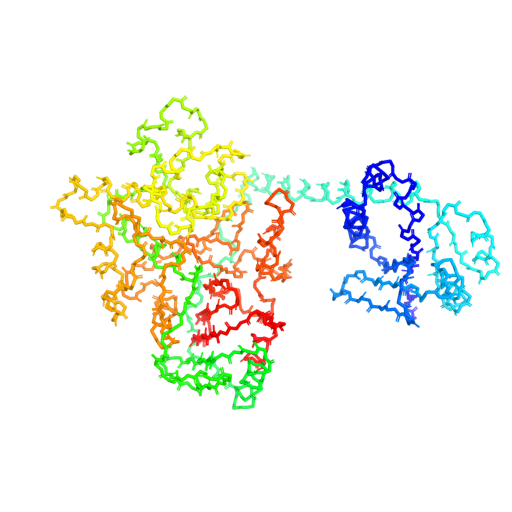5 -4.775 23.077 1.00 98.06 326 LYS A N 1
ATOM 2515 C CA . LYS A 1 326 ? -9.394 -6.155 22.967 1.00 98.06 326 LYS A CA 1
ATOM 2516 C C . LYS A 1 326 ? -8.434 -7.172 23.592 1.00 98.06 326 LYS A C 1
ATOM 2518 O O . LYS A 1 326 ? -8.865 -8.074 24.300 1.00 98.06 326 LYS A O 1
ATOM 2523 N N . LEU A 1 327 ? -7.126 -7.004 23.396 1.00 98.31 327 LEU A N 1
ATOM 2524 C CA . LEU A 1 327 ? -6.115 -7.874 24.008 1.00 98.31 327 LEU A CA 1
ATOM 2525 C C . LEU A 1 327 ? -5.997 -7.685 25.526 1.00 98.31 327 LEU A C 1
ATOM 2527 O O . LEU A 1 327 ? -5.666 -8.634 26.231 1.00 98.31 327 LEU A O 1
ATOM 2531 N N . ALA A 1 328 ? -6.280 -6.489 26.051 1.00 97.06 328 ALA A N 1
ATOM 2532 C CA . ALA A 1 328 ? -6.233 -6.230 27.491 1.00 97.06 328 ALA A CA 1
ATOM 2533 C C . ALA A 1 328 ? -7.334 -6.974 28.273 1.00 97.06 328 ALA A C 1
ATOM 2535 O O . ALA A 1 328 ? -7.137 -7.306 29.446 1.00 97.06 328 ALA A O 1
ATOM 2536 N N . THR A 1 329 ? -8.473 -7.246 27.630 1.00 93.81 329 THR A N 1
ATOM 2537 C CA . THR A 1 329 ? -9.615 -7.969 28.215 1.00 93.81 329 THR A CA 1
ATOM 2538 C C . THR A 1 329 ? -9.733 -9.417 27.737 1.00 93.81 329 THR A C 1
ATOM 2540 O O . THR A 1 329 ? -10.513 -10.178 28.304 1.00 93.81 329 THR A O 1
ATOM 2543 N N . GLY A 1 330 ? -8.965 -9.812 26.719 1.00 88.69 330 GLY A N 1
ATOM 2544 C CA . GLY A 1 330 ? -8.967 -11.164 26.172 1.00 88.69 330 GLY A CA 1
ATOM 2545 C C . GLY A 1 330 ? -8.360 -12.215 27.108 1.00 88.69 330 GLY A C 1
ATOM 2546 O O . GLY A 1 330 ? -7.645 -11.907 28.063 1.00 88.69 330 GLY A O 1
ATOM 2547 N N . ALA A 1 331 ? -8.603 -13.490 26.786 1.00 87.19 331 ALA A N 1
ATOM 2548 C CA . ALA A 1 331 ? -8.110 -14.634 27.561 1.00 87.19 331 ALA A CA 1
ATOM 2549 C C . ALA A 1 331 ? -6.573 -14.671 27.669 1.00 87.19 331 ALA A C 1
ATOM 2551 O O . ALA A 1 331 ? -6.021 -15.071 28.693 1.00 87.19 331 ALA A O 1
ATOM 2552 N N . ARG A 1 332 ? -5.874 -14.219 26.619 1.00 92.81 332 ARG A N 1
ATOM 2553 C CA . ARG A 1 332 ? -4.418 -14.055 26.601 1.00 92.81 332 ARG A CA 1
ATOM 2554 C C . ARG A 1 332 ? -4.067 -12.571 26.565 1.00 92.81 332 ARG A C 1
ATOM 2556 O O . ARG A 1 332 ? -4.037 -11.966 25.497 1.00 92.81 332 ARG A O 1
ATOM 2563 N N . LYS A 1 333 ? -3.744 -12.011 27.729 1.00 95.00 333 LYS A N 1
ATOM 2564 C CA . LYS A 1 333 ? -3.274 -10.626 27.842 1.00 95.00 333 LYS A CA 1
ATOM 2565 C C . LYS A 1 333 ? -1.875 -10.490 27.250 1.00 95.00 333 LYS A C 1
ATOM 2567 O O . LYS A 1 333 ? -0.921 -11.079 27.752 1.00 95.00 333 LYS A O 1
ATOM 2572 N N . GLU A 1 334 ? -1.749 -9.699 26.194 1.00 96.69 334 GLU A N 1
ATOM 2573 C CA . GLU A 1 334 ? -0.468 -9.365 25.573 1.00 96.69 334 GLU A CA 1
ATOM 2574 C C . GLU A 1 334 ? -0.531 -7.998 24.876 1.00 96.69 334 GLU A C 1
ATOM 2576 O O . GLU A 1 334 ? -1.609 -7.465 24.620 1.00 96.69 334 GLU A O 1
ATOM 2581 N N . SER A 1 335 ? 0.624 -7.397 24.580 1.00 97.19 335 SER A N 1
ATOM 2582 C CA . SER A 1 335 ? 0.661 -6.164 23.785 1.00 97.19 335 SER A CA 1
ATOM 2583 C C . SER A 1 335 ? 0.366 -6.459 22.306 1.00 97.19 335 SER A C 1
ATOM 2585 O O . SER A 1 335 ? 0.681 -7.553 21.830 1.00 97.19 335 SER A O 1
ATOM 2587 N N . PRO A 1 336 ? -0.114 -5.475 21.521 1.00 98.00 336 PRO A N 1
ATOM 2588 C CA . PRO A 1 336 ? -0.259 -5.632 20.071 1.00 98.00 336 PRO A CA 1
ATOM 2589 C C . PRO A 1 336 ? 1.030 -6.061 19.355 1.00 98.00 336 PRO A C 1
ATOM 2591 O O . PRO A 1 336 ? 0.984 -6.834 18.404 1.00 98.00 336 PRO A O 1
ATOM 2594 N N . THR A 1 337 ? 2.200 -5.613 19.824 1.00 97.69 337 THR A N 1
ATOM 2595 C CA . THR A 1 337 ? 3.498 -6.044 19.275 1.00 97.69 337 THR A CA 1
ATOM 2596 C C . THR A 1 337 ? 3.803 -7.509 19.578 1.00 97.69 337 THR A C 1
ATOM 2598 O O . THR A 1 337 ? 4.310 -8.215 18.709 1.00 97.69 337 THR A O 1
ATOM 2601 N N . ARG A 1 338 ? 3.453 -8.011 20.771 1.00 97.62 338 ARG A N 1
ATOM 2602 C CA . ARG A 1 338 ? 3.607 -9.435 21.110 1.00 97.62 338 ARG A CA 1
ATOM 2603 C C . ARG A 1 338 ? 2.607 -10.309 20.370 1.00 97.62 338 ARG A C 1
ATOM 2605 O O . ARG A 1 338 ? 2.990 -11.377 19.897 1.00 97.62 338 ARG A O 1
ATOM 2612 N N . TYR A 1 339 ? 1.387 -9.817 20.187 1.00 98.56 339 TYR A N 1
ATOM 2613 C CA . TYR A 1 339 ? 0.395 -10.444 19.324 1.00 98.56 339 TYR A CA 1
ATOM 2614 C C . TYR A 1 339 ? 0.909 -10.571 17.881 1.00 98.56 339 TYR A C 1
ATOM 2616 O O . TYR A 1 339 ? 0.934 -11.674 17.338 1.00 98.56 339 TYR A O 1
ATOM 2624 N N . LEU A 1 340 ? 1.412 -9.477 17.289 1.00 98.62 340 LEU A N 1
ATOM 2625 C CA . LEU A 1 340 ? 2.017 -9.482 15.952 1.00 98.62 340 LEU A CA 1
ATOM 2626 C C . LEU A 1 340 ? 3.181 -10.478 15.857 1.00 98.62 340 LEU A C 1
ATOM 2628 O O . LEU A 1 340 ? 3.267 -11.249 14.902 1.00 98.62 340 LEU A O 1
ATOM 2632 N N . GLU A 1 341 ? 4.074 -10.492 16.846 1.00 98.44 341 GLU A N 1
ATOM 2633 C CA . GLU A 1 341 ? 5.187 -11.440 16.872 1.00 98.44 341 GLU A CA 1
ATOM 2634 C C . GLU A 1 341 ? 4.717 -12.890 16.900 1.00 98.44 341 GLU A C 1
ATOM 2636 O O . GLU A 1 341 ? 5.219 -13.714 16.139 1.00 98.44 341 GLU A O 1
ATOM 2641 N N . ARG A 1 342 ? 3.759 -13.204 17.773 1.00 98.00 342 ARG A N 1
ATOM 2642 C CA . ARG A 1 342 ? 3.238 -14.557 17.956 1.00 98.00 342 ARG A CA 1
ATOM 2643 C C . ARG A 1 342 ? 2.461 -15.036 16.737 1.00 98.00 342 ARG A C 1
ATOM 2645 O O . ARG A 1 342 ? 2.673 -16.165 16.307 1.00 98.00 342 ARG A O 1
ATOM 2652 N N . ARG A 1 343 ? 1.548 -14.212 16.218 1.00 98.31 343 ARG A N 1
ATOM 2653 C CA . ARG A 1 343 ? 0.613 -14.621 15.165 1.00 98.31 343 ARG A CA 1
ATOM 2654 C C . ARG A 1 343 ? 1.161 -14.455 13.764 1.00 98.31 343 ARG A C 1
ATOM 2656 O O . ARG A 1 343 ? 0.742 -15.227 12.916 1.00 98.31 343 ARG A O 1
ATOM 2663 N N . VAL A 1 344 ? 2.065 -13.507 13.526 1.00 98.75 344 VAL A N 1
ATOM 2664 C CA . VAL A 1 344 ? 2.533 -13.175 12.174 1.00 98.75 344 VAL A CA 1
ATOM 2665 C C . VAL A 1 344 ? 4.028 -13.414 12.034 1.00 98.75 344 VAL A C 1
ATOM 2667 O O . VAL A 1 344 ? 4.442 -14.242 11.232 1.00 98.75 344 VAL A O 1
ATOM 2670 N N . LEU A 1 345 ? 4.865 -12.730 12.818 1.00 98.69 345 LEU A N 1
ATOM 2671 C CA . LEU A 1 345 ? 6.306 -12.718 12.545 1.00 98.69 345 LEU A CA 1
ATOM 2672 C C . LEU A 1 345 ? 6.953 -14.087 12.778 1.00 98.69 345 LEU A C 1
ATOM 2674 O O . LEU A 1 345 ? 7.649 -14.577 11.894 1.00 98.69 345 LEU A O 1
ATOM 2678 N N . ARG A 1 346 ? 6.687 -14.745 13.913 1.00 98.56 346 ARG A N 1
ATOM 2679 C CA . ARG A 1 346 ? 7.263 -16.067 14.212 1.00 98.56 346 ARG A CA 1
ATOM 2680 C C . ARG A 1 346 ? 6.833 -17.144 13.208 1.00 98.56 346 ARG A C 1
ATOM 2682 O O . ARG A 1 346 ? 7.726 -17.848 12.745 1.00 98.56 346 ARG A O 1
ATOM 2689 N N . PRO A 1 347 ? 5.548 -17.263 12.809 1.00 98.56 347 PRO A N 1
ATOM 2690 C CA . PRO A 1 347 ? 5.151 -18.181 11.737 1.00 98.56 347 PRO A CA 1
ATOM 2691 C C . PRO A 1 347 ? 5.845 -17.908 10.400 1.00 98.56 347 PRO A C 1
ATOM 2693 O O . PRO A 1 347 ? 6.198 -18.846 9.696 1.00 98.56 347 PRO A O 1
ATOM 2696 N N . LEU A 1 348 ? 6.132 -16.643 10.076 1.00 98.50 348 LEU A N 1
ATOM 2697 C CA . LEU A 1 348 ? 6.949 -16.288 8.909 1.00 98.50 348 LEU A CA 1
ATOM 2698 C C . LEU A 1 348 ? 8.446 -16.586 9.104 1.00 98.50 348 LEU A C 1
ATOM 2700 O O . LEU A 1 348 ? 9.259 -16.249 8.248 1.00 98.50 348 LEU A O 1
ATOM 2704 N N . GLY A 1 349 ? 8.867 -17.152 10.236 1.00 97.94 349 GLY A N 1
ATOM 2705 C CA . GLY A 1 349 ? 10.279 -17.326 10.579 1.00 97.94 349 GLY A CA 1
ATOM 2706 C C . GLY A 1 349 ? 11.016 -15.992 10.746 1.00 97.94 349 GLY A C 1
ATOM 2707 O O . GLY A 1 349 ? 12.216 -15.904 10.469 1.00 97.94 349 GLY A O 1
ATOM 2708 N N . LEU A 1 350 ? 10.303 -14.930 11.113 1.00 97.50 350 LEU A N 1
ATOM 2709 C CA . LEU A 1 350 ? 10.847 -13.625 11.469 1.00 97.50 350 LEU A CA 1
ATOM 2710 C C . LEU A 1 350 ? 10.896 -13.485 12.995 1.00 97.50 350 LEU A C 1
ATOM 2712 O O . LEU A 1 350 ? 10.081 -14.038 13.733 1.00 97.50 350 LEU A O 1
ATOM 2716 N N . GLY A 1 351 ? 11.880 -12.728 13.473 1.00 90.38 351 GLY A N 1
ATOM 2717 C CA . GLY A 1 351 ? 12.007 -12.381 14.885 1.00 90.38 351 GLY A CA 1
ATOM 2718 C C . GLY A 1 351 ? 11.259 -11.100 15.241 1.00 90.38 351 GLY A C 1
ATOM 2719 O O . GLY A 1 351 ? 10.539 -10.520 14.423 1.00 90.38 351 GLY A O 1
ATOM 2720 N N . SER A 1 352 ? 11.491 -10.631 16.466 1.00 92.38 352 SER A N 1
ATOM 2721 C CA . SER A 1 352 ? 11.081 -9.286 16.879 1.00 92.38 352 SER A CA 1
ATOM 2722 C C . SER A 1 352 ? 11.683 -8.233 15.945 1.00 92.38 352 SER A C 1
ATOM 2724 O O . SER A 1 352 ? 12.807 -8.385 15.462 1.00 92.38 352 SER A O 1
ATOM 2726 N N . GLN A 1 353 ? 10.912 -7.189 15.662 1.00 92.81 353 GLN A N 1
ATOM 2727 C CA . GLN A 1 353 ? 11.316 -6.108 14.767 1.00 92.81 353 GLN A CA 1
ATOM 2728 C C . GLN A 1 353 ? 11.677 -4.854 15.559 1.00 92.81 353 GLN A C 1
ATOM 2730 O O . GLN A 1 353 ? 11.286 -4.685 16.714 1.00 92.81 353 GLN A O 1
ATOM 2735 N N . ARG A 1 354 ? 12.386 -3.927 14.909 1.00 87.94 354 ARG A N 1
ATOM 2736 C CA . ARG A 1 354 ? 12.550 -2.573 15.440 1.00 87.94 354 ARG A CA 1
ATOM 2737 C C . ARG A 1 354 ? 11.190 -1.875 15.436 1.00 87.94 354 ARG A C 1
ATOM 2739 O O . ARG A 1 354 ? 10.702 -1.462 14.388 1.00 87.94 354 ARG A O 1
ATOM 2746 N N . TYR A 1 355 ? 10.602 -1.716 16.612 1.00 91.50 355 TYR A N 1
ATOM 2747 C CA . TYR A 1 355 ? 9.451 -0.846 16.811 1.00 91.50 355 TYR A CA 1
ATOM 2748 C C . TYR A 1 355 ? 9.945 0.565 17.126 1.00 91.50 355 TYR A C 1
ATOM 2750 O O . TYR A 1 355 ? 10.861 0.728 17.925 1.00 91.50 355 TYR A O 1
ATOM 2758 N N . ILE A 1 356 ? 9.354 1.579 16.495 1.00 90.88 356 ILE A N 1
ATOM 2759 C CA . ILE A 1 356 ? 9.588 2.990 16.834 1.00 90.88 356 ILE A CA 1
ATOM 2760 C C . ILE A 1 356 ? 8.469 3.397 17.798 1.00 90.88 356 ILE A C 1
ATOM 2762 O O . ILE A 1 356 ? 7.351 3.610 17.318 1.00 90.88 356 ILE A O 1
ATOM 2766 N N . PRO A 1 357 ? 8.688 3.416 19.124 1.00 94.75 357 PRO A N 1
ATOM 2767 C CA . PRO A 1 357 ? 7.637 3.727 20.085 1.00 94.75 357 PRO A CA 1
ATOM 2768 C C . PRO A 1 357 ? 7.403 5.239 20.202 1.00 94.75 357 PRO A C 1
ATOM 2770 O O . PRO A 1 357 ? 8.293 6.042 19.936 1.00 94.75 357 PRO A O 1
ATOM 2773 N N . ASP A 1 358 ? 6.197 5.616 20.616 1.00 96.94 358 ASP A N 1
ATOM 2774 C CA . ASP A 1 358 ? 5.928 6.910 21.249 1.00 96.94 358 ASP A CA 1
ATOM 2775 C C . ASP A 1 358 ? 6.206 6.832 22.770 1.00 96.94 358 ASP A C 1
ATOM 2777 O O . ASP A 1 358 ? 6.557 5.768 23.291 1.00 96.94 358 ASP A O 1
ATOM 2781 N N . ALA A 1 359 ? 6.020 7.928 23.513 1.00 97.75 359 ALA A N 1
ATOM 2782 C CA . ALA A 1 359 ? 6.232 7.935 24.968 1.00 97.75 359 ALA A CA 1
ATOM 2783 C C . ALA A 1 359 ? 5.254 7.029 25.752 1.00 97.75 359 ALA A C 1
ATOM 2785 O O . ALA A 1 359 ? 5.507 6.703 26.909 1.00 97.75 359 ALA A O 1
ATOM 2786 N N . ALA A 1 360 ? 4.150 6.598 25.134 1.00 97.06 360 ALA A N 1
ATOM 2787 C CA . ALA A 1 360 ? 3.175 5.661 25.693 1.00 97.06 360 ALA A CA 1
ATOM 2788 C C . ALA A 1 360 ? 3.418 4.199 25.250 1.00 97.06 360 ALA A C 1
ATOM 2790 O O . ALA A 1 360 ? 2.591 3.322 25.522 1.00 97.06 360 ALA A O 1
ATOM 2791 N N . GLY A 1 361 ? 4.530 3.928 24.558 1.00 95.88 361 GLY A N 1
ATOM 2792 C CA . GLY A 1 361 ? 4.926 2.601 24.087 1.00 95.88 361 GLY A CA 1
ATOM 2793 C C . GLY A 1 361 ? 4.194 2.103 22.834 1.00 95.88 361 GLY A C 1
ATOM 2794 O O . GLY A 1 361 ? 4.344 0.935 22.475 1.00 95.88 361 GLY A O 1
ATOM 2795 N N . ASN A 1 362 ? 3.406 2.936 22.148 1.00 97.56 362 ASN A N 1
ATOM 2796 C CA . ASN A 1 362 ? 2.718 2.537 20.919 1.00 97.56 362 ASN A CA 1
ATOM 2797 C C . ASN A 1 362 ? 3.686 2.588 19.721 1.00 97.56 362 ASN A C 1
ATOM 2799 O O . ASN A 1 362 ? 4.310 3.627 19.487 1.00 97.56 362 ASN A O 1
ATOM 2803 N N . PRO A 1 363 ? 3.803 1.520 18.913 1.00 96.44 363 PRO A N 1
ATOM 2804 C CA . PRO A 1 363 ? 4.690 1.487 17.755 1.00 96.44 363 PRO A CA 1
ATOM 2805 C C . PRO A 1 363 ? 4.154 2.342 16.597 1.00 96.44 363 PRO A C 1
ATOM 2807 O O . PRO A 1 363 ? 2.974 2.686 16.558 1.00 96.44 363 PRO A O 1
ATOM 2810 N N . LEU A 1 364 ? 5.018 2.668 15.631 1.00 93.56 364 LEU A N 1
ATOM 2811 C CA . LEU A 1 364 ? 4.629 3.295 14.365 1.00 93.56 364 LEU A CA 1
ATOM 2812 C C . LEU A 1 364 ? 4.246 2.203 13.361 1.00 93.56 364 LEU A C 1
ATOM 2814 O O . LEU A 1 364 ? 5.118 1.611 12.718 1.00 93.56 364 LEU A O 1
ATOM 2818 N N . LEU A 1 365 ? 2.947 1.935 13.208 1.00 95.12 365 LEU A N 1
ATOM 2819 C CA . LEU A 1 365 ? 2.472 0.843 12.349 1.00 95.12 365 LEU A CA 1
ATOM 2820 C C . LEU A 1 365 ? 2.675 1.141 10.859 1.00 95.12 365 LEU A C 1
ATOM 2822 O O . LEU A 1 365 ? 2.845 0.235 10.046 1.00 95.12 365 LEU A O 1
ATOM 2826 N N . ALA A 1 366 ? 2.661 2.422 10.496 1.00 89.81 366 ALA A N 1
ATOM 2827 C CA . ALA A 1 366 ? 2.668 2.843 9.107 1.00 89.81 366 ALA A CA 1
ATOM 2828 C C . ALA A 1 366 ? 4.040 2.742 8.429 1.00 89.81 366 ALA A C 1
ATOM 2830 O O . ALA A 1 366 ? 4.046 2.646 7.205 1.00 89.81 366 ALA A O 1
ATOM 2831 N N . ALA A 1 367 ? 5.160 2.798 9.165 1.00 87.81 367 ALA A N 1
ATOM 2832 C CA . ALA A 1 367 ? 6.496 2.914 8.563 1.00 87.81 367 ALA A CA 1
ATOM 2833 C C . ALA A 1 367 ? 7.680 2.391 9.409 1.00 87.81 367 ALA A C 1
ATOM 2835 O O . ALA A 1 367 ? 8.831 2.695 9.098 1.00 87.81 367 ALA A O 1
ATOM 2836 N N . GLY A 1 368 ? 7.429 1.644 10.488 1.00 80.38 368 GLY A N 1
ATOM 2837 C CA . GLY A 1 368 ? 8.448 1.370 11.507 1.00 80.38 368 GLY A CA 1
ATOM 2838 C C . GLY A 1 368 ? 9.516 0.322 11.167 1.00 80.38 368 GLY A C 1
ATOM 2839 O O . GLY A 1 368 ? 10.557 0.310 11.821 1.00 80.38 368 GLY A O 1
ATOM 2840 N N . PHE A 1 369 ? 9.294 -0.569 10.193 1.00 93.88 369 PHE A N 1
ATOM 2841 C CA . PHE A 1 369 ? 10.149 -1.752 10.034 1.00 93.88 369 PHE A CA 1
ATOM 2842 C C . PHE A 1 369 ? 11.399 -1.519 9.184 1.00 93.88 369 PHE A C 1
ATOM 2844 O O . PHE A 1 369 ? 11.409 -0.787 8.189 1.00 93.88 369 PHE A O 1
ATOM 2851 N N . MET A 1 370 ? 12.458 -2.229 9.576 1.00 94.62 370 MET A N 1
ATOM 2852 C CA . MET A 1 370 ? 13.681 -2.396 8.804 1.00 94.62 370 MET A CA 1
ATOM 2853 C C . MET A 1 370 ? 13.905 -3.879 8.538 1.00 94.62 370 MET A C 1
ATOM 2855 O O . MET A 1 370 ? 13.941 -4.670 9.476 1.00 94.62 370 MET A O 1
ATOM 2859 N N . MET A 1 371 ? 14.069 -4.251 7.273 1.00 96.44 371 MET A N 1
ATOM 2860 C CA . MET A 1 371 ? 14.226 -5.644 6.857 1.00 96.44 371 MET A CA 1
ATOM 2861 C C . MET A 1 371 ? 15.242 -5.754 5.730 1.00 96.44 371 MET A C 1
ATOM 2863 O O . MET A 1 371 ? 15.338 -4.875 4.872 1.00 96.44 371 MET A O 1
ATOM 2867 N N . SER A 1 372 ? 16.000 -6.846 5.711 1.00 97.75 372 SER A N 1
ATOM 2868 C CA . SER A 1 372 ? 16.728 -7.248 4.506 1.00 97.75 372 SER A CA 1
ATOM 2869 C C . SER A 1 372 ? 15.750 -7.718 3.430 1.00 97.75 372 SER A C 1
ATOM 2871 O O . SER A 1 372 ? 14.631 -8.136 3.742 1.00 97.75 372 SER A O 1
ATOM 2873 N N . ALA A 1 373 ? 16.176 -7.712 2.166 1.00 98.38 373 ALA A N 1
ATOM 2874 C CA . ALA A 1 373 ? 15.347 -8.217 1.072 1.00 98.38 373 ALA A CA 1
ATOM 2875 C C . ALA A 1 373 ? 14.876 -9.665 1.313 1.00 98.38 373 ALA A C 1
ATOM 2877 O O . ALA A 1 373 ? 13.710 -9.978 1.101 1.00 98.38 373 ALA A O 1
ATOM 2878 N N . SER A 1 374 ? 15.753 -10.522 1.852 1.00 98.25 374 SER A N 1
ATOM 2879 C CA . SER A 1 374 ? 15.421 -11.913 2.194 1.00 98.25 374 SER A CA 1
ATOM 2880 C C . SER A 1 374 ? 14.399 -12.031 3.331 1.00 98.25 374 SER A C 1
ATOM 2882 O O . SER A 1 374 ? 13.543 -12.909 3.292 1.00 98.25 374 SER A O 1
ATOM 2884 N N . GLN A 1 375 ? 14.456 -11.157 4.343 1.00 98.50 375 GLN A N 1
ATOM 2885 C CA . GLN A 1 375 ? 13.445 -11.126 5.408 1.00 98.50 375 GLN A CA 1
ATOM 2886 C C . GLN A 1 375 ? 12.094 -10.647 4.876 1.00 98.50 375 GLN A C 1
ATOM 2888 O O . GLN A 1 375 ? 11.069 -11.249 5.185 1.00 98.50 375 GLN A O 1
ATOM 2893 N N . TRP A 1 376 ? 12.084 -9.594 4.055 1.00 98.69 376 TRP A N 1
ATOM 2894 C CA . TRP A 1 376 ? 10.836 -9.062 3.516 1.00 98.69 376 TRP A CA 1
ATOM 2895 C C . TRP A 1 376 ? 10.192 -10.017 2.500 1.00 98.69 376 TRP A C 1
ATOM 2897 O O . TRP A 1 376 ? 8.971 -10.145 2.475 1.00 98.69 376 TRP A O 1
ATOM 2907 N N . ALA A 1 377 ? 10.995 -10.781 1.750 1.00 98.75 377 ALA A N 1
ATOM 2908 C CA . ALA A 1 377 ? 10.511 -11.818 0.838 1.00 98.75 377 ALA A CA 1
ATOM 2909 C C . ALA A 1 377 ? 9.677 -12.911 1.529 1.00 98.75 377 ALA A C 1
ATOM 2911 O O . ALA A 1 377 ? 8.814 -13.495 0.880 1.00 98.75 377 ALA A O 1
ATOM 2912 N N . LYS A 1 378 ? 9.859 -13.149 2.837 1.00 98.69 378 LYS A N 1
ATOM 2913 C CA . LYS A 1 378 ? 9.024 -14.098 3.597 1.00 98.69 378 LYS A CA 1
ATOM 2914 C C . LYS A 1 378 ? 7.558 -13.666 3.659 1.00 98.69 378 LYS A C 1
ATOM 2916 O O . LYS A 1 378 ? 6.666 -14.508 3.651 1.00 98.69 378 LYS A O 1
ATOM 2921 N N . LEU A 1 379 ? 7.296 -12.353 3.670 1.00 98.75 379 LEU A N 1
ATOM 2922 C CA . LEU A 1 379 ? 5.936 -11.845 3.493 1.00 98.75 379 LEU A CA 1
ATOM 2923 C C . LEU A 1 379 ? 5.422 -12.206 2.096 1.00 98.75 379 LEU A C 1
ATOM 2925 O O . LEU A 1 379 ? 4.313 -12.704 1.986 1.00 98.75 379 LEU A O 1
ATOM 2929 N N . GLY A 1 380 ? 6.235 -12.040 1.049 1.00 98.56 380 GLY A N 1
ATOM 2930 C CA . GLY A 1 380 ? 5.867 -12.429 -0.316 1.00 98.56 380 GLY A CA 1
ATOM 2931 C C . GLY A 1 380 ? 5.507 -13.907 -0.450 1.00 98.56 380 GLY A C 1
ATOM 2932 O O . GLY A 1 380 ? 4.517 -14.234 -1.089 1.00 98.56 380 GLY A O 1
ATOM 2933 N N . GLU A 1 381 ? 6.252 -14.798 0.203 1.00 98.44 381 GLU A N 1
ATOM 2934 C CA . GLU A 1 381 ? 5.942 -16.236 0.230 1.00 98.44 381 GLU A CA 1
ATOM 2935 C C . GLU A 1 381 ? 4.602 -16.529 0.904 1.00 98.44 381 GLU A C 1
ATOM 2937 O O . GLU A 1 381 ? 3.832 -17.348 0.412 1.00 98.44 381 GLU A O 1
ATOM 2942 N N . CYS A 1 382 ? 4.290 -15.828 1.994 1.00 98.62 382 CYS A N 1
ATOM 2943 C CA . CYS A 1 382 ? 2.980 -15.909 2.634 1.00 98.62 382 CYS A CA 1
ATOM 2944 C C . CYS A 1 382 ? 1.856 -15.457 1.691 1.00 98.62 382 CYS A C 1
ATOM 2946 O O . CYS A 1 382 ? 0.822 -16.115 1.612 1.00 98.62 382 CYS A O 1
ATOM 2948 N N . LEU A 1 383 ? 2.077 -14.390 0.915 1.00 98.44 383 LEU A N 1
ATOM 2949 C CA . LEU A 1 383 ? 1.114 -13.930 -0.091 1.00 98.44 383 LEU A CA 1
ATOM 2950 C C . LEU A 1 383 ? 0.914 -14.960 -1.213 1.00 98.44 383 LEU A C 1
ATOM 2952 O O . LEU A 1 383 ? -0.225 -15.223 -1.592 1.00 98.44 383 LEU A O 1
ATOM 2956 N N . LEU A 1 384 ? 1.992 -15.584 -1.709 1.00 97.25 384 LEU A N 1
ATOM 2957 C CA . LEU A 1 384 ? 1.895 -16.669 -2.698 1.00 97.25 384 LEU A CA 1
ATOM 2958 C C . LEU A 1 384 ? 1.111 -17.870 -2.155 1.00 97.25 384 LEU A C 1
ATOM 2960 O O . LEU A 1 384 ? 0.333 -18.481 -2.884 1.00 97.25 384 LEU A O 1
ATOM 2964 N N . ASN A 1 385 ? 1.288 -18.175 -0.870 1.00 96.69 385 ASN A N 1
ATOM 2965 C CA . ASN A 1 385 ? 0.642 -19.293 -0.187 1.00 96.69 385 ASN A CA 1
ATOM 2966 C C . ASN A 1 385 ? -0.707 -18.917 0.443 1.00 96.69 385 ASN A C 1
ATOM 2968 O O . ASN A 1 385 ? -1.137 -19.549 1.408 1.00 96.69 385 ASN A O 1
ATOM 2972 N N . GLN A 1 386 ? -1.375 -17.887 -0.087 1.00 96.81 386 GLN A N 1
ATOM 2973 C CA . GLN A 1 386 ? -2.717 -17.470 0.330 1.00 96.81 386 GLN A CA 1
ATOM 2974 C C . GLN A 1 386 ? -2.841 -17.278 1.851 1.00 96.81 386 GLN A C 1
ATOM 2976 O O . GLN A 1 386 ? -3.799 -17.721 2.483 1.00 96.81 386 GLN A O 1
ATOM 2981 N N . GLY A 1 387 ? -1.838 -16.640 2.452 1.00 97.56 387 GLY A N 1
ATOM 2982 C CA . GLY A 1 387 ? -1.793 -16.327 3.875 1.00 97.56 387 GLY A CA 1
ATOM 2983 C C . GLY A 1 387 ? -1.105 -17.379 4.744 1.00 97.56 387 GLY A C 1
ATOM 2984 O O . GLY A 1 387 ? -0.793 -17.074 5.895 1.00 97.56 387 GLY A O 1
ATOM 2985 N N . ALA A 1 388 ? -0.812 -18.582 4.245 1.00 97.69 388 ALA A N 1
ATOM 2986 C CA . ALA A 1 388 ? -0.114 -19.590 5.038 1.00 97.69 388 ALA A CA 1
ATOM 2987 C C . ALA A 1 388 ? 1.362 -19.199 5.286 1.00 97.69 388 ALA A C 1
ATOM 2989 O O . ALA A 1 388 ? 2.021 -18.659 4.396 1.00 97.69 388 ALA A O 1
ATOM 2990 N N . PRO A 1 389 ? 1.924 -19.485 6.477 1.00 97.69 389 PRO A N 1
ATOM 2991 C CA . PRO A 1 389 ? 1.317 -20.204 7.603 1.00 97.69 389 PRO A CA 1
ATOM 2992 C C . PRO A 1 389 ? 0.571 -19.298 8.607 1.00 97.69 389 PRO A C 1
ATOM 2994 O O . PRO A 1 389 ? 0.245 -19.739 9.705 1.00 97.69 389 PRO A O 1
ATOM 2997 N N . VAL A 1 390 ? 0.352 -18.020 8.289 1.00 98.56 390 VAL A N 1
ATOM 2998 C CA . VAL A 1 390 ? -0.194 -17.019 9.224 1.00 98.56 390 VAL A CA 1
ATOM 2999 C C . VAL A 1 390 ? -1.717 -17.109 9.349 1.00 98.56 390 VAL A C 1
ATOM 3001 O O . VAL A 1 390 ? -2.240 -17.030 10.466 1.00 98.56 390 VAL A O 1
ATOM 3004 N N . LEU A 1 391 ? -2.396 -17.257 8.211 1.00 98.50 391 LEU A N 1
ATOM 3005 C CA . LEU A 1 391 ? -3.846 -17.228 8.031 1.00 98.50 391 LEU A CA 1
ATOM 3006 C C . LEU A 1 391 ? -4.323 -18.444 7.237 1.00 98.50 391 LEU A C 1
ATOM 3008 O O . LEU A 1 391 ? -3.575 -19.033 6.453 1.00 98.50 391 LEU A O 1
ATOM 3012 N N . LYS A 1 392 ? -5.610 -18.756 7.377 1.00 97.19 392 LYS A N 1
ATOM 3013 C CA . LYS A 1 392 ? -6.336 -19.634 6.459 1.00 97.19 392 LYS A CA 1
ATOM 3014 C C . LYS A 1 392 ? -6.596 -18.900 5.131 1.00 97.19 392 LYS A C 1
ATOM 3016 O O . LYS A 1 392 ? -6.889 -17.699 5.155 1.00 97.19 392 LYS A O 1
ATOM 3021 N N . PRO A 1 393 ? -6.626 -19.611 3.986 1.00 94.62 393 PRO A N 1
ATOM 3022 C CA . PRO A 1 393 ? -6.941 -19.010 2.685 1.00 94.62 393 PRO A CA 1
ATOM 3023 C C . PRO A 1 393 ? -8.263 -18.227 2.646 1.00 94.62 393 PRO A C 1
ATOM 3025 O O . PRO A 1 393 ? -8.351 -17.183 2.003 1.00 94.62 393 PRO A O 1
ATOM 3028 N N . SER A 1 394 ? -9.281 -18.680 3.387 1.00 93.25 394 SER A N 1
ATOM 3029 C CA . SER A 1 394 ? -10.572 -17.985 3.496 1.00 93.25 394 SER A CA 1
ATOM 3030 C C . SER A 1 394 ? -10.445 -16.585 4.101 1.00 93.25 394 SER A C 1
ATOM 3032 O O . SER A 1 394 ? -11.096 -15.657 3.634 1.00 93.25 394 SER A O 1
ATOM 3034 N N . SER A 1 395 ? -9.592 -16.425 5.113 1.00 96.12 395 SER A N 1
ATOM 3035 C CA . SER A 1 395 ? -9.343 -15.146 5.786 1.00 96.12 395 SER A CA 1
ATOM 3036 C C . SER A 1 395 ? -8.409 -14.260 4.963 1.00 96.12 395 SER A C 1
ATOM 3038 O O . SER A 1 395 ? -8.540 -13.041 4.963 1.00 96.12 395 SER A O 1
ATOM 3040 N N . PHE A 1 396 ? -7.473 -14.867 4.230 1.00 96.69 396 PHE A N 1
ATOM 3041 C CA . PHE A 1 396 ? -6.551 -14.144 3.361 1.00 96.69 396 PHE A CA 1
ATOM 3042 C C . PHE A 1 396 ? -7.266 -13.384 2.241 1.00 96.69 396 PHE A C 1
ATOM 3044 O O . PHE A 1 396 ? -6.857 -12.277 1.905 1.00 96.69 396 PHE A O 1
ATOM 3051 N N . LYS A 1 397 ? -8.353 -13.942 1.692 1.00 94.00 397 LYS A N 1
ATOM 3052 C CA . LYS A 1 397 ? -9.088 -13.336 0.575 1.00 94.00 397 LYS A CA 1
ATOM 3053 C C . LYS A 1 397 ? -9.500 -11.881 0.842 1.00 94.00 397 LYS A C 1
ATOM 3055 O O . LYS A 1 397 ? -9.371 -11.062 -0.063 1.00 94.00 397 LYS A O 1
ATOM 3060 N N . ALA A 1 398 ? -9.915 -11.557 2.069 1.00 93.69 398 ALA A N 1
ATOM 3061 C CA . ALA A 1 398 ? -10.330 -10.204 2.453 1.00 93.69 398 ALA A CA 1
ATOM 3062 C C . ALA A 1 398 ? -9.229 -9.152 2.219 1.00 93.69 398 ALA A C 1
ATOM 3064 O O . ALA A 1 398 ? -9.527 -8.033 1.825 1.00 93.69 398 ALA A O 1
ATOM 3065 N N . LEU A 1 399 ? -7.950 -9.533 2.344 1.00 95.38 399 LEU A N 1
ATOM 3066 C CA . LEU A 1 399 ? -6.796 -8.652 2.112 1.00 95.38 399 LEU A CA 1
ATOM 3067 C C . LEU A 1 399 ? -6.626 -8.220 0.646 1.00 95.38 399 LEU A C 1
ATOM 3069 O O . LEU A 1 399 ? -5.699 -7.471 0.340 1.00 95.38 399 LEU A O 1
ATOM 3073 N N . LEU A 1 400 ? -7.460 -8.727 -0.269 1.00 94.25 400 LEU A N 1
ATOM 3074 C CA . LEU A 1 400 ? -7.356 -8.501 -1.710 1.00 94.25 400 LEU A CA 1
ATOM 3075 C C . LEU A 1 400 ? -8.630 -7.918 -2.339 1.00 94.25 400 LEU A C 1
ATOM 3077 O O . LEU A 1 400 ? -8.624 -7.651 -3.540 1.00 94.25 400 LEU A O 1
ATOM 3081 N N . GLU A 1 401 ? -9.722 -7.760 -1.587 1.00 91.56 401 GLU A N 1
ATOM 3082 C CA . GLU A 1 401 ? -11.018 -7.350 -2.155 1.00 91.56 401 GLU A CA 1
ATOM 3083 C C . GLU A 1 401 ? -11.087 -5.838 -2.406 1.00 91.56 401 GLU A C 1
ATOM 3085 O O . GLU A 1 401 ? -11.599 -5.410 -3.444 1.00 91.56 401 GLU A O 1
ATOM 3090 N N . GLY A 1 402 ? -10.500 -5.050 -1.503 1.00 91.94 402 GLY A N 1
ATOM 3091 C CA . GLY A 1 402 ? -10.530 -3.593 -1.553 1.00 91.94 402 GLY A CA 1
ATOM 3092 C C . GLY A 1 402 ? -11.938 -3.022 -1.413 1.00 91.94 402 GLY A C 1
ATOM 3093 O O . GLY A 1 402 ? -12.921 -3.725 -1.188 1.00 91.94 402 GLY A O 1
ATOM 3094 N N . SER A 1 403 ? -12.042 -1.706 -1.569 1.00 93.94 403 SER A N 1
ATOM 3095 C CA . SER A 1 403 ? -13.299 -0.984 -1.366 1.00 93.94 403 SER A CA 1
ATOM 3096 C C . SER A 1 403 ? -13.821 -0.366 -2.659 1.00 93.94 403 SER A C 1
ATOM 3098 O O . SER A 1 403 ? -13.102 -0.194 -3.642 1.00 93.94 403 SER A O 1
ATOM 3100 N N . SER A 1 404 ? -15.078 0.083 -2.646 1.00 91.19 404 SER A N 1
ATOM 3101 C CA . SER A 1 404 ? -15.621 0.869 -3.765 1.00 91.19 404 SER A CA 1
ATOM 3102 C C . SER A 1 404 ? -14.881 2.195 -4.008 1.00 91.19 404 SER A C 1
ATOM 3104 O O . SER A 1 404 ? -14.910 2.705 -5.126 1.00 91.19 404 SER A O 1
ATOM 3106 N N . ALA A 1 405 ? -14.207 2.742 -2.988 1.00 93.44 405 ALA A N 1
ATOM 3107 C CA . ALA A 1 405 ? -13.415 3.965 -3.108 1.00 93.44 405 ALA A CA 1
ATOM 3108 C C . ALA A 1 405 ? -12.019 3.703 -3.696 1.00 93.44 405 ALA A C 1
ATOM 3110 O O . ALA A 1 405 ? -11.460 4.578 -4.353 1.00 93.44 405 ALA A O 1
ATOM 3111 N N . ASN A 1 406 ? -11.461 2.513 -3.464 1.00 96.25 406 ASN A N 1
ATOM 3112 C CA . ASN A 1 406 ? -10.210 2.051 -4.053 1.00 96.25 406 ASN A CA 1
ATOM 3113 C C . ASN A 1 406 ? -10.171 0.517 -4.028 1.00 96.25 406 ASN A C 1
ATOM 3115 O O . ASN A 1 406 ? -9.915 -0.081 -2.984 1.00 96.25 406 ASN A O 1
ATOM 3119 N N . GLY A 1 407 ? -10.419 -0.113 -5.177 1.00 95.00 407 GLY A N 1
ATOM 3120 C CA . GLY A 1 407 ? -10.359 -1.573 -5.305 1.00 95.00 407 GLY A CA 1
ATOM 3121 C C . GLY A 1 407 ? -8.931 -2.114 -5.429 1.00 95.00 407 GLY A C 1
ATOM 3122 O O . GLY A 1 407 ? -8.716 -3.313 -5.300 1.00 95.00 407 GLY A O 1
ATOM 3123 N N . ALA A 1 408 ? -7.950 -1.243 -5.682 1.00 96.06 408 ALA A N 1
ATOM 3124 C CA . ALA A 1 408 ? -6.552 -1.629 -5.834 1.00 96.06 408 ALA A CA 1
ATOM 3125 C C . ALA A 1 408 ? -5.810 -1.716 -4.494 1.00 96.06 408 ALA A C 1
ATOM 3127 O O . ALA A 1 408 ? -4.653 -2.121 -4.492 1.00 96.06 408 ALA A O 1
ATOM 3128 N N . TYR A 1 409 ? -6.431 -1.325 -3.375 1.00 98.00 409 TYR A N 1
ATOM 3129 C CA . TYR A 1 409 ? -5.834 -1.380 -2.042 1.00 98.00 409 TYR A CA 1
ATOM 3130 C C . TYR A 1 409 ? -6.740 -2.100 -1.053 1.00 98.00 409 TYR A C 1
ATOM 3132 O O . TYR A 1 409 ? -7.927 -1.795 -0.976 1.00 98.00 409 TYR A O 1
ATOM 3140 N N . SER A 1 410 ? -6.148 -2.964 -0.230 1.00 97.12 410 SER A N 1
ATOM 3141 C CA . SER A 1 410 ? -6.782 -3.456 0.987 1.00 97.12 410 SER A CA 1
ATOM 3142 C C . SER A 1 410 ? -5.744 -3.812 2.050 1.00 97.12 410 SER A C 1
ATOM 3144 O O . SER A 1 410 ? -4.754 -4.494 1.789 1.00 97.12 410 SER A O 1
ATOM 3146 N N . PHE A 1 411 ? -5.949 -3.299 3.263 1.00 97.06 411 PHE A N 1
ATOM 3147 C CA . PHE A 1 411 ? -5.286 -3.719 4.507 1.00 97.06 411 PHE A CA 1
ATOM 3148 C C . PHE A 1 411 ? -3.744 -3.732 4.423 1.00 97.06 411 PHE A C 1
ATOM 3150 O O . PHE A 1 411 ? -3.060 -4.563 5.021 1.00 97.06 411 PHE A O 1
ATOM 3157 N N . GLY A 1 412 ? -3.162 -2.787 3.686 1.00 96.50 412 GLY A N 1
ATOM 3158 C CA . GLY A 1 412 ? -1.710 -2.664 3.518 1.00 96.50 412 GLY A CA 1
ATOM 3159 C C . GLY A 1 412 ? -1.144 -3.286 2.244 1.00 96.50 412 GLY A C 1
ATOM 3160 O O . GLY A 1 412 ? 0.052 -3.115 2.001 1.00 96.50 412 GLY A O 1
ATOM 3161 N N . PHE A 1 413 ? -1.974 -3.934 1.430 1.00 98.38 413 PHE A N 1
ATOM 3162 C CA . PHE A 1 413 ? -1.599 -4.521 0.150 1.00 98.38 413 PHE A CA 1
ATOM 3163 C C . PHE A 1 413 ? -2.220 -3.754 -1.011 1.00 98.38 413 PHE A C 1
ATOM 3165 O O . PHE A 1 413 ? -3.363 -3.309 -0.945 1.00 98.38 413 PHE A O 1
ATOM 3172 N N . TRP A 1 414 ? -1.449 -3.624 -2.083 1.00 98.12 414 TRP A N 1
ATOM 3173 C CA . TRP A 1 414 ? -1.892 -3.136 -3.381 1.00 98.12 414 TRP A CA 1
ATOM 3174 C C . TRP A 1 414 ? -2.042 -4.316 -4.335 1.00 98.12 414 TRP A C 1
ATOM 3176 O O . TRP A 1 414 ? -1.311 -5.295 -4.197 1.00 98.12 414 TRP A O 1
ATOM 3186 N N . ASN A 1 415 ? -2.956 -4.263 -5.297 1.00 95.19 415 ASN A N 1
ATOM 3187 C CA . ASN A 1 415 ? -3.147 -5.367 -6.233 1.00 95.19 415 ASN A CA 1
ATOM 3188 C C . ASN A 1 415 ? -3.660 -4.912 -7.607 1.00 95.19 415 ASN A C 1
ATOM 3190 O O . ASN A 1 415 ? -4.098 -3.776 -7.790 1.00 95.19 415 ASN A O 1
ATOM 3194 N N . ASN A 1 416 ? -3.592 -5.823 -8.578 1.00 94.88 416 ASN A N 1
ATOM 3195 C CA . ASN A 1 416 ? -4.110 -5.619 -9.933 1.00 94.88 416 ASN A CA 1
ATOM 3196 C C . ASN A 1 416 ? -5.570 -6.076 -10.113 1.00 94.88 416 ASN A C 1
ATOM 3198 O O . ASN A 1 416 ? -6.163 -5.843 -11.169 1.00 94.88 416 ASN A O 1
ATOM 3202 N N . ARG A 1 417 ? -6.159 -6.722 -9.103 1.00 91.06 417 ARG A N 1
ATOM 3203 C CA . ARG A 1 417 ? -7.395 -7.506 -9.218 1.00 91.06 417 ARG A CA 1
ATOM 3204 C C . ARG A 1 417 ? -8.586 -6.671 -9.682 1.00 91.06 417 ARG A C 1
ATOM 3206 O O . ARG A 1 417 ? -9.363 -7.113 -10.521 1.00 91.06 417 ARG A O 1
ATOM 3213 N N . ALA A 1 418 ? -8.737 -5.461 -9.146 1.00 86.00 418 ALA A N 1
ATOM 3214 C CA . ALA A 1 418 ? -9.885 -4.601 -9.443 1.00 86.00 418 ALA A CA 1
ATOM 3215 C C . ALA A 1 418 ? -9.777 -3.837 -10.778 1.00 86.00 418 ALA A C 1
ATOM 3217 O O . ALA A 1 418 ? -10.716 -3.138 -11.168 1.00 86.00 418 ALA A O 1
ATOM 3218 N N . ALA A 1 419 ? -8.645 -3.932 -11.478 1.00 86.81 419 ALA A N 1
ATOM 3219 C CA . ALA A 1 419 ? -8.398 -3.164 -12.693 1.00 86.81 419 ALA A CA 1
ATOM 3220 C C . ALA A 1 419 ? -9.133 -3.739 -13.914 1.00 86.81 419 ALA A C 1
ATOM 3222 O O . ALA A 1 419 ? -9.708 -2.989 -14.711 1.00 86.81 419 ALA A O 1
ATOM 3223 N N . GLY A 1 420 ? -9.137 -5.072 -14.033 1.00 82.31 420 GLY A N 1
ATOM 3224 C CA . GLY A 1 420 ? -9.649 -5.805 -15.189 1.00 82.31 420 GLY A CA 1
ATOM 3225 C C . GLY A 1 420 ? -9.015 -5.364 -16.517 1.00 82.31 420 GLY A C 1
ATOM 3226 O O . GLY A 1 420 ? -8.010 -4.654 -16.566 1.00 82.31 420 GLY A O 1
ATOM 3227 N N . ARG A 1 421 ? -9.655 -5.728 -17.636 1.00 77.44 421 ARG A N 1
ATOM 3228 C CA . ARG A 1 421 ? -9.147 -5.452 -18.997 1.00 77.44 421 ARG A CA 1
ATOM 3229 C C . ARG A 1 421 ? -8.951 -3.963 -19.318 1.00 77.44 421 ARG A C 1
ATOM 3231 O O . ARG A 1 421 ? -8.104 -3.618 -20.135 1.00 77.44 421 ARG A O 1
ATOM 3238 N N . LEU A 1 422 ? -9.739 -3.085 -18.699 1.00 82.19 422 LEU A N 1
ATOM 3239 C CA . LEU A 1 422 ? -9.665 -1.628 -18.876 1.00 82.19 422 LEU A CA 1
ATOM 3240 C C . LEU A 1 422 ? -8.855 -0.953 -17.757 1.00 82.19 422 LEU A C 1
ATOM 3242 O O . LEU A 1 422 ? -9.082 0.218 -17.449 1.00 82.19 422 LEU A O 1
ATOM 3246 N N . GLY A 1 423 ? -7.944 -1.701 -17.132 1.00 84.12 423 GLY A N 1
ATOM 3247 C CA . GLY A 1 423 ? -7.102 -1.218 -16.052 1.00 84.12 423 GLY A CA 1
ATOM 3248 C C . GLY A 1 423 ? -6.299 0.026 -16.429 1.00 84.12 423 GLY A C 1
ATOM 3249 O O . GLY A 1 423 ? -5.855 0.185 -17.571 1.00 84.12 423 GLY A O 1
ATOM 3250 N N . ARG A 1 424 ? -6.095 0.914 -15.458 1.00 92.69 424 ARG A N 1
ATOM 3251 C CA . ARG A 1 424 ? -5.237 2.101 -15.518 1.00 92.69 424 ARG A CA 1
ATOM 3252 C C . ARG A 1 424 ? -3.957 1.807 -14.753 1.00 92.69 424 ARG A C 1
ATOM 3254 O O . ARG A 1 424 ? -3.984 1.672 -13.535 1.00 92.69 424 ARG A O 1
ATOM 3261 N N . GLU A 1 425 ? -2.850 1.682 -15.475 1.00 93.88 425 GLU A N 1
ATOM 3262 C CA . GLU A 1 425 ? -1.533 1.617 -14.846 1.00 93.88 425 GLU A CA 1
ATOM 3263 C C . GLU A 1 425 ? -1.208 3.006 -14.333 1.00 93.88 425 GLU A C 1
ATOM 3265 O O . GLU A 1 425 ? -1.300 3.967 -15.099 1.00 93.88 425 GLU A O 1
ATOM 3270 N N . ILE A 1 426 ? -0.864 3.110 -13.058 1.00 91.94 426 ILE A N 1
ATOM 3271 C CA . ILE A 1 426 ? -0.410 4.367 -12.479 1.00 91.94 426 ILE A CA 1
ATOM 3272 C C . ILE A 1 426 ? 0.809 4.118 -11.608 1.00 91.94 426 ILE A C 1
ATOM 3274 O O . ILE A 1 426 ? 1.024 3.017 -11.100 1.00 91.94 426 ILE A O 1
ATOM 3278 N N . ASP A 1 427 ? 1.546 5.191 -11.362 1.00 91.81 427 ASP A N 1
ATOM 3279 C CA . ASP A 1 427 ? 2.476 5.222 -10.252 1.00 91.81 427 ASP A CA 1
ATOM 3280 C C . ASP A 1 427 ? 1.718 5.486 -8.943 1.00 91.81 427 ASP A C 1
ATOM 3282 O O . ASP A 1 427 ? 1.090 6.535 -8.766 1.00 91.81 427 ASP A O 1
ATOM 3286 N N . ILE A 1 428 ? 1.748 4.508 -8.038 1.00 90.69 428 ILE A N 1
ATOM 3287 C CA . ILE A 1 428 ? 1.014 4.578 -6.774 1.00 90.69 428 ILE A CA 1
ATOM 3288 C C . ILE A 1 428 ? 1.583 5.666 -5.858 1.00 90.69 428 ILE A C 1
ATOM 3290 O O . ILE A 1 428 ? 0.802 6.363 -5.219 1.00 90.69 428 ILE A O 1
ATOM 3294 N N . GLU A 1 429 ? 2.908 5.837 -5.776 1.00 85.19 429 GLU A N 1
ATOM 3295 C CA . GLU A 1 429 ? 3.491 6.881 -4.920 1.00 85.19 429 GLU A CA 1
ATOM 3296 C C . GLU A 1 429 ? 3.133 8.270 -5.450 1.00 85.19 429 GLU A C 1
ATOM 3298 O O . GLU A 1 429 ? 2.643 9.090 -4.677 1.00 85.19 429 GLU A O 1
ATOM 3303 N N . ASN A 1 430 ? 3.236 8.496 -6.762 1.00 85.38 430 ASN A N 1
ATOM 3304 C CA . ASN A 1 430 ? 2.857 9.784 -7.347 1.00 85.38 430 ASN A CA 1
ATOM 3305 C C . ASN A 1 430 ? 1.364 10.085 -7.143 1.00 85.38 430 ASN A C 1
ATOM 3307 O O . ASN A 1 430 ? 1.001 11.221 -6.852 1.00 85.38 430 ASN A O 1
ATOM 3311 N N . MET A 1 431 ? 0.482 9.082 -7.248 1.00 89.50 431 MET A N 1
ATOM 3312 C CA . MET A 1 431 ? -0.944 9.273 -6.952 1.00 89.50 431 MET A CA 1
ATOM 3313 C C . MET A 1 431 ? -1.185 9.585 -5.469 1.00 89.50 431 MET A C 1
ATOM 3315 O O . MET A 1 431 ? -2.073 10.363 -5.140 1.00 89.50 431 MET A O 1
ATOM 3319 N N . LEU A 1 432 ? -0.397 9.014 -4.558 1.00 84.06 432 LEU A N 1
ATOM 3320 C CA . LEU A 1 432 ? -0.505 9.291 -3.123 1.00 84.06 432 LEU A CA 1
ATOM 3321 C C . LEU A 1 432 ? 0.005 10.685 -2.720 1.00 84.06 432 LEU A C 1
ATOM 3323 O O . LEU A 1 432 ? -0.406 11.179 -1.659 1.00 84.06 432 LEU A O 1
ATOM 3327 N N . ASP A 1 433 ? 0.872 11.294 -3.531 1.00 76.00 433 ASP A N 1
ATOM 3328 C CA . ASP A 1 433 ? 1.373 12.663 -3.349 1.00 76.00 433 ASP A CA 1
ATOM 3329 C C . ASP A 1 433 ? 0.337 13.724 -3.749 1.00 76.00 433 ASP A C 1
ATOM 3331 O O . ASP A 1 433 ? 0.363 14.839 -3.230 1.00 76.00 433 ASP A O 1
ATOM 3335 N N . VAL A 1 434 ? -0.621 13.369 -4.610 1.00 79.62 434 VAL A N 1
ATOM 3336 C CA . VAL A 1 434 ? -1.777 14.217 -4.929 1.00 79.62 434 VAL A CA 1
ATOM 3337 C C . VAL A 1 434 ? -2.691 14.332 -3.703 1.00 79.62 434 VAL A C 1
ATOM 3339 O O . VAL A 1 434 ? -2.858 13.374 -2.940 1.00 79.62 434 VAL A O 1
ATOM 3342 N N . ASP A 1 435 ? -3.317 15.494 -3.506 1.00 77.50 435 ASP A N 1
ATOM 3343 C CA . ASP A 1 435 ? -4.331 15.678 -2.465 1.00 77.50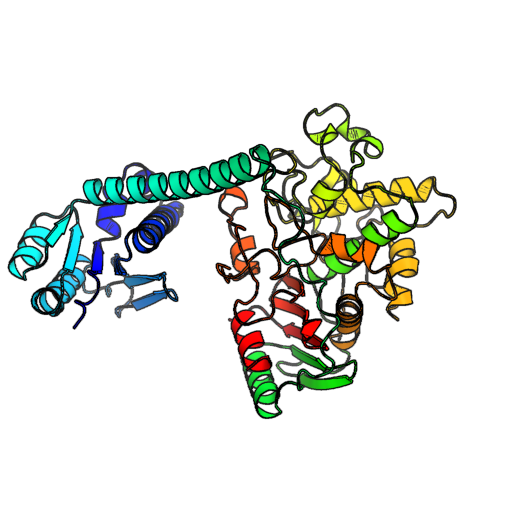 435 ASP A CA 1
ATOM 3344 C C . ASP A 1 435 ? -5.451 14.644 -2.608 1.00 77.50 435 ASP A C 1
ATOM 3346 O O . ASP A 1 435 ? -5.957 14.401 -3.703 1.00 77.50 435 ASP A O 1
ATOM 3350 N N . TRP A 1 436 ? -5.871 14.030 -1.498 1.00 82.94 436 TRP A N 1
ATOM 3351 C CA . TRP A 1 436 ? -6.771 12.870 -1.529 1.00 82.94 436 TRP A CA 1
ATOM 3352 C C . TRP A 1 436 ? -8.109 13.153 -2.229 1.00 82.94 436 TRP A C 1
ATOM 3354 O O . TRP A 1 436 ? -8.700 12.241 -2.801 1.00 82.94 436 TRP A O 1
ATOM 3364 N N . GLN A 1 437 ? -8.568 14.408 -2.232 1.00 86.19 437 GLN A N 1
ATOM 3365 C CA . GLN A 1 437 ? -9.778 14.845 -2.933 1.00 86.19 437 GLN A CA 1
ATOM 3366 C C . GLN A 1 437 ? -9.653 14.780 -4.462 1.00 86.19 437 GLN A C 1
ATOM 3368 O O . GLN A 1 437 ? -10.666 14.693 -5.150 1.00 86.19 437 GLN A O 1
ATOM 3373 N N . GLN A 1 438 ? -8.430 14.849 -4.989 1.00 81.12 438 GLN A N 1
ATOM 3374 C CA . GLN A 1 438 ? -8.122 14.848 -6.421 1.00 81.12 438 GLN A CA 1
ATOM 3375 C C . GLN A 1 438 ? -7.625 13.477 -6.908 1.00 81.12 438 GLN A C 1
ATOM 3377 O O . GLN A 1 438 ? -7.430 13.272 -8.106 1.00 81.12 438 GLN A O 1
ATOM 3382 N N . GLN A 1 439 ? -7.418 12.522 -5.998 1.00 86.25 439 GLN A N 1
ATOM 3383 C CA . GLN A 1 439 ? -6.988 11.176 -6.355 1.00 86.25 439 GLN A CA 1
ATOM 3384 C C . GLN A 1 439 ? -8.113 10.395 -7.043 1.00 86.25 439 GLN A C 1
ATOM 3386 O O . GLN A 1 439 ? -9.274 10.447 -6.638 1.00 86.25 439 GLN A O 1
ATOM 3391 N N . SER A 1 440 ? -7.751 9.594 -8.047 1.00 87.69 440 SER A N 1
ATOM 3392 C CA . SER A 1 440 ? -8.678 8.691 -8.732 1.00 87.69 440 SER A CA 1
ATOM 3393 C C . SER A 1 440 ? -8.138 7.268 -8.739 1.00 87.69 440 SER A C 1
ATOM 3395 O O . SER A 1 440 ? -7.135 6.966 -9.386 1.00 87.69 440 SER A O 1
ATOM 3397 N N . TRP A 1 441 ? -8.845 6.390 -8.029 1.00 91.38 441 TRP A N 1
ATOM 3398 C CA . TRP A 1 441 ? -8.473 4.987 -7.832 1.00 91.38 441 TRP A CA 1
ATOM 3399 C C . TRP A 1 441 ? -9.305 4.008 -8.670 1.00 91.38 441 TRP A C 1
ATOM 3401 O O . TRP A 1 441 ? -9.224 2.790 -8.499 1.00 91.38 441 TRP A O 1
ATOM 3411 N N . ASN A 1 442 ? -10.123 4.522 -9.591 1.00 88.19 442 ASN A N 1
ATOM 3412 C CA . ASN A 1 442 ? -10.992 3.689 -10.411 1.00 88.19 442 ASN A CA 1
ATOM 3413 C C . ASN A 1 442 ? -10.173 2.835 -11.392 1.00 88.19 442 ASN A C 1
ATOM 3415 O O . ASN A 1 442 ? -9.434 3.370 -12.221 1.00 88.19 442 ASN A O 1
ATOM 3419 N N . ARG A 1 443 ? -10.355 1.510 -11.315 1.00 88.69 443 ARG A N 1
ATOM 3420 C CA . ARG A 1 443 ? -9.684 0.505 -12.161 1.00 88.69 443 ARG A CA 1
ATOM 3421 C C . ARG A 1 443 ? -8.158 0.620 -12.167 1.00 88.69 443 ARG A C 1
ATOM 3423 O O . ARG A 1 443 ? -7.522 0.337 -13.176 1.00 88.69 443 ARG A O 1
ATOM 3430 N N . VAL A 1 444 ? -7.559 1.062 -11.070 1.00 92.62 444 VAL A N 1
ATOM 3431 C CA . VAL A 1 444 ? -6.104 1.194 -10.970 1.00 92.62 444 VAL A CA 1
ATOM 3432 C C . VAL A 1 444 ? -5.426 -0.177 -10.883 1.00 92.62 444 VAL A C 1
ATOM 3434 O O . VAL A 1 444 ? -5.933 -1.082 -10.229 1.00 92.62 444 VAL A O 1
ATOM 3437 N N . CYS A 1 445 ? -4.265 -0.313 -11.525 1.00 94.12 445 CYS A N 1
ATOM 3438 C CA . CYS A 1 445 ? -3.329 -1.427 -11.369 1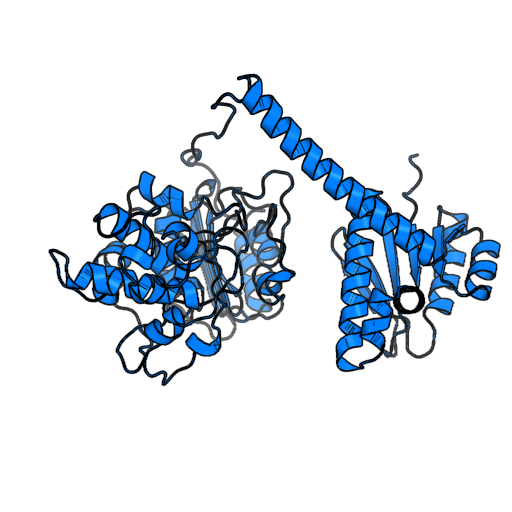.00 94.12 445 CYS A CA 1
ATOM 3439 C C . CYS A 1 445 ? -1.896 -0.906 -11.221 1.00 94.12 445 CYS A C 1
ATOM 3441 O O . CYS A 1 445 ? -1.572 0.196 -11.668 1.00 94.12 445 CYS A O 1
ATOM 3443 N N . VAL A 1 446 ? -1.033 -1.731 -10.629 1.00 94.50 446 VAL A N 1
ATOM 3444 C CA . VAL A 1 446 ? 0.404 -1.458 -10.480 1.00 94.50 446 VAL A CA 1
ATOM 3445 C C . VAL A 1 446 ? 1.131 -1.621 -11.818 1.00 94.50 446 VAL A C 1
ATOM 3447 O O . VAL A 1 446 ? 2.043 -0.865 -12.134 1.00 94.50 446 VAL A O 1
ATOM 3450 N N . CYS A 1 447 ? 0.737 -2.618 -12.614 1.00 94.69 447 CYS A N 1
ATOM 3451 C CA . CYS A 1 447 ? 1.308 -2.876 -13.934 1.00 94.69 447 CYS A CA 1
ATOM 3452 C C . CYS A 1 447 ? 0.305 -3.635 -14.806 1.00 94.69 447 CYS A C 1
ATOM 3454 O O . CYS A 1 447 ? -0.105 -4.733 -14.433 1.00 94.69 447 CYS A O 1
ATOM 3456 N N . LYS A 1 448 ? -0.064 -3.090 -15.972 1.00 92.25 448 LYS A N 1
ATOM 3457 C CA . LYS A 1 448 ? -1.051 -3.698 -16.888 1.00 92.25 448 LYS A CA 1
ATOM 3458 C C . LYS A 1 448 ? -0.595 -5.024 -17.486 1.00 92.25 448 LYS A C 1
ATOM 3460 O O . LYS A 1 448 ? -1.426 -5.864 -17.801 1.00 92.25 448 LYS A O 1
ATOM 3465 N N . SER A 1 449 ? 0.708 -5.189 -17.707 1.00 90.62 449 SER A N 1
ATOM 3466 C CA . SER A 1 449 ? 1.263 -6.424 -18.277 1.00 90.62 449 SER A CA 1
ATOM 3467 C C . SER A 1 449 ? 1.516 -7.500 -17.224 1.00 90.62 449 SER A C 1
ATOM 3469 O O . SER A 1 449 ? 1.842 -8.630 -17.577 1.00 90.62 449 SER A O 1
ATOM 3471 N N . ALA A 1 450 ? 1.408 -7.161 -15.936 1.00 93.12 450 ALA A N 1
ATOM 3472 C CA . ALA A 1 450 ? 1.486 -8.150 -14.878 1.00 93.12 450 ALA A CA 1
ATOM 3473 C C . ALA A 1 450 ? 0.129 -8.854 -14.699 1.00 93.12 450 ALA A C 1
ATOM 3475 O O . ALA A 1 450 ? -0.911 -8.228 -14.914 1.00 93.12 450 ALA A O 1
ATOM 3476 N N . PRO A 1 451 ? 0.122 -10.130 -14.278 1.00 94.06 451 PRO A N 1
ATOM 3477 C CA . PRO A 1 451 ? -1.108 -10.856 -13.979 1.00 94.06 451 PRO A CA 1
ATOM 3478 C C . PRO A 1 451 ? -2.056 -10.113 -13.024 1.00 94.06 451 PRO A C 1
ATOM 3480 O O . PRO A 1 451 ? -1.621 -9.327 -12.177 1.00 94.06 451 PRO A O 1
ATOM 3483 N N . GLU A 1 452 ? -3.358 -10.390 -13.137 1.00 93.12 452 GLU A N 1
ATOM 3484 C CA . GLU A 1 452 ? -4.393 -9.793 -12.273 1.00 93.12 452 GLU A CA 1
ATOM 3485 C C . GLU A 1 452 ? -4.199 -10.140 -10.791 1.00 93.12 452 GLU A C 1
ATOM 3487 O O . GLU A 1 452 ? -4.620 -9.389 -9.913 1.00 93.12 452 GLU A O 1
ATOM 3492 N N . ASP A 1 453 ? -3.530 -11.257 -10.506 1.00 94.50 453 ASP A N 1
ATOM 3493 C CA . ASP A 1 453 ? -3.218 -11.710 -9.157 1.00 94.50 453 ASP A CA 1
ATOM 3494 C C . ASP A 1 453 ? -1.900 -11.148 -8.600 1.00 94.50 453 ASP A C 1
ATOM 3496 O O . ASP A 1 453 ? -1.467 -11.574 -7.533 1.00 94.50 453 ASP A O 1
ATOM 3500 N N . LEU A 1 454 ? -1.267 -10.169 -9.263 1.00 97.56 454 LEU A N 1
ATOM 3501 C CA . LEU A 1 454 ? -0.157 -9.424 -8.667 1.00 97.56 454 LEU A CA 1
ATOM 3502 C C . LEU A 1 454 ? -0.618 -8.714 -7.385 1.00 97.56 454 LEU A C 1
ATOM 3504 O O . LEU A 1 454 ? -1.563 -7.922 -7.393 1.00 97.56 454 LEU A O 1
ATOM 3508 N N . ILE A 1 455 ? 0.118 -8.966 -6.305 1.00 98.38 455 ILE A N 1
ATOM 3509 C CA . ILE A 1 455 ? -0.013 -8.328 -4.996 1.00 98.38 455 ILE A CA 1
ATOM 3510 C C . ILE A 1 455 ? 1.292 -7.586 -4.704 1.00 98.38 455 ILE A C 1
ATOM 3512 O O . ILE A 1 455 ? 2.380 -8.109 -4.947 1.00 98.38 455 ILE A O 1
ATOM 3516 N N . ALA A 1 456 ? 1.207 -6.378 -4.157 1.00 98.38 456 ALA A N 1
ATOM 3517 C CA . ALA A 1 456 ? 2.355 -5.542 -3.853 1.00 98.38 456 ALA A CA 1
ATOM 3518 C C . ALA A 1 456 ? 2.278 -4.920 -2.453 1.00 98.38 456 ALA A C 1
ATOM 3520 O O . ALA A 1 456 ? 1.240 -4.422 -2.021 1.00 98.38 456 ALA A O 1
ATOM 3521 N N . CYS A 1 457 ? 3.417 -4.866 -1.767 1.00 97.88 457 CYS A N 1
ATOM 3522 C CA . CYS A 1 457 ? 3.635 -3.977 -0.631 1.00 97.88 457 CYS A CA 1
ATOM 3523 C C . CYS A 1 457 ? 4.497 -2.801 -1.091 1.00 97.88 457 CYS A C 1
ATOM 3525 O O . CYS A 1 457 ? 5.639 -2.980 -1.524 1.00 97.88 457 CYS A O 1
ATOM 3527 N N . ILE A 1 458 ? 3.948 -1.596 -0.959 1.00 95.31 458 ILE A N 1
ATOM 3528 C CA . ILE A 1 458 ? 4.535 -0.355 -1.470 1.00 95.31 458 ILE A CA 1
ATOM 3529 C C . ILE A 1 458 ? 5.011 0.491 -0.291 1.00 95.31 458 ILE A C 1
ATOM 3531 O O . ILE A 1 458 ? 4.234 0.879 0.586 1.00 95.31 458 ILE A O 1
ATOM 3535 N N . GLY A 1 459 ? 6.316 0.746 -0.255 1.00 90.62 459 GLY A N 1
ATOM 3536 C CA . GLY A 1 459 ? 6.988 1.618 0.699 1.00 90.62 459 GLY A CA 1
ATOM 3537 C C . GLY A 1 459 ? 7.565 2.853 0.020 1.00 90.62 459 GLY A C 1
ATOM 3538 O O . GLY A 1 459 ? 8.047 2.757 -1.105 1.00 90.62 459 GLY A O 1
ATOM 3539 N N . SER A 1 460 ? 7.562 3.979 0.737 1.00 84.19 460 SER A N 1
ATOM 3540 C CA . SER A 1 460 ? 8.133 5.245 0.273 1.00 84.19 460 SER A CA 1
ATOM 3541 C C . SER A 1 460 ? 9.560 5.092 -0.242 1.00 84.19 460 SER A C 1
ATOM 3543 O O . SER A 1 460 ? 10.326 4.259 0.245 1.00 84.19 460 SER A O 1
ATOM 3545 N N . ALA A 1 461 ? 9.932 5.939 -1.194 1.00 80.19 461 ALA A N 1
ATOM 3546 C CA . ALA A 1 461 ? 11.199 5.840 -1.908 1.00 80.19 461 ALA A CA 1
ATOM 3547 C C . ALA A 1 461 ? 11.341 4.549 -2.726 1.00 80.19 461 ALA A C 1
ATOM 3549 O O . ALA A 1 461 ? 12.449 4.056 -2.971 1.00 80.19 461 ALA A O 1
ATOM 3550 N N . TYR A 1 462 ? 10.203 4.025 -3.174 1.00 89.00 462 TYR A N 1
ATOM 3551 C CA . TYR A 1 462 ? 10.114 2.880 -4.053 1.00 89.00 462 TYR A CA 1
ATOM 3552 C C . TYR A 1 462 ? 10.638 1.582 -3.433 1.00 89.00 462 TYR A C 1
ATOM 3554 O O . TYR A 1 462 ? 11.221 0.739 -4.116 1.00 89.00 462 TYR A O 1
ATOM 3562 N N . GLN A 1 463 ? 10.435 1.383 -2.126 1.00 96.00 463 GLN A N 1
ATOM 3563 C CA . GLN A 1 463 ? 10.600 0.042 -1.557 1.00 96.00 463 GLN A CA 1
ATOM 3564 C C . GLN A 1 463 ? 9.458 -0.819 -2.074 1.00 96.00 463 GLN A C 1
ATOM 3566 O O . GLN A 1 463 ? 8.287 -0.437 -1.960 1.00 96.00 463 GLN A O 1
ATOM 3571 N N . ARG A 1 464 ? 9.785 -1.969 -2.655 1.00 98.19 464 ARG A N 1
ATOM 3572 C CA . ARG A 1 464 ? 8.792 -2.827 -3.291 1.00 98.19 464 ARG A CA 1
ATOM 3573 C C . ARG A 1 464 ? 8.995 -4.275 -2.903 1.00 98.19 464 ARG A C 1
ATOM 3575 O O . ARG A 1 464 ? 10.106 -4.796 -2.979 1.00 98.19 464 ARG A O 1
ATOM 3582 N N . LEU A 1 465 ? 7.896 -4.909 -2.532 1.00 98.81 465 LEU A N 1
ATOM 3583 C CA . LEU A 1 465 ? 7.735 -6.353 -2.512 1.00 98.81 465 LEU A CA 1
ATOM 3584 C C . LEU A 1 465 ? 6.560 -6.660 -3.434 1.00 98.81 465 LEU A C 1
ATOM 3586 O O . LEU A 1 465 ? 5.476 -6.131 -3.208 1.00 98.81 465 LEU A O 1
ATOM 3590 N N . TYR A 1 466 ? 6.765 -7.518 -4.423 1.00 98.81 466 TYR A N 1
ATOM 3591 C CA . TYR A 1 466 ? 5.711 -8.058 -5.274 1.00 98.81 466 TYR A CA 1
ATOM 3592 C C . TYR A 1 466 ? 5.608 -9.564 -5.056 1.00 98.81 466 TYR A C 1
ATOM 3594 O O . TYR A 1 466 ? 6.629 -10.242 -4.914 1.00 98.81 466 TYR A O 1
ATOM 3602 N N . ALA A 1 467 ? 4.386 -10.076 -5.069 1.00 98.56 467 ALA A N 1
ATOM 3603 C CA . ALA A 1 467 ? 4.065 -11.491 -5.105 1.00 98.56 467 ALA A CA 1
ATOM 3604 C C . ALA A 1 467 ? 3.088 -11.736 -6.260 1.00 98.56 467 ALA A C 1
ATOM 3606 O O . ALA A 1 467 ? 2.097 -11.023 -6.389 1.00 98.56 467 ALA A O 1
ATOM 3607 N N . ILE A 1 468 ? 3.381 -12.719 -7.109 1.00 97.88 468 ILE A N 1
ATOM 3608 C CA . ILE A 1 468 ? 2.549 -13.082 -8.263 1.00 97.88 468 ILE A CA 1
ATOM 3609 C C . ILE A 1 468 ? 2.240 -14.584 -8.166 1.00 97.88 468 ILE A C 1
ATOM 3611 O O . ILE A 1 468 ? 3.070 -15.390 -8.602 1.00 97.88 468 ILE A O 1
ATOM 3615 N N . PRO A 1 469 ? 1.105 -14.984 -7.559 1.00 95.81 469 PRO A N 1
ATOM 3616 C CA . PRO A 1 469 ? 0.742 -16.385 -7.320 1.00 95.81 469 PRO A CA 1
ATOM 3617 C C . PRO A 1 469 ? 0.771 -17.251 -8.583 1.00 95.81 469 PRO A C 1
ATOM 3619 O O . PRO A 1 469 ? 1.420 -18.298 -8.588 1.00 95.81 469 PRO A O 1
ATOM 3622 N N . SER A 1 470 ? 0.185 -16.777 -9.679 1.00 94.19 470 SER A N 1
ATOM 3623 C CA . SER A 1 470 ? 0.133 -17.441 -10.988 1.00 94.19 470 SER A CA 1
ATOM 3624 C C . SER A 1 470 ? 1.510 -17.684 -11.606 1.00 94.19 470 SER A C 1
ATOM 3626 O O . SER A 1 470 ? 1.672 -18.571 -12.440 1.00 94.19 470 SER A O 1
ATOM 3628 N N . ARG A 1 471 ? 2.524 -16.920 -11.184 1.00 95.31 471 ARG A N 1
ATOM 3629 C CA . ARG A 1 471 ? 3.920 -17.071 -11.615 1.00 95.31 471 ARG A CA 1
ATOM 3630 C C . ARG A 1 471 ? 4.816 -17.677 -10.540 1.00 95.31 471 ARG A C 1
ATOM 3632 O O . ARG A 1 471 ? 5.991 -17.877 -10.800 1.00 95.31 471 ARG A O 1
ATOM 3639 N N . GLN A 1 472 ? 4.306 -17.928 -9.332 1.00 96.31 472 GLN A N 1
ATOM 3640 C CA . GLN A 1 472 ? 5.103 -18.348 -8.172 1.00 96.31 472 GLN A CA 1
ATOM 3641 C C . GLN A 1 472 ? 6.337 -17.453 -7.934 1.00 96.31 472 GLN A C 1
ATOM 3643 O O . GLN A 1 472 ? 7.404 -17.937 -7.544 1.00 96.31 472 GLN A O 1
ATOM 3648 N N . LEU A 1 473 ? 6.197 -16.143 -8.186 1.00 98.19 473 LEU A N 1
ATOM 3649 C CA . LEU A 1 473 ? 7.286 -15.166 -8.105 1.00 98.19 473 LEU A CA 1
ATOM 3650 C C . LEU A 1 473 ? 7.165 -14.270 -6.876 1.00 98.19 473 LEU A C 1
ATOM 3652 O O . LEU A 1 473 ? 6.112 -13.684 -6.632 1.00 98.19 473 LEU A O 1
ATOM 3656 N N . VAL A 1 474 ? 8.281 -14.095 -6.166 1.00 98.81 474 VAL A N 1
ATOM 3657 C CA . VAL A 1 474 ? 8.472 -13.018 -5.186 1.00 98.81 474 VAL A CA 1
ATOM 3658 C C . VAL A 1 474 ? 9.602 -12.123 -5.664 1.00 98.81 474 VAL A C 1
ATOM 3660 O O . VAL A 1 474 ? 10.703 -12.599 -5.930 1.00 98.81 474 VAL A O 1
ATOM 3663 N N . ILE A 1 475 ? 9.355 -10.822 -5.741 1.00 98.88 475 ILE A N 1
ATOM 3664 C CA . ILE A 1 475 ? 10.344 -9.833 -6.173 1.00 98.88 475 ILE A CA 1
ATOM 3665 C C . ILE A 1 475 ? 10.473 -8.791 -5.069 1.00 98.88 475 ILE A C 1
ATOM 3667 O O . ILE A 1 475 ? 9.479 -8.194 -4.667 1.00 98.88 475 ILE A O 1
ATOM 3671 N N . VAL A 1 476 ? 11.689 -8.548 -4.587 1.00 98.88 476 VAL A N 1
ATOM 3672 C CA . VAL A 1 476 ? 11.977 -7.485 -3.621 1.00 98.88 476 VAL A CA 1
ATOM 3673 C C . VAL A 1 476 ? 12.980 -6.515 -4.211 1.00 98.88 476 VAL A C 1
ATOM 3675 O O . VAL A 1 476 ? 14.090 -6.903 -4.574 1.00 98.88 476 VAL A O 1
ATOM 3678 N N . ARG A 1 477 ? 12.612 -5.236 -4.236 1.00 98.19 477 ARG A N 1
ATOM 3679 C CA . ARG A 1 477 ? 13.497 -4.126 -4.574 1.00 98.19 477 ARG A CA 1
ATOM 3680 C C . ARG A 1 477 ? 13.620 -3.192 -3.381 1.00 98.19 477 ARG A C 1
ATOM 3682 O O . ARG A 1 477 ? 12.623 -2.724 -2.831 1.00 98.19 477 ARG A O 1
ATOM 3689 N N . GLN A 1 478 ? 14.859 -2.880 -3.022 1.00 97.88 478 GLN A N 1
ATOM 3690 C CA . GLN A 1 478 ? 15.195 -1.865 -2.027 1.00 97.88 478 GLN A CA 1
ATOM 3691 C C . GLN A 1 478 ? 16.117 -0.831 -2.663 1.00 97.88 478 GLN A C 1
ATOM 3693 O O . GLN A 1 478 ? 17.049 -1.203 -3.375 1.00 97.88 478 GLN A O 1
ATOM 3698 N N . GLY A 1 479 ? 15.868 0.457 -2.439 1.00 91.62 479 GLY A N 1
ATOM 3699 C CA . GLY A 1 479 ? 16.597 1.533 -3.119 1.00 91.62 479 GLY A CA 1
ATOM 3700 C C . GLY A 1 479 ? 16.140 2.932 -2.743 1.00 91.62 479 GLY A C 1
ATOM 3701 O O . GLY A 1 479 ? 15.551 3.128 -1.686 1.00 91.62 479 GLY A O 1
ATOM 3702 N N . THR A 1 480 ? 16.382 3.901 -3.623 1.00 79.69 480 THR A N 1
ATOM 3703 C CA . THR A 1 480 ? 15.838 5.265 -3.508 1.00 79.69 480 THR A CA 1
ATOM 3704 C C . THR A 1 480 ? 14.919 5.611 -4.685 1.00 79.69 480 THR A C 1
ATOM 3706 O O . THR A 1 480 ? 14.881 4.895 -5.684 1.00 79.69 480 THR A O 1
ATOM 3709 N N . ASN A 1 481 ? 14.158 6.701 -4.580 1.00 67.31 481 ASN A N 1
ATOM 3710 C CA . ASN A 1 481 ? 13.177 7.164 -5.577 1.00 67.31 481 ASN A CA 1
ATOM 3711 C C . ASN A 1 481 ? 13.804 7.767 -6.860 1.00 67.31 481 ASN A C 1
ATOM 3713 O O . ASN A 1 481 ? 13.357 8.787 -7.370 1.00 67.31 481 ASN A O 1
ATOM 3717 N N . VAL A 1 482 ? 14.917 7.251 -7.377 1.00 70.38 482 VAL A N 1
ATOM 3718 C CA . VAL A 1 482 ? 15.527 7.886 -8.559 1.00 70.38 482 VAL A CA 1
ATOM 3719 C C . VAL A 1 482 ? 14.979 7.245 -9.828 1.00 70.38 482 VAL A C 1
ATOM 3721 O O . VAL A 1 482 ? 15.530 6.252 -10.296 1.00 70.38 482 VAL A O 1
ATOM 3724 N N . ARG A 1 483 ? 13.905 7.841 -10.381 1.00 80.12 483 ARG A N 1
ATOM 3725 C CA . ARG A 1 483 ? 13.280 7.487 -11.679 1.00 80.12 483 ARG A CA 1
ATOM 3726 C C . ARG A 1 483 ? 12.937 5.995 -11.818 1.00 80.12 483 ARG A C 1
ATOM 3728 O O . ARG A 1 483 ? 13.096 5.413 -12.891 1.00 80.12 483 ARG A O 1
ATOM 3735 N N . PHE A 1 484 ? 12.549 5.358 -10.717 1.00 90.19 484 PHE A N 1
ATOM 3736 C CA . PHE A 1 484 ? 12.088 3.973 -10.725 1.00 90.19 484 PHE A CA 1
ATOM 3737 C C . PHE A 1 484 ? 10.638 3.907 -11.222 1.00 90.19 484 PHE A C 1
ATOM 3739 O O . PHE A 1 484 ? 9.857 4.808 -10.951 1.00 90.19 484 PHE A O 1
ATOM 3746 N N . SER A 1 485 ? 10.286 2.827 -11.918 1.00 94.62 485 SER A N 1
ATOM 3747 C CA . SER A 1 485 ? 8.936 2.504 -12.374 1.00 94.62 485 SER A CA 1
ATOM 3748 C C . SER A 1 485 ? 8.623 1.046 -12.048 1.00 94.62 485 SER A C 1
ATOM 3750 O O . SER A 1 485 ? 9.344 0.132 -12.462 1.00 94.62 485 SER A O 1
ATOM 3752 N N . ASP A 1 486 ? 7.516 0.834 -11.334 1.00 95.81 486 ASP A N 1
ATOM 3753 C CA . ASP A 1 486 ? 6.946 -0.487 -11.069 1.00 95.81 486 ASP A CA 1
ATOM 3754 C C . ASP A 1 486 ? 6.708 -1.268 -12.376 1.00 95.81 486 ASP A C 1
ATOM 3756 O O . ASP A 1 486 ? 7.147 -2.412 -12.524 1.00 95.81 486 ASP A O 1
ATOM 3760 N N . GLY A 1 487 ? 6.061 -0.623 -13.351 1.00 95.56 487 GLY A N 1
ATOM 3761 C CA . GLY A 1 487 ? 5.711 -1.228 -14.633 1.00 95.56 487 GLY A CA 1
ATOM 3762 C C . GLY A 1 487 ? 6.926 -1.644 -15.463 1.00 95.56 487 GLY A C 1
ATOM 3763 O O . GLY A 1 487 ? 6.918 -2.719 -16.056 1.00 95.56 487 GLY A O 1
ATOM 3764 N N . GLU A 1 488 ? 7.990 -0.837 -15.501 1.00 96.56 488 GLU A N 1
ATOM 3765 C CA . GLU A 1 488 ? 9.209 -1.169 -16.257 1.00 96.56 488 GLU A CA 1
ATOM 3766 C C . GLU A 1 488 ? 9.947 -2.372 -15.653 1.00 96.56 488 GLU A C 1
ATOM 3768 O O . GLU A 1 488 ? 10.279 -3.306 -16.383 1.00 96.56 488 GLU A O 1
ATOM 3773 N N . LEU A 1 489 ? 10.125 -2.417 -14.323 1.00 97.81 489 LEU A N 1
ATOM 3774 C CA . LEU A 1 489 ? 10.731 -3.577 -13.657 1.00 97.81 489 LEU A CA 1
ATOM 3775 C C . LEU A 1 489 ? 9.923 -4.856 -13.912 1.00 97.81 489 LEU A C 1
ATOM 3777 O O . LEU A 1 489 ? 10.492 -5.896 -14.249 1.00 97.81 489 LEU A O 1
ATOM 3781 N N . LEU A 1 490 ? 8.601 -4.785 -13.741 1.00 97.94 490 LEU A N 1
ATOM 3782 C CA . LEU A 1 490 ? 7.727 -5.942 -13.910 1.00 97.94 490 LEU A CA 1
ATOM 3783 C C . LEU A 1 490 ? 7.703 -6.418 -15.367 1.00 97.94 490 LEU A C 1
ATOM 3785 O O . LEU A 1 490 ? 7.773 -7.619 -15.594 1.00 97.94 490 LEU A O 1
ATOM 3789 N N . ARG A 1 491 ? 7.690 -5.514 -16.356 1.00 97.06 491 ARG A N 1
ATOM 3790 C CA . ARG A 1 491 ? 7.812 -5.886 -17.778 1.00 97.06 491 ARG A CA 1
ATOM 3791 C C . ARG A 1 491 ? 9.130 -6.578 -18.084 1.00 97.06 491 ARG A C 1
ATOM 3793 O O . ARG A 1 491 ? 9.113 -7.575 -18.786 1.00 97.06 491 ARG A O 1
ATOM 3800 N N . LEU A 1 492 ? 10.251 -6.094 -17.543 1.00 97.62 492 LEU A N 1
ATOM 3801 C CA . LEU A 1 492 ? 11.553 -6.737 -17.750 1.00 97.62 492 LEU A CA 1
ATOM 3802 C C . LEU A 1 492 ? 11.583 -8.169 -17.209 1.00 97.62 492 LEU A C 1
ATOM 3804 O O . LEU A 1 492 ? 12.190 -9.033 -17.827 1.00 97.62 492 LEU A O 1
ATOM 3808 N N . LEU A 1 493 ? 10.949 -8.414 -16.060 1.00 97.25 493 LEU A N 1
ATOM 3809 C CA . LEU A 1 493 ? 10.938 -9.729 -15.415 1.00 97.25 493 LEU A CA 1
ATOM 3810 C C . LEU A 1 493 ? 9.894 -10.691 -15.994 1.00 97.25 493 LEU A C 1
ATOM 3812 O O . LEU A 1 493 ? 10.081 -11.898 -15.891 1.00 97.25 493 LEU A O 1
ATOM 3816 N N . LEU A 1 494 ? 8.800 -10.175 -16.554 1.00 93.88 494 LEU A N 1
ATOM 3817 C CA . LEU A 1 494 ? 7.674 -10.971 -17.059 1.00 93.88 494 LEU A CA 1
ATOM 3818 C C . LEU A 1 494 ? 7.654 -11.111 -18.590 1.00 93.88 494 LEU A C 1
ATOM 3820 O O . LEU A 1 494 ? 6.692 -11.673 -19.114 1.00 93.88 494 LEU A O 1
ATOM 3824 N N . ALA A 1 495 ? 8.667 -10.566 -19.271 1.00 83.75 495 ALA A N 1
ATOM 3825 C CA . ALA A 1 495 ? 8.840 -10.632 -20.721 1.00 83.75 495 ALA A CA 1
ATOM 3826 C C . ALA A 1 495 ? 9.026 -12.058 -21.249 1.00 83.75 495 ALA A C 1
ATOM 3828 O O . ALA A 1 495 ? 9.659 -12.886 -20.546 1.00 83.75 495 ALA A O 1
#